Protein AF-0000000078102048 (afdb_homodimer)

pLDDT: mean 77.02, std 16.28, range [38.84, 96.19]

Radius of gyration: 24.14 Å; Cα contacts (8 Å, |Δi|>4): 696; chains: 2; bounding box: 55×73×60 Å

Solvent-accessible surface area (backbone atoms only — not comparable to full-atom values): 24433 Å² total; per-residue (Å²): 110,67,64,59,49,47,52,49,41,52,49,44,53,39,34,46,77,64,60,54,86,80,51,71,64,51,52,50,50,50,52,52,54,48,50,28,51,50,27,37,55,49,32,71,77,53,68,48,70,69,17,49,52,43,16,54,50,48,37,51,49,17,41,50,6,35,40,52,24,42,43,30,34,62,49,40,56,26,50,90,64,60,66,73,58,38,52,50,23,41,55,32,23,31,51,34,69,74,55,33,59,64,47,42,29,49,45,51,45,48,29,69,73,36,44,68,38,93,82,13,60,41,18,45,85,60,31,64,62,32,14,36,57,43,23,72,62,60,47,69,82,64,53,70,64,50,52,52,43,36,76,41,26,65,57,56,35,51,47,50,28,48,49,31,17,59,74,58,76,33,66,54,38,36,27,22,8,46,20,36,18,29,46,54,49,47,53,52,52,23,43,45,39,37,46,28,41,71,38,54,42,65,83,55,91,73,85,47,55,34,5,24,32,77,61,68,93,55,31,53,42,22,54,38,70,68,36,53,57,41,60,65,52,62,54,55,77,81,41,66,52,77,114,110,67,63,60,50,48,51,48,38,51,51,43,55,39,31,45,77,63,60,55,86,80,50,73,65,52,52,49,51,50,52,52,54,50,52,29,51,50,28,38,56,50,32,72,76,54,69,50,70,70,16,50,50,43,16,55,49,47,36,51,49,19,42,51,6,35,39,52,25,43,44,30,33,60,51,40,56,26,52,89,65,61,64,71,58,36,51,52,23,41,56,31,23,30,52,34,68,75,54,31,57,62,49,43,29,48,46,52,45,47,30,68,73,37,44,69,35,92,82,12,59,41,18,44,86,59,32,64,64,34,14,36,58,44,24,72,61,59,48,70,81,64,52,71,67,49,53,51,42,36,78,41,23,66,57,55,36,51,46,51,29,49,48,31,17,59,73,60,76,34,65,54,38,34,27,22,7,45,19,37,18,28,46,54,50,47,52,53,48,22,42,43,38,36,47,29,39,71,38,52,44,63,82,56,90,73,84,49,54,35,5,24,33,77,64,67,93,54,31,54,41,22,54,39,70,68,35,51,57,42,61,67,51,62,54,55,76,81,40,64,53,76,112

Foldseek 3Di:
DVVVLVVLLVVLVCQLVPVDDDDPVNVVLVVVVVVVVVVVVVCVVVPDVVVVVVVVVLVVLLVQLCCVQQNCCQQPVPDDDDPVVNVSSVVSVVVVVPDDSVFSSQLVNQCVVQPQDPSNLQHCSSDDVSNPPSSSRNDTPDDPVNVVCVVCVVVVLVVQLVVQCVVVVHNPDRNVVSVVVVVVLVVVVVVLVPCQQPAADQPDPPPGSGHDHPPPVARLVNVCVVCVPDPCRQPPPVNPVSD/DVVVLVVLLVVLVCQLVPNDDDDPVNVVLVVVVVVVVVVVVVCVVVPDVVVVVVVVVLVVLLVQLCCVQQNCCQQPVPDDDDPVVNVSSVVSVVVVVPDDSVFSSQLVNQCVVQPQDPSNLQHCSSDDVSNPPSSSRNDTPDDPVNVVCVVCVVVVLVVQLVVQCVVVVHNPDRNVVSVVVVVVLVVVVVVLVPCQQPAADQPDPPPGSGHDHPPPVARLVNVCVVCVPDPCRQPPPVSPVSD

Sequence (486 aa):
MAADELVRVLQWRAQCLGGRKWDGIDILSIVVLLAIHCLVLLALFHFNWSAFWVTVALYYVTGVGVTLSLHRKLAHRSVKLPKWLEYSFAYCAVLSLQGSPLEWVSTHRIHHQVSDTWSDPHSPIRGYWFSYIGWIFAYRSFSWYYRFLDYTYLFHSVTLAWSCTVCSRRITLSSLGTGCAASIYLHTTFSVNWVCHKWGKQVWDIGDQSRKLHLEKVGPANNHHAFQHSAQQGLEWWQIHILMAADELVRVLQWRAQCLGGRKWDGIDILSIVVLLAIHCLVLLALFHFNWSAFWVTVALYYVTGVGVTLSLHRKLAHRSVKLPKWLEYSFAYCAVLSLQGSPLEWVSTHRIHHQVSDTWSDPHSPIRGYWFSYIGWIFAYRSFSWYYRFLDYTYLFHSVTLAWSCTVCSRRITLSSLGTGCAASIYLHTTFSVNWVCHKWGKQVWDIGDQSRKLHLEKVGPANNHHAFQHSAQQGLEWWQIHIL

Organism: Rosa chinensis (NCBI:txid74649)

Nearest PDB structures (foldseek):
  4zyo-assembly1_A  TM=5.055E-01  e=1.178E-04  Homo sapiens
  4zyo-assembly1_A  TM=5.054E-01  e=1.098E-04  Homo sapiens

Structure (mmCIF, N/CA/C/O backbone):
data_AF-0000000078102048-model_v1
#
loop_
_entity.id
_entity.type
_entity.pdbx_description
1 polymer 'Putative acyl-CoA desaturase'
#
loop_
_atom_site.group_PDB
_atom_site.id
_atom_site.type_symbol
_atom_site.label_atom_id
_atom_site.label_alt_id
_atom_site.label_comp_id
_atom_site.label_asym_id
_atom_site.label_entity_id
_atom_site.label_seq_id
_atom_site.pdbx_PDB_ins_code
_atom_site.Cartn_x
_atom_site.Cartn_y
_atom_site.Cartn_z
_atom_site.occupancy
_atom_site.B_iso_or_equiv
_atom_site.auth_seq_id
_atom_site.auth_comp_id
_atom_site.auth_asym_id
_atom_site.auth_atom_id
_atom_site.pdbx_PDB_model_num
ATOM 1 N N . MET A 1 1 ? -5.301 19.891 -27.922 1 42.97 1 MET A N 1
ATOM 2 C CA . MET A 1 1 ? -4.598 19.5 -26.703 1 42.97 1 MET A CA 1
ATOM 3 C C . MET A 1 1 ? -5.242 20.141 -25.469 1 42.97 1 MET A C 1
ATOM 5 O O . MET A 1 1 ? -5.512 19.453 -24.484 1 42.97 1 MET A O 1
ATOM 9 N N . ALA A 1 2 ? -5.609 21.406 -25.719 1 49.84 2 ALA A N 1
ATOM 10 C CA . ALA A 1 2 ? -6.258 22.172 -24.656 1 49.84 2 ALA A CA 1
ATOM 11 C C . ALA A 1 2 ? -7.691 21.703 -24.438 1 49.84 2 ALA A C 1
ATOM 13 O O . ALA A 1 2 ? -8.141 21.562 -23.297 1 49.84 2 ALA A O 1
ATOM 14 N N . ALA A 1 3 ? -8.273 21.359 -25.469 1 55.12 3 ALA A N 1
ATOM 15 C CA . ALA A 1 3 ? -9.68 20.969 -25.375 1 55.12 3 ALA A CA 1
ATOM 16 C C . ALA A 1 3 ? -9.82 19.594 -24.719 1 55.12 3 ALA A C 1
ATOM 18 O O . ALA A 1 3 ? -10.703 19.391 -23.875 1 55.12 3 ALA A O 1
ATOM 19 N N . ASP A 1 4 ? -8.898 18.719 -25.016 1 54.97 4 ASP A N 1
ATOM 20 C CA . ASP A 1 4 ? -8.93 17.375 -24.453 1 54.97 4 ASP A CA 1
ATOM 21 C C . ASP A 1 4 ? -8.633 17.391 -22.953 1 54.97 4 ASP A C 1
ATOM 23 O O . ASP A 1 4 ? -9.242 16.656 -22.188 1 54.97 4 ASP A O 1
ATOM 27 N N . GLU A 1 5 ? -7.789 18.312 -22.672 1 57.41 5 GLU A N 1
ATOM 28 C CA . GLU A 1 5 ? -7.48 18.484 -21.25 1 57.41 5 GLU A CA 1
ATOM 29 C C . GLU A 1 5 ? -8.68 19.047 -20.5 1 57.41 5 GLU A C 1
ATOM 31 O O . GLU A 1 5 ? -8.961 18.625 -19.375 1 57.41 5 GLU A O 1
ATOM 36 N N . LEU A 1 6 ? -9.289 19.938 -21.188 1 56.03 6 LEU A N 1
ATOM 37 C CA . LEU A 1 6 ? -10.469 20.547 -20.562 1 56.03 6 LEU A CA 1
ATOM 38 C C . LEU A 1 6 ? -11.57 19.516 -20.359 1 56.03 6 LEU A C 1
ATOM 40 O O . LEU A 1 6 ? -12.234 19.5 -19.328 1 56.03 6 LEU A O 1
ATOM 44 N N . VAL A 1 7 ? -11.828 18.75 -21.328 1 54.69 7 VAL A N 1
ATOM 45 C CA . VAL A 1 7 ? -12.836 17.703 -21.234 1 54.69 7 VAL A CA 1
ATOM 46 C C . VAL A 1 7 ? -12.477 16.75 -20.094 1 54.69 7 VAL A C 1
ATOM 48 O O . VAL A 1 7 ? -13.344 16.328 -19.328 1 54.69 7 VAL A O 1
ATOM 51 N N . ARG A 1 8 ? -11.32 16.531 -20.016 1 61.38 8 ARG A N 1
ATOM 52 C CA . ARG A 1 8 ? -10.883 15.594 -19 1 61.38 8 ARG A CA 1
A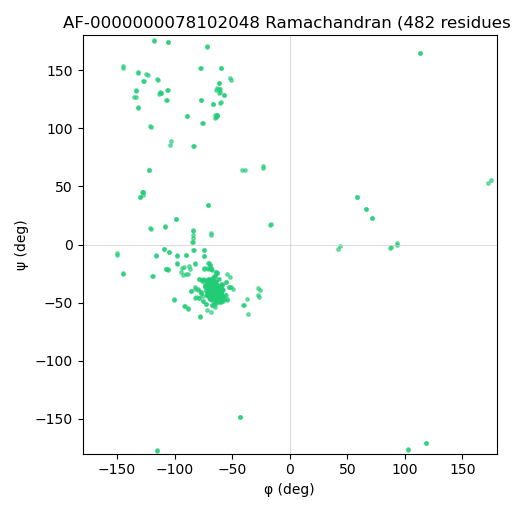TOM 53 C C . ARG A 1 8 ? -11.047 16.188 -17.594 1 61.38 8 ARG A C 1
ATOM 55 O O . ARG A 1 8 ? -11.438 15.477 -16.656 1 61.38 8 ARG A O 1
ATOM 62 N N . VAL A 1 9 ? -10.781 17.469 -17.578 1 58.12 9 VAL A N 1
ATOM 63 C CA . VAL A 1 9 ? -10.961 18.156 -16.297 1 58.12 9 VAL A CA 1
ATOM 64 C C . VAL A 1 9 ? -12.438 18.188 -15.922 1 58.12 9 VAL A C 1
ATOM 66 O O . VAL A 1 9 ? -12.797 17.984 -14.766 1 58.12 9 VAL A O 1
ATOM 69 N N . LEU A 1 10 ? -13.234 18.375 -16.859 1 56.41 10 LEU A N 1
ATOM 70 C CA . LEU A 1 10 ? -14.672 18.406 -16.609 1 56.41 10 LEU A CA 1
ATOM 71 C C . LEU A 1 10 ? -15.188 17.031 -16.219 1 56.41 10 LEU A C 1
ATOM 73 O O . LEU A 1 10 ? -16.062 16.906 -15.344 1 56.41 10 LEU A O 1
ATOM 77 N N . GLN A 1 11 ? -14.727 16.094 -16.828 1 56.31 11 GLN A N 1
ATOM 78 C CA . GLN A 1 11 ? -15.109 14.719 -16.516 1 56.31 11 GLN A CA 1
ATOM 79 C C . GLN A 1 11 ? -14.703 14.352 -15.094 1 56.31 11 GLN A C 1
ATOM 81 O O . GLN A 1 11 ? -15.461 13.703 -14.367 1 56.31 11 GLN A O 1
ATOM 86 N N . TRP A 1 12 ? -13.641 14.719 -14.828 1 56.66 12 TRP A N 1
ATOM 87 C CA . TRP A 1 12 ? -13.172 14.461 -13.469 1 56.66 12 TRP A CA 1
ATOM 88 C C . TRP A 1 12 ? -14.047 15.18 -12.445 1 56.66 12 TRP A C 1
ATOM 90 O O . TRP A 1 12 ? -14.422 14.602 -11.422 1 56.66 12 TRP A O 1
ATOM 100 N N . ARG A 1 13 ? -14.289 16.531 -12.688 1 56 13 ARG A N 1
ATOM 101 C CA . ARG A 1 13 ? -15.172 17.266 -11.797 1 56 13 ARG A CA 1
ATOM 102 C C . ARG A 1 13 ? -16.5 16.547 -11.609 1 56 13 ARG A C 1
ATOM 104 O O . ARG A 1 13 ? -17.047 16.5 -10.508 1 56 13 ARG A O 1
ATOM 111 N N . ALA A 1 14 ? -16.859 16 -12.672 1 55.81 14 ALA A N 1
ATOM 112 C CA . ALA A 1 14 ? -18.109 15.227 -12.602 1 55.81 14 ALA A CA 1
ATOM 113 C C . ALA A 1 14 ? -17.922 13.953 -11.781 1 55.81 14 ALA A C 1
ATOM 115 O O . ALA A 1 14 ? -18.812 13.562 -11.023 1 55.81 14 ALA A O 1
ATOM 116 N N . GLN A 1 15 ? -16.766 13.406 -11.867 1 56.09 15 GLN A N 1
ATOM 117 C CA . GLN A 1 15 ? -16.5 12.164 -11.156 1 56.09 15 GLN A CA 1
ATOM 118 C C . GLN A 1 15 ? -16.281 12.414 -9.664 1 56.09 15 GLN A C 1
ATOM 120 O O . GLN A 1 15 ? -16.719 11.617 -8.828 1 56.09 15 GLN A O 1
ATOM 125 N N . CYS A 1 16 ? -15.562 13.414 -9.312 1 56.03 16 CYS A N 1
ATOM 126 C CA . CYS A 1 16 ? -15.336 13.766 -7.918 1 56.03 16 CYS A CA 1
ATOM 127 C C . CYS A 1 16 ? -16.641 14.117 -7.223 1 56.03 16 CYS A C 1
ATOM 129 O O . CYS A 1 16 ? -16.875 13.695 -6.086 1 56.03 16 CYS A O 1
ATOM 131 N N . LEU A 1 17 ? -17.453 14.984 -7.895 1 57.38 17 LEU A N 1
ATOM 132 C CA . LEU A 1 17 ? -18.656 15.484 -7.242 1 57.38 17 LEU A CA 1
ATOM 133 C C . LEU A 1 17 ? -19.859 14.609 -7.59 1 57.38 17 LEU A C 1
ATOM 135 O O . LEU A 1 17 ? -20.812 14.539 -6.816 1 57.38 17 LEU A O 1
ATOM 139 N N . GLY A 1 18 ? -19.781 13.828 -8.688 1 55.94 18 GLY A N 1
ATOM 140 C CA . GLY A 1 18 ? -21.016 13.211 -9.125 1 55.94 18 GLY A CA 1
ATOM 141 C C . GLY A 1 18 ? -20.812 11.875 -9.812 1 55.94 18 GLY A C 1
ATOM 142 O O . GLY A 1 18 ? -21.781 11.141 -10.062 1 55.94 18 GLY A O 1
ATOM 143 N N . GLY A 1 19 ? -19.625 11.516 -10.086 1 55.69 19 GLY A N 1
ATOM 144 C CA . GLY A 1 19 ? -19.547 10.398 -11.016 1 55.69 19 GLY A CA 1
ATOM 145 C C . GLY A 1 19 ? -19.438 9.055 -10.328 1 55.69 19 GLY A C 1
ATOM 146 O O . GLY A 1 19 ? -19.688 8.016 -10.945 1 55.69 19 GLY A O 1
ATOM 147 N N . ARG A 1 20 ? -18.938 9.117 -9.07 1 63.5 20 ARG A N 1
ATOM 148 C CA . ARG A 1 20 ? -18.859 7.82 -8.406 1 63.5 20 ARG A CA 1
ATOM 149 C C . ARG A 1 20 ? -19.797 7.762 -7.207 1 63.5 20 ARG A C 1
ATOM 151 O O . ARG A 1 20 ? -20.109 8.789 -6.609 1 63.5 20 ARG A O 1
ATOM 158 N N . LYS A 1 21 ? -20.406 6.57 -7.055 1 70.31 21 LYS A N 1
ATOM 159 C CA . LYS A 1 21 ? -21.25 6.375 -5.883 1 70.31 21 LYS A CA 1
ATOM 160 C C . LYS A 1 21 ? -20.453 6.535 -4.594 1 70.31 21 LYS A C 1
ATOM 162 O O . LYS A 1 21 ? -19.375 5.957 -4.449 1 70.31 21 LYS A O 1
ATOM 167 N N . TRP A 1 22 ? -20.859 7.434 -3.781 1 75.88 22 TRP A N 1
ATOM 168 C CA . TRP A 1 22 ? -20.219 7.672 -2.488 1 75.88 22 TRP A CA 1
ATOM 169 C C . TRP A 1 22 ? -20.312 6.434 -1.602 1 75.88 22 TRP A C 1
ATOM 171 O O . TRP A 1 22 ? -21.344 5.746 -1.584 1 75.88 22 TRP A O 1
ATOM 181 N N . ASP A 1 23 ? -19.219 6.18 -0.941 1 77.06 23 ASP A N 1
ATOM 182 C CA . ASP A 1 23 ? -19.234 5.051 -0.016 1 77.06 23 ASP A CA 1
ATOM 183 C C . ASP A 1 23 ? -19.047 5.52 1.426 1 77.06 23 ASP A C 1
ATOM 185 O O . ASP A 1 23 ? -19.125 6.719 1.708 1 77.06 23 ASP A O 1
ATOM 189 N N . GLY A 1 24 ? -18.984 4.594 2.354 1 78.62 24 GLY A N 1
ATOM 190 C CA . GLY A 1 24 ? -18.906 4.895 3.773 1 78.62 24 GLY A CA 1
ATOM 191 C C . GLY A 1 24 ? -17.688 5.719 4.137 1 78.62 24 GLY A C 1
ATOM 192 O O . GLY A 1 24 ? -17.75 6.578 5.016 1 78.62 24 GLY A O 1
ATOM 193 N N . ILE A 1 25 ? -16.609 5.516 3.461 1 78.31 25 ILE A N 1
ATOM 194 C CA . ILE A 1 25 ? -15.383 6.23 3.76 1 78.31 25 ILE A CA 1
ATOM 195 C C . ILE A 1 25 ? -15.5 7.684 3.311 1 78.31 25 ILE A C 1
ATOM 197 O O . ILE A 1 25 ? -14.977 8.586 3.967 1 78.31 25 ILE A O 1
ATOM 201 N N . ASP A 1 26 ? -16.188 7.898 2.188 1 83.38 26 ASP A N 1
ATOM 202 C CA . ASP A 1 26 ? -16.422 9.266 1.728 1 83.38 26 ASP A CA 1
ATOM 203 C C . ASP A 1 26 ? -17.219 10.062 2.762 1 83.38 26 ASP A C 1
ATOM 205 O O . ASP A 1 26 ? -16.844 11.188 3.094 1 83.38 26 ASP A O 1
ATOM 209 N N . ILE A 1 27 ? -18.219 9.383 3.23 1 85.69 27 ILE A N 1
ATOM 210 C CA . ILE A 1 27 ? -19.078 10.031 4.215 1 85.69 27 ILE A CA 1
ATOM 211 C C . ILE A 1 27 ? -18.281 10.305 5.492 1 85.69 27 ILE A C 1
ATOM 213 O O . ILE A 1 27 ? -18.359 11.391 6.062 1 85.69 27 ILE A O 1
ATOM 217 N N . LEU A 1 28 ? -17.531 9.367 5.898 1 85 28 LEU A N 1
ATOM 218 C CA . LEU A 1 28 ? -16.703 9.508 7.086 1 85 28 LEU A CA 1
ATOM 219 C C . LEU A 1 28 ? -15.719 10.664 6.922 1 85 28 LEU A C 1
ATOM 221 O O . LEU A 1 28 ? -15.516 11.453 7.852 1 85 28 LEU A O 1
ATOM 225 N N . SER A 1 29 ? -15.164 10.766 5.766 1 87.88 29 SER A N 1
ATOM 226 C CA . SER A 1 29 ? -14.203 11.828 5.496 1 87.88 29 SER A CA 1
ATOM 227 C C . SER A 1 29 ? -14.867 13.203 5.586 1 87.88 29 SER A C 1
ATOM 229 O O . SER A 1 29 ? -14.281 14.141 6.141 1 87.88 29 SER A O 1
ATOM 231 N N . ILE A 1 30 ? -16.062 13.281 5.113 1 90.19 30 ILE A N 1
ATOM 232 C CA . ILE A 1 30 ? -16.781 14.547 5.16 1 90.19 30 ILE A CA 1
ATOM 233 C C . ILE A 1 30 ? -17.109 14.898 6.609 1 90.19 30 ILE A C 1
ATOM 235 O O . ILE A 1 30 ? -16.938 16.047 7.023 1 90.19 30 ILE A O 1
ATOM 239 N N . VAL A 1 31 ? -17.547 13.922 7.309 1 91.56 31 VAL A N 1
ATOM 240 C CA . VAL A 1 31 ? -17.922 14.141 8.703 1 91.56 31 VAL A CA 1
ATOM 241 C C . VAL A 1 31 ? -16.688 14.594 9.5 1 91.56 31 VAL A C 1
ATOM 243 O O . VAL A 1 31 ? -16.781 15.539 10.289 1 91.56 31 VAL A O 1
ATOM 246 N N . VAL A 1 32 ? -15.578 13.984 9.297 1 90.75 32 VAL A N 1
ATOM 247 C CA . VAL A 1 32 ? -14.352 14.312 10.016 1 90.75 32 VAL A CA 1
ATOM 248 C C . VAL A 1 32 ? -13.898 15.727 9.648 1 90.75 32 VAL A C 1
ATOM 250 O O . VAL A 1 32 ? -13.562 16.516 10.523 1 90.75 32 VAL A O 1
ATOM 253 N N . LEU A 1 33 ? -13.961 16.031 8.383 1 93.12 33 LEU A N 1
ATOM 254 C CA . LEU A 1 33 ? -13.555 17.344 7.918 1 93.12 33 LEU A CA 1
ATOM 255 C C . LEU A 1 33 ? -14.453 18.422 8.516 1 93.12 33 LEU A C 1
ATOM 257 O O . LEU A 1 33 ? -13.969 19.469 8.977 1 93.12 33 LEU A O 1
ATOM 261 N N . LEU A 1 34 ? -15.719 18.141 8.555 1 93.81 34 LEU A N 1
ATOM 262 C CA . LEU A 1 34 ? -16.656 19.094 9.133 1 93.81 34 LEU A CA 1
ATOM 263 C C . LEU A 1 34 ? -16.438 19.25 10.633 1 93.81 34 LEU A C 1
ATOM 265 O O . LEU A 1 34 ? -16.469 20.359 11.156 1 93.81 34 LEU A O 1
ATOM 269 N N . ALA A 1 35 ? -16.25 18.188 11.289 1 91.38 35 ALA A N 1
ATOM 270 C CA . ALA A 1 35 ? -16.047 18.203 12.734 1 91.38 35 ALA A CA 1
ATOM 271 C C . ALA A 1 35 ? -14.812 19.016 13.117 1 91.38 35 ALA A C 1
ATOM 273 O O . ALA A 1 35 ? -14.867 19.844 14.031 1 91.38 35 ALA A O 1
ATOM 274 N N . ILE A 1 36 ? -13.742 18.828 12.398 1 92.44 36 ILE A N 1
ATOM 275 C CA . ILE A 1 36 ? -12.508 19.516 12.758 1 92.44 36 ILE A CA 1
ATOM 276 C C . ILE A 1 36 ? -12.648 21.016 12.477 1 92.44 36 ILE A C 1
ATOM 278 O O . ILE A 1 36 ? -12.141 21.844 13.227 1 92.44 36 ILE A O 1
ATOM 282 N N . HIS A 1 37 ? -13.398 21.406 11.469 1 94.56 37 HIS A N 1
ATOM 283 C CA . HIS A 1 37 ? -13.57 22.812 11.156 1 94.56 37 HIS A CA 1
ATOM 284 C C . HIS A 1 37 ? -14.539 23.469 12.133 1 94.56 37 HIS A C 1
ATOM 286 O O . HIS A 1 37 ? -14.414 24.672 12.43 1 94.56 37 HIS A O 1
ATOM 292 N N . CYS A 1 38 ? -15.5 22.672 12.602 1 92.06 38 CYS A N 1
ATOM 293 C CA . CYS A 1 38 ? -16.359 23.172 13.664 1 92.06 38 CYS A CA 1
ATOM 294 C C . CYS A 1 38 ? -15.547 23.453 14.922 1 92.06 38 CYS A C 1
ATOM 296 O O . CYS A 1 38 ? -15.766 24.469 15.586 1 92.06 38 CYS A O 1
ATOM 298 N N . LEU A 1 39 ? -14.633 22.625 15.203 1 88.81 39 LEU A N 1
ATOM 299 C CA . LEU A 1 39 ? -13.773 22.828 16.359 1 88.81 39 LEU A CA 1
ATOM 300 C C . LEU A 1 39 ? -12.898 24.062 16.188 1 88.81 39 LEU A C 1
ATOM 302 O O . LEU A 1 39 ? -12.648 24.797 17.156 1 88.81 39 LEU A O 1
ATOM 306 N N . VAL A 1 40 ? -12.422 24.297 14.984 1 92.62 40 VAL A N 1
ATOM 307 C CA . VAL A 1 40 ? -11.625 25.484 14.703 1 92.62 40 VAL A CA 1
ATOM 308 C C . VAL A 1 40 ? -12.469 26.734 14.922 1 92.62 40 VAL A C 1
ATOM 310 O O . VAL A 1 40 ? -12.008 27.703 15.516 1 92.62 40 VAL A O 1
ATOM 313 N N . LEU A 1 41 ? -13.742 26.672 14.461 1 91.81 41 LEU A N 1
ATOM 314 C CA . LEU A 1 41 ? -14.641 27.797 14.648 1 91.81 41 LEU A CA 1
ATOM 315 C C . LEU A 1 41 ? -14.883 28.062 16.125 1 91.81 41 LEU A C 1
ATOM 317 O O . LEU A 1 41 ? -14.875 29.219 16.578 1 91.81 41 LEU A O 1
ATOM 321 N N . LEU A 1 42 ? -15.062 27.016 16.844 1 87.5 42 LEU A N 1
ATOM 322 C CA . LEU A 1 42 ? -15.273 27.156 18.281 1 87.5 42 LEU A CA 1
ATOM 323 C C . LEU A 1 42 ? -14.023 27.703 18.969 1 87.5 42 LEU A C 1
ATOM 325 O O . LEU A 1 42 ? -14.125 28.484 19.922 1 87.5 42 LEU A O 1
ATOM 329 N N . ALA A 1 43 ? -12.875 27.312 18.484 1 88.38 43 ALA A N 1
ATOM 330 C CA . ALA A 1 43 ? -11.609 27.766 19.062 1 88.38 43 ALA A CA 1
ATOM 331 C C . ALA A 1 43 ? -11.43 29.266 18.891 1 88.38 43 ALA A C 1
ATOM 333 O O . ALA A 1 43 ? -10.812 29.938 19.719 1 88.38 43 ALA A O 1
ATOM 334 N N . LEU A 1 44 ? -11.977 29.812 17.812 1 87.5 44 LEU A N 1
ATOM 335 C CA . LEU A 1 44 ? -11.883 31.25 17.562 1 87.5 44 LEU A CA 1
ATOM 336 C C . LEU A 1 44 ? -12.664 32.031 18.609 1 87.5 44 LEU A C 1
ATOM 338 O O . LEU A 1 44 ? -12.258 33.125 19 1 87.5 44 LEU A O 1
ATOM 342 N N . PHE A 1 45 ? -13.703 31.406 19.156 1 87.75 45 PHE A N 1
ATOM 343 C CA . PHE A 1 45 ? -14.562 32.125 20.109 1 87.75 45 PHE A CA 1
ATOM 344 C C . PHE A 1 45 ? -14.164 31.781 21.547 1 87.75 45 PHE A C 1
ATOM 346 O O . PHE A 1 45 ? -14.547 32.469 22.484 1 87.75 45 PHE A O 1
ATOM 353 N N . HIS A 1 46 ? -13.391 30.719 21.75 1 84.81 46 HIS A N 1
ATOM 354 C CA . HIS A 1 46 ? -13 30.266 23.078 1 84.81 46 HIS A CA 1
ATOM 355 C C . HIS A 1 46 ? -11.484 30.094 23.188 1 84.81 46 HIS A C 1
ATOM 357 O O . HIS A 1 46 ? -11.008 29.109 23.766 1 84.81 46 HIS A O 1
ATOM 363 N N . PHE A 1 47 ? -10.836 31.078 22.625 1 84.56 47 PHE A N 1
ATOM 364 C CA . PHE A 1 47 ? -9.383 31 22.594 1 84.56 47 PHE A CA 1
ATOM 365 C C . PHE A 1 47 ? -8.812 30.953 24.016 1 84.56 47 PHE A C 1
ATOM 367 O O . PHE A 1 47 ? -9.297 31.641 24.906 1 84.56 47 PHE A O 1
ATOM 374 N N . ASN A 1 48 ? -7.875 30.047 24.297 1 84.12 48 ASN A N 1
ATOM 375 C CA . ASN A 1 48 ? -7.047 30.031 25.5 1 84.12 48 ASN A CA 1
ATOM 376 C C . ASN A 1 48 ? -5.641 29.516 25.188 1 84.12 48 ASN A C 1
ATOM 378 O O . ASN A 1 48 ? -5.441 28.75 24.25 1 84.12 48 ASN A O 1
ATOM 382 N N . TRP A 1 49 ? -4.715 29.953 25.984 1 86.5 49 TRP A N 1
ATOM 383 C CA . TRP A 1 49 ? -3.301 29.688 25.719 1 86.5 49 TRP A CA 1
ATOM 384 C C . TRP A 1 49 ? -2.986 28.203 25.844 1 86.5 49 TRP A C 1
ATOM 386 O O . TRP A 1 49 ? -2.115 27.688 25.125 1 86.5 49 TRP A O 1
ATOM 396 N N . SER A 1 50 ? -3.717 27.516 26.719 1 84.31 50 SER A N 1
ATOM 397 C CA . SER A 1 50 ? -3.506 26.078 26.844 1 84.31 50 SER A CA 1
ATOM 398 C C . SER A 1 50 ? -3.848 25.344 25.547 1 84.31 50 SER A C 1
ATOM 400 O O . SER A 1 50 ? -3.09 24.484 25.094 1 84.31 50 SER A O 1
ATOM 402 N N . ALA A 1 51 ? -4.957 25.719 24.969 1 85.12 51 ALA A N 1
ATOM 403 C CA . ALA A 1 51 ? -5.371 25.141 23.703 1 85.12 51 ALA A CA 1
ATOM 404 C C . ALA A 1 51 ? -4.383 25.484 22.578 1 85.12 51 ALA A C 1
ATOM 406 O O . ALA A 1 51 ? -4.113 24.656 21.703 1 85.12 51 ALA A O 1
ATOM 407 N N . PHE A 1 52 ? -3.844 26.656 22.672 1 90.69 52 PHE A N 1
ATOM 408 C CA . PHE A 1 52 ? -2.877 27.109 21.672 1 90.69 52 PHE A CA 1
ATOM 409 C C . PHE A 1 52 ? -1.62 26.25 21.703 1 90.69 52 PHE A C 1
ATOM 411 O O . PHE A 1 52 ? -1.153 25.781 20.672 1 90.69 52 PHE A O 1
ATOM 418 N N . TRP A 1 53 ? -1.116 26 22.875 1 90.62 53 TRP A N 1
ATOM 41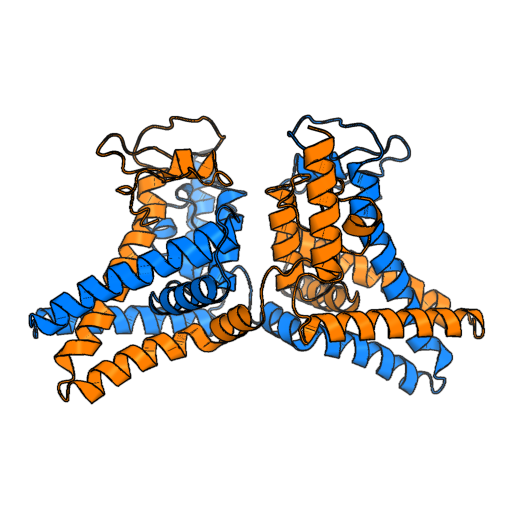9 C CA . TRP A 1 53 ? 0.125 25.234 22.984 1 90.62 53 TRP A CA 1
ATOM 420 C C . TRP A 1 53 ? -0.106 23.766 22.641 1 90.62 53 TRP A C 1
ATOM 422 O O . TRP A 1 53 ? 0.781 23.094 22.109 1 90.62 53 TRP A O 1
ATOM 432 N N . VAL A 1 54 ? -1.313 23.281 22.938 1 88.38 54 VAL A N 1
ATOM 433 C CA . VAL A 1 54 ? -1.664 21.922 22.531 1 88.38 54 VAL A CA 1
ATOM 434 C C . VAL A 1 54 ? -1.668 21.828 21 1 88.38 54 VAL A C 1
ATOM 436 O O . VAL A 1 54 ? -1.19 20.844 20.438 1 88.38 54 VAL A O 1
ATOM 439 N N . THR A 1 55 ? -2.201 22.844 20.375 1 92.75 55 THR A N 1
ATOM 440 C CA . THR A 1 55 ? -2.219 22.891 18.922 1 92.75 55 THR A CA 1
ATOM 441 C C . THR A 1 55 ? -0.801 22.828 18.359 1 92.75 55 THR A C 1
ATOM 443 O O . THR A 1 55 ? -0.512 22.031 17.469 1 92.75 55 THR A O 1
ATOM 446 N N . VAL A 1 56 ? 0.074 23.625 18.922 1 94.19 56 VAL A N 1
ATOM 447 C CA . VAL A 1 56 ? 1.451 23.703 18.438 1 94.19 56 VAL A CA 1
ATOM 448 C C . VAL A 1 56 ? 2.152 22.359 18.672 1 94.19 56 VAL A C 1
ATOM 450 O O . VAL A 1 56 ? 2.805 21.844 17.766 1 94.19 56 VAL A O 1
ATOM 453 N N . ALA A 1 57 ? 1.981 21.844 19.844 1 92.81 57 ALA A N 1
ATOM 454 C CA . ALA A 1 57 ? 2.627 20.578 20.188 1 92.81 57 ALA A CA 1
ATOM 455 C C . ALA A 1 57 ? 2.15 19.453 19.281 1 92.81 57 ALA A C 1
ATOM 457 O O . ALA A 1 57 ? 2.961 18.688 18.75 1 92.81 57 ALA A O 1
ATOM 458 N N . LEU A 1 58 ? 0.876 19.359 19.078 1 92.94 58 LEU A N 1
ATOM 459 C CA . LEU A 1 58 ? 0.317 18.281 18.281 1 92.94 58 LEU A CA 1
ATOM 460 C C . LEU A 1 58 ? 0.688 18.438 16.812 1 92.94 58 LEU A C 1
ATOM 462 O O . LEU A 1 58 ? 0.883 17.453 16.094 1 92.94 58 LEU A O 1
ATOM 466 N N . TYR A 1 59 ? 0.77 19.688 16.391 1 93.81 59 TYR A N 1
ATOM 467 C CA . TYR A 1 59 ? 1.207 19.938 15.016 1 93.81 59 TYR A CA 1
ATOM 468 C C . TYR A 1 59 ? 2.58 19.312 14.766 1 93.81 59 TYR A C 1
ATOM 470 O O . TYR A 1 59 ? 2.771 18.594 13.781 1 93.81 59 TYR A O 1
ATOM 478 N N . TYR A 1 60 ? 3.461 19.531 15.664 1 94.44 60 TYR A N 1
ATOM 479 C CA . TYR A 1 60 ? 4.832 19.062 15.469 1 94.44 60 TYR A CA 1
ATOM 480 C C . TYR A 1 60 ? 4.938 17.562 15.719 1 94.44 60 TYR A C 1
ATOM 482 O O . TYR A 1 60 ? 5.613 16.859 14.969 1 94.44 60 TYR A O 1
ATOM 490 N N . VAL A 1 61 ? 4.266 17.094 16.734 1 94.06 61 VAL A N 1
ATOM 491 C CA . VAL A 1 61 ? 4.332 15.672 17.078 1 94.06 61 VAL A CA 1
ATOM 492 C C . VAL A 1 61 ? 3.76 14.844 15.93 1 94.06 61 VAL A C 1
ATOM 494 O O . VAL A 1 61 ? 4.363 13.852 15.516 1 94.06 61 VAL A O 1
ATOM 497 N N . THR A 1 62 ? 2.641 15.211 15.391 1 94.75 62 THR A N 1
ATOM 498 C CA . THR A 1 62 ? 2.031 14.461 14.297 1 94.75 62 THR A CA 1
ATOM 499 C C . THR A 1 62 ? 2.832 14.633 13.008 1 94.75 62 THR A C 1
ATOM 501 O O . THR A 1 62 ? 2.984 13.688 12.234 1 94.75 62 THR A O 1
ATOM 504 N N . GLY A 1 63 ? 3.387 15.844 12.812 1 93.5 63 GLY A N 1
ATOM 505 C CA . GLY A 1 63 ? 4.219 16.078 11.641 1 93.5 63 GLY A CA 1
ATOM 506 C C . GLY A 1 63 ? 5.457 15.195 11.602 1 93.5 63 GLY A C 1
ATOM 507 O O . GLY A 1 63 ? 5.777 14.617 10.57 1 93.5 63 GLY A O 1
ATOM 508 N N . VAL A 1 64 ? 6.105 15.094 12.719 1 93.31 64 VAL A N 1
ATOM 509 C CA . VAL A 1 64 ? 7.285 14.234 12.82 1 93.31 64 VAL A CA 1
ATOM 510 C C . VAL A 1 64 ? 6.883 12.781 12.609 1 93.31 64 VAL A C 1
ATOM 512 O O . VAL A 1 64 ? 7.59 12.023 11.938 1 93.31 64 VAL A O 1
ATOM 515 N N . GLY A 1 65 ? 5.754 12.438 13.18 1 94.5 65 GLY A N 1
ATOM 516 C CA . GLY A 1 65 ? 5.25 11.086 12.984 1 94.5 65 GLY A CA 1
ATOM 517 C C . GLY A 1 65 ? 5.027 10.734 11.523 1 94.5 65 GLY A C 1
ATOM 518 O O . GLY A 1 65 ? 5.512 9.711 11.047 1 94.5 65 GLY A O 1
ATOM 519 N N . VAL A 1 66 ? 4.363 11.594 10.789 1 94.31 66 VAL A N 1
ATOM 520 C CA . VAL A 1 66 ? 4.074 11.367 9.383 1 94.31 66 VAL A CA 1
ATOM 521 C C . VAL A 1 66 ? 5.379 11.352 8.586 1 94.31 66 VAL A C 1
ATOM 523 O O . VAL A 1 66 ? 5.598 10.461 7.758 1 94.31 66 VAL A O 1
ATOM 526 N N . THR A 1 67 ? 6.246 12.219 8.891 1 91.25 67 THR A N 1
ATOM 527 C CA . THR A 1 67 ? 7.48 12.375 8.133 1 91.25 67 THR A CA 1
ATOM 528 C C . THR A 1 67 ? 8.398 11.172 8.328 1 91.25 67 THR A C 1
ATOM 530 O O . THR A 1 67 ? 8.875 10.578 7.359 1 91.25 67 THR A O 1
ATOM 533 N N . LEU A 1 68 ? 8.562 10.766 9.516 1 90.88 68 LEU A N 1
ATOM 534 C CA . LEU A 1 68 ? 9.578 9.758 9.789 1 90.88 68 LEU A CA 1
ATOM 535 C C . LEU A 1 68 ? 9.023 8.352 9.578 1 90.88 68 LEU A C 1
ATOM 537 O O . LEU A 1 68 ? 9.719 7.477 9.055 1 90.88 68 LEU A O 1
ATOM 541 N N . SER A 1 69 ? 7.785 8.094 9.977 1 92.56 69 SER A N 1
ATOM 542 C CA . SER A 1 69 ? 7.254 6.738 9.891 1 92.56 69 SER A CA 1
ATOM 543 C C . SER A 1 69 ? 6.605 6.484 8.531 1 92.56 69 SER A C 1
ATOM 545 O O . SER A 1 69 ? 7.043 5.609 7.785 1 92.56 69 SER A O 1
ATOM 547 N N . LEU A 1 70 ? 5.66 7.297 8.125 1 93 70 LEU A N 1
ATOM 548 C CA . LEU A 1 70 ? 4.906 7.023 6.906 1 93 70 LEU A CA 1
ATOM 549 C C . LEU A 1 70 ? 5.711 7.422 5.672 1 93 70 LEU A C 1
ATOM 551 O O . LEU A 1 70 ? 5.855 6.633 4.738 1 93 70 LEU A O 1
ATOM 555 N N . HIS A 1 71 ? 6.27 8.508 5.672 1 91.19 71 HIS A N 1
ATOM 556 C CA . HIS A 1 71 ? 6.926 9.07 4.496 1 91.19 71 HIS A CA 1
ATOM 557 C C . HIS A 1 71 ? 8.289 8.438 4.266 1 91.19 71 HIS A C 1
ATOM 559 O O . HIS A 1 71 ? 8.477 7.699 3.297 1 91.19 71 HIS A O 1
ATOM 565 N N . ARG A 1 72 ? 9.188 8.617 5.27 1 86.69 72 ARG A N 1
ATOM 566 C CA . ARG A 1 72 ? 10.578 8.227 5.051 1 86.69 72 ARG A CA 1
ATOM 567 C C . ARG A 1 72 ? 10.758 6.727 5.273 1 86.69 72 ARG A C 1
ATOM 569 O O . ARG A 1 72 ? 11.453 6.062 4.5 1 86.69 72 ARG A O 1
ATOM 576 N N . LYS A 1 73 ? 10.203 6.211 6.34 1 86.94 73 LYS A N 1
ATOM 577 C CA . LYS A 1 73 ? 10.43 4.809 6.684 1 86.94 73 LYS A CA 1
ATOM 578 C C . LYS A 1 73 ? 9.625 3.881 5.777 1 86.94 73 LYS A C 1
ATOM 580 O O . LYS A 1 73 ? 10.18 2.934 5.207 1 86.94 73 LYS A O 1
ATOM 585 N N . LEU A 1 74 ? 8.375 4.148 5.605 1 87.38 74 LEU A N 1
ATOM 586 C CA . LEU A 1 74 ? 7.512 3.199 4.906 1 87.38 74 LEU A CA 1
ATOM 587 C C . LEU A 1 74 ? 7.469 3.498 3.414 1 87.38 74 LEU A C 1
ATOM 589 O O . LEU A 1 74 ? 7.738 2.621 2.592 1 87.38 74 LEU A O 1
ATOM 593 N N . ALA A 1 75 ? 7.164 4.719 3.012 1 87.12 75 ALA A N 1
ATOM 594 C CA . ALA A 1 75 ? 6.93 5.027 1.604 1 87.12 75 ALA A CA 1
ATOM 595 C C . ALA A 1 75 ? 8.234 4.996 0.812 1 87.12 75 ALA A C 1
ATOM 597 O O . ALA A 1 75 ? 8.297 4.418 -0.275 1 87.12 75 ALA A O 1
ATOM 598 N N . HIS A 1 76 ? 9.242 5.574 1.395 1 82.44 76 HIS A N 1
ATOM 599 C CA . HIS A 1 76 ? 10.477 5.73 0.625 1 82.44 76 HIS A CA 1
ATOM 600 C C . HIS A 1 76 ? 11.555 4.777 1.115 1 82.44 76 HIS A C 1
ATOM 602 O O . HIS A 1 76 ? 12.562 4.559 0.428 1 82.44 76 HIS A O 1
ATOM 608 N N . ARG A 1 77 ? 11.461 4.297 2.289 1 80.75 77 ARG A N 1
ATOM 609 C CA . ARG A 1 77 ? 12.453 3.412 2.898 1 80.75 77 ARG A CA 1
ATOM 610 C C . ARG A 1 77 ? 13.82 4.078 2.955 1 80.75 77 ARG A C 1
ATOM 612 O O . ARG A 1 77 ? 14.836 3.438 2.686 1 80.75 77 ARG A O 1
ATOM 619 N N . SER A 1 78 ? 13.789 5.285 3.277 1 77 78 SER A N 1
ATOM 620 C CA . SER A 1 78 ? 15.016 6.07 3.223 1 77 78 SER A CA 1
ATOM 621 C C . SER A 1 78 ? 15.664 6.188 4.598 1 77 78 SER A C 1
ATOM 623 O O . SER A 1 78 ? 16.781 6.672 4.723 1 77 78 SER A O 1
ATOM 625 N N . VAL A 1 79 ? 14.953 5.758 5.617 1 80.75 79 VAL A N 1
ATOM 626 C CA . VAL A 1 79 ? 15.508 5.863 6.965 1 80.75 79 VAL A CA 1
ATOM 627 C C . VAL A 1 79 ? 15.352 4.527 7.688 1 80.75 79 VAL A C 1
ATOM 629 O O . VAL A 1 79 ? 14.414 3.77 7.418 1 80.75 79 VAL A O 1
ATOM 632 N N . LYS A 1 80 ? 16.328 4.246 8.594 1 79.75 80 LYS A N 1
ATOM 633 C CA . LYS A 1 80 ? 16.25 3.104 9.492 1 79.75 80 LYS A CA 1
ATOM 634 C C . LYS A 1 80 ? 15.961 3.549 10.922 1 79.75 80 LYS A C 1
ATOM 636 O O . LYS A 1 80 ? 16.609 4.461 11.438 1 79.75 80 LYS A O 1
ATOM 641 N N . LEU A 1 81 ? 14.914 3.014 11.469 1 84.75 81 LEU A N 1
ATOM 642 C CA . LEU A 1 81 ? 14.516 3.311 12.836 1 84.75 81 LEU A CA 1
ATOM 643 C C . LEU A 1 81 ? 14.336 2.025 13.641 1 84.75 81 LEU A C 1
ATOM 645 O O . LEU A 1 81 ? 13.859 1.019 13.109 1 84.75 81 LEU A O 1
ATOM 649 N N . PRO A 1 82 ? 14.812 2.186 14.93 1 87.31 82 PRO A N 1
ATOM 650 C CA . PRO A 1 82 ? 14.406 1.058 15.766 1 87.31 82 PRO A CA 1
ATOM 651 C C . PRO A 1 82 ? 12.891 0.9 15.852 1 87.31 82 PRO A C 1
ATOM 653 O O . PRO A 1 82 ? 12.156 1.89 15.766 1 87.31 82 PRO A O 1
ATOM 656 N N . LYS A 1 83 ? 12.422 -0.309 16.062 1 85.44 83 LYS A N 1
ATOM 657 C CA . LYS A 1 83 ? 11.008 -0.645 15.961 1 85.44 83 LYS A CA 1
ATOM 658 C C . LYS A 1 83 ? 10.18 0.176 16.953 1 85.44 83 LYS A C 1
ATOM 660 O O . LYS A 1 83 ? 9.078 0.626 16.609 1 85.44 83 LYS A O 1
ATOM 665 N N . TRP A 1 84 ? 10.719 0.319 18.125 1 90.62 84 TRP A N 1
ATOM 666 C CA . TRP A 1 84 ? 9.938 1.053 19.109 1 90.62 84 TRP A CA 1
ATOM 667 C C . TRP A 1 84 ? 9.734 2.502 18.688 1 90.62 84 TRP A C 1
ATOM 669 O O . TRP A 1 84 ? 8.664 3.072 18.891 1 90.62 84 TRP A O 1
ATOM 679 N N . LEU A 1 85 ? 10.688 3.143 18.094 1 93.19 85 LEU A N 1
ATOM 680 C CA . LEU A 1 85 ? 10.578 4.512 17.609 1 93.19 85 LEU A CA 1
ATOM 681 C C . LEU A 1 85 ? 9.68 4.578 16.375 1 93.19 85 LEU A C 1
ATOM 683 O O . LEU A 1 85 ? 8.836 5.465 16.266 1 93.19 85 LEU A O 1
ATOM 687 N N . GLU A 1 86 ? 9.914 3.613 15.523 1 92.06 86 GLU A N 1
ATOM 688 C CA . GLU A 1 86 ? 9.094 3.5 14.32 1 92.06 86 GLU A CA 1
ATOM 689 C C . GLU A 1 86 ? 7.613 3.438 14.672 1 92.06 86 GLU A C 1
ATOM 691 O O . GLU A 1 86 ? 6.801 4.176 14.109 1 92.06 86 GLU A O 1
ATOM 696 N N . TYR A 1 87 ? 7.273 2.627 15.617 1 93.38 87 TYR A N 1
ATOM 697 C CA . TYR A 1 87 ? 5.879 2.408 15.984 1 93.38 87 TYR A CA 1
ATOM 698 C C . TYR A 1 87 ? 5.324 3.604 16.75 1 93.38 87 TYR A C 1
ATOM 700 O O . TYR A 1 87 ? 4.152 3.963 16.578 1 93.38 87 TYR A O 1
ATOM 708 N N . SER A 1 88 ? 6.152 4.223 17.531 1 96.19 88 SER A N 1
ATOM 709 C CA . SER A 1 88 ? 5.723 5.43 18.219 1 96.19 88 SER A CA 1
ATOM 710 C C . SER A 1 88 ? 5.406 6.555 17.234 1 96.19 88 SER A C 1
ATOM 712 O O . SER A 1 88 ? 4.391 7.238 17.375 1 96.19 88 SER A O 1
ATOM 714 N N . PHE A 1 89 ? 6.215 6.676 16.266 1 95.75 89 PHE A N 1
ATOM 715 C CA . PHE A 1 89 ? 5.992 7.699 15.25 1 95.75 89 PHE A CA 1
ATOM 716 C C . PHE A 1 89 ? 4.762 7.371 14.414 1 95.75 89 PHE A C 1
ATOM 718 O O . PHE A 1 89 ? 4.02 8.273 14.016 1 95.75 89 PHE A O 1
ATOM 725 N N . ALA A 1 90 ? 4.582 6.094 14.172 1 95.69 90 ALA A N 1
ATOM 726 C CA . ALA A 1 90 ? 3.393 5.684 13.438 1 95.69 90 ALA A CA 1
ATOM 727 C C . ALA A 1 90 ? 2.119 6.059 14.188 1 95.69 90 ALA A C 1
ATOM 729 O O . ALA A 1 90 ? 1.147 6.52 13.586 1 95.69 90 ALA A O 1
ATOM 730 N N . TYR A 1 91 ? 2.15 5.84 15.477 1 95.88 91 TYR A N 1
ATOM 731 C CA . TYR A 1 91 ? 1 6.211 16.281 1 95.88 91 TYR A CA 1
ATOM 732 C C . TYR A 1 91 ? 0.753 7.715 16.234 1 95.88 91 TYR A C 1
ATOM 734 O O . TYR A 1 91 ? -0.387 8.156 16.078 1 95.88 91 TYR A O 1
ATOM 742 N N . CYS A 1 92 ? 1.813 8.492 16.328 1 95.81 92 CYS A N 1
ATOM 743 C CA . CYS A 1 92 ? 1.693 9.938 16.234 1 95.81 92 CYS A CA 1
ATOM 744 C C . CYS A 1 92 ? 1.145 10.352 14.867 1 95.81 92 CYS A C 1
ATOM 746 O O . CYS A 1 92 ? 0.371 11.312 14.773 1 95.81 92 CYS A O 1
ATOM 748 N N . ALA A 1 93 ? 1.522 9.633 13.852 1 95.62 93 ALA A N 1
ATOM 749 C CA . ALA A 1 93 ? 1.081 9.945 12.492 1 95.62 93 ALA A CA 1
ATOM 750 C C . ALA A 1 93 ? -0.431 9.789 12.359 1 95.62 93 ALA A C 1
ATOM 752 O O . ALA A 1 93 ? -1.09 10.609 11.711 1 95.62 93 ALA A O 1
ATOM 753 N N . VAL A 1 94 ? -0.98 8.828 13.008 1 94.56 94 VAL A N 1
ATOM 754 C CA . VAL A 1 94 ? -2.408 8.562 12.867 1 94.56 94 VAL A CA 1
ATOM 755 C C . VAL A 1 94 ? -3.211 9.664 13.562 1 94.56 94 VAL A C 1
ATOM 757 O O . VAL A 1 94 ? -4.363 9.914 13.203 1 94.56 94 VAL A O 1
ATOM 760 N N . LEU A 1 95 ? -2.607 10.375 14.461 1 93.25 95 LEU A N 1
ATOM 761 C CA . LEU A 1 95 ? -3.279 11.461 15.172 1 93.25 95 LEU A CA 1
ATOM 762 C C . LEU A 1 95 ? -3.436 12.68 14.273 1 93.25 95 LEU A C 1
ATOM 764 O O . LEU A 1 95 ? -4.191 13.602 14.594 1 93.25 95 LEU A O 1
ATOM 768 N N . SER A 1 96 ? -2.797 12.68 13.109 1 92.94 96 SER A N 1
ATOM 769 C CA . SER A 1 96 ? -2.824 13.82 12.211 1 92.94 96 SER A CA 1
ATOM 770 C C . SER A 1 96 ? -4.094 13.828 11.359 1 92.94 96 SER A C 1
ATOM 772 O O . SER A 1 96 ? -4.414 14.836 10.727 1 92.94 96 SER A O 1
ATOM 774 N N . LEU A 1 97 ? -4.793 12.734 11.281 1 92 97 LEU A N 1
ATOM 775 C CA . LEU A 1 97 ? -6.027 12.578 10.516 1 92 97 LEU A CA 1
ATOM 776 C C . LEU A 1 97 ? -5.762 12.703 9.023 1 92 97 LEU A C 1
ATOM 778 O O . LEU A 1 97 ? -6.625 13.172 8.273 1 92 97 LEU A O 1
ATOM 782 N N . GLN A 1 98 ? -4.586 12.32 8.578 1 91 98 GLN A N 1
ATOM 783 C CA . GLN A 1 98 ? -4.254 12.305 7.156 1 91 98 GLN A CA 1
ATOM 784 C C . GLN A 1 98 ? -4.742 11.016 6.496 1 91 98 GLN A C 1
ATOM 786 O O . GLN A 1 98 ? -4.383 10.727 5.352 1 91 98 GLN A O 1
ATOM 791 N N . GLY A 1 99 ? -5.574 10.234 7.176 1 87.56 99 GLY A N 1
ATOM 792 C CA . GLY A 1 99 ? -6.02 8.953 6.66 1 87.56 99 GLY A CA 1
ATOM 793 C C . GLY A 1 99 ? -5.309 7.773 7.301 1 87.56 99 GLY A C 1
ATOM 794 O O . GLY A 1 99 ? -4.551 7.945 8.258 1 87.56 99 GLY A O 1
ATOM 795 N N . SER A 1 100 ? -5.637 6.609 6.797 1 89 100 SER A N 1
ATOM 796 C CA . SER A 1 100 ? -5.008 5.406 7.34 1 89 100 SER A CA 1
ATOM 797 C C . SER A 1 100 ? -3.592 5.234 6.805 1 89 100 SER A C 1
ATOM 799 O O . SER A 1 100 ? -3.283 5.676 5.695 1 89 100 SER A O 1
ATOM 801 N N . PRO A 1 101 ? -2.715 4.586 7.586 1 90.5 101 PRO A N 1
ATOM 802 C CA . PRO A 1 101 ? -1.305 4.473 7.207 1 90.5 101 PRO A CA 1
ATOM 803 C C . PRO A 1 101 ? -1.11 3.779 5.859 1 90.5 101 PRO A C 1
ATOM 805 O O . PRO A 1 101 ? -0.327 4.246 5.027 1 90.5 101 PRO A O 1
ATOM 808 N N . LEU A 1 102 ? -1.812 2.707 5.641 1 89.5 102 LEU A N 1
ATOM 809 C CA . LEU A 1 102 ? -1.625 1.958 4.402 1 89.5 102 LEU A CA 1
ATOM 810 C C . LEU A 1 102 ? -2.102 2.768 3.199 1 89.5 102 LEU A C 1
ATOM 812 O O . LEU A 1 102 ? -1.461 2.758 2.146 1 89.5 102 LEU A O 1
ATOM 816 N N . GLU A 1 103 ? -3.211 3.457 3.373 1 89.12 103 GLU A N 1
ATOM 817 C CA . GLU A 1 103 ? -3.721 4.324 2.316 1 89.12 103 GLU A CA 1
ATOM 818 C C . GLU A 1 103 ? -2.764 5.48 2.039 1 89.12 103 GLU A C 1
ATOM 820 O O . GLU A 1 103 ? -2.488 5.805 0.882 1 89.12 103 GLU A O 1
ATOM 825 N N . TRP A 1 104 ? -2.293 6.055 3.078 1 92.75 104 TRP A N 1
ATOM 826 C CA . TRP A 1 104 ? -1.374 7.18 2.947 1 92.75 104 TRP A CA 1
ATOM 827 C C . TRP A 1 104 ? -0.116 6.77 2.189 1 92.75 104 TRP A C 1
ATOM 829 O O . TRP A 1 104 ? 0.281 7.43 1.226 1 92.75 104 TRP A O 1
ATOM 839 N N . VAL A 1 105 ? 0.458 5.707 2.586 1 91.5 105 VAL A N 1
ATOM 840 C CA . VAL A 1 105 ? 1.709 5.23 2.004 1 91.5 105 VAL A CA 1
ATOM 841 C C . VAL A 1 105 ? 1.487 4.855 0.541 1 91.5 105 VAL A C 1
ATOM 843 O O . VAL A 1 105 ? 2.281 5.227 -0.328 1 91.5 105 VAL A O 1
ATOM 846 N N . SER A 1 106 ? 0.428 4.141 0.31 1 88.19 106 SER A N 1
ATOM 847 C CA . SER A 1 106 ? 0.125 3.709 -1.05 1 88.19 106 SER A CA 1
ATOM 848 C C . SER A 1 106 ? -0.108 4.902 -1.971 1 88.19 106 SER A C 1
ATOM 850 O O . SER A 1 106 ? 0.423 4.945 -3.082 1 88.19 106 SER A O 1
ATOM 852 N N . THR A 1 107 ? -0.876 5.836 -1.555 1 88.75 107 THR A N 1
ATOM 853 C CA . THR A 1 107 ? -1.175 7.02 -2.348 1 88.75 107 THR A CA 1
ATOM 854 C C . THR A 1 107 ? 0.097 7.816 -2.633 1 88.75 107 THR A C 1
ATOM 856 O O . THR A 1 107 ? 0.3 8.297 -3.75 1 88.75 107 THR A O 1
ATOM 859 N N . HIS A 1 108 ? 0.916 7.906 -1.65 1 90 108 HIS A N 1
ATOM 860 C CA . HIS A 1 108 ? 2.166 8.641 -1.816 1 90 108 HIS A CA 1
ATOM 861 C C . HIS A 1 108 ? 3.074 7.949 -2.832 1 90 108 HIS A C 1
ATOM 863 O O . HIS A 1 108 ? 3.68 8.617 -3.678 1 90 108 HIS A O 1
ATOM 869 N N . ARG A 1 109 ? 3.121 6.711 -2.785 1 84.12 109 ARG A N 1
ATOM 870 C CA . ARG A 1 109 ? 3.945 5.961 -3.727 1 84.12 109 ARG A CA 1
ATOM 871 C C . ARG A 1 109 ? 3.432 6.125 -5.152 1 84.12 109 ARG A C 1
ATOM 873 O O . ARG A 1 109 ? 4.219 6.301 -6.086 1 84.12 109 ARG A O 1
ATOM 880 N N . ILE A 1 110 ? 2.1 6.016 -5.332 1 83.31 110 ILE A N 1
ATOM 881 C CA . ILE A 1 110 ? 1.521 6.195 -6.656 1 83.31 110 ILE A CA 1
ATOM 882 C C . ILE A 1 110 ? 1.811 7.605 -7.164 1 83.31 110 ILE A C 1
ATOM 884 O O . ILE A 1 110 ? 2.121 7.797 -8.344 1 83.31 110 ILE A O 1
ATOM 888 N N . HIS A 1 111 ? 1.703 8.555 -6.289 1 85 111 HIS A N 1
ATOM 889 C CA . HIS A 1 111 ? 2.031 9.93 -6.66 1 85 111 HIS A CA 1
ATOM 890 C C . HIS A 1 111 ? 3.451 10.023 -7.207 1 85 111 HIS A C 1
ATOM 892 O O . HIS A 1 111 ? 3.68 10.672 -8.234 1 85 111 HIS A O 1
ATOM 898 N N . HIS A 1 112 ? 4.328 9.383 -6.586 1 81 112 HIS A N 1
ATOM 899 C CA . HIS A 1 112 ? 5.719 9.438 -7.027 1 81 112 HIS A CA 1
ATOM 900 C C . HIS A 1 112 ? 5.906 8.672 -8.336 1 81 112 HIS A C 1
ATOM 902 O O . HIS A 1 112 ? 6.742 9.047 -9.164 1 81 112 HIS A O 1
ATOM 908 N N . GLN A 1 113 ? 5.145 7.668 -8.555 1 74.94 113 GLN A N 1
ATOM 909 C CA . GLN A 1 113 ? 5.258 6.836 -9.75 1 74.94 113 GLN A CA 1
ATOM 910 C C . GLN A 1 113 ? 4.742 7.57 -10.984 1 74.94 113 GLN A C 1
ATOM 912 O O . GLN A 1 113 ? 5.309 7.441 -12.07 1 74.94 113 GLN A O 1
ATOM 917 N N . VAL A 1 114 ? 3.65 8.297 -10.781 1 77 114 VAL A N 1
ATOM 918 C CA . VAL A 1 114 ? 3 8.891 -11.945 1 77 114 VAL A CA 1
ATOM 919 C C . VAL A 1 114 ? 2.742 10.375 -11.688 1 77 114 VAL A C 1
ATOM 921 O O . VAL A 1 114 ? 1.687 10.898 -12.047 1 77 114 VAL A O 1
ATOM 924 N N . SER A 1 115 ? 3.697 11.023 -11.078 1 79.31 115 SER A N 1
ATOM 925 C CA . SER A 1 115 ? 3.545 12.406 -10.641 1 79.31 115 SER A CA 1
ATOM 926 C C . SER A 1 115 ? 3.186 13.32 -11.805 1 79.31 115 SER A C 1
ATOM 928 O O . SER A 1 115 ? 3.777 13.219 -12.883 1 79.31 115 SER A O 1
ATOM 930 N N . ASP A 1 116 ? 2.125 14.109 -11.648 1 79.56 116 ASP A N 1
ATOM 931 C CA . ASP A 1 116 ? 1.707 15.188 -12.547 1 79.56 116 ASP A CA 1
ATOM 932 C C . ASP A 1 116 ? 1.157 14.625 -13.852 1 79.56 116 ASP A C 1
ATOM 934 O O . ASP A 1 116 ? 1.354 15.219 -14.922 1 79.56 116 ASP A O 1
ATOM 938 N N . THR A 1 117 ? 0.715 13.414 -13.812 1 76.62 117 THR A N 1
ATOM 939 C CA . THR A 1 117 ? -0.07 12.836 -14.898 1 76.62 117 THR A CA 1
ATOM 940 C C . THR A 1 117 ? -1.542 12.734 -14.508 1 76.62 117 THR A C 1
ATOM 942 O O . THR A 1 117 ? -1.915 13.062 -13.383 1 76.62 117 THR A O 1
ATOM 945 N N . TRP A 1 118 ? -2.326 12.359 -15.391 1 76.19 118 TRP A N 1
ATOM 946 C CA . TRP A 1 118 ? -3.754 12.242 -15.117 1 76.19 118 TRP A CA 1
ATOM 947 C C . TRP A 1 118 ? -4.031 11.094 -14.156 1 76.19 118 TRP A C 1
ATOM 949 O O . TRP A 1 118 ? -5.078 11.055 -13.508 1 76.19 118 TRP A O 1
ATOM 959 N N . SER A 1 119 ? -3.074 10.133 -13.969 1 76.31 119 SER A N 1
ATOM 960 C CA . SER A 1 119 ? -3.238 8.992 -13.07 1 76.31 119 SER A CA 1
ATOM 961 C C . SER A 1 119 ? -2.752 9.32 -11.664 1 76.31 119 SER A C 1
ATOM 963 O O . SER A 1 119 ? -2.975 8.539 -10.734 1 76.31 119 SER A O 1
ATOM 965 N N . ASP A 1 120 ? -2.111 10.477 -11.531 1 82.12 120 ASP A N 1
ATOM 966 C CA . ASP A 1 120 ? -1.682 10.977 -10.227 1 82.12 120 ASP A CA 1
ATOM 967 C C . ASP A 1 120 ? -2.881 11.32 -9.344 1 82.12 120 ASP A C 1
ATOM 969 O O . ASP A 1 120 ? -3.744 12.109 -9.742 1 82.12 120 ASP A O 1
ATOM 973 N N . PRO A 1 121 ? -2.99 10.695 -8.203 1 85.38 121 PRO A N 1
ATOM 974 C CA . PRO A 1 121 ? -4.16 10.875 -7.344 1 85.38 121 PRO A CA 1
ATOM 975 C C . PRO A 1 121 ? -4.453 12.336 -7.043 1 85.38 121 PRO A C 1
ATOM 977 O O . PRO A 1 121 ? -5.613 12.719 -6.855 1 85.38 121 PRO A O 1
ATOM 980 N N . HIS A 1 122 ? -3.467 13.133 -6.883 1 88 122 HIS A N 1
ATOM 981 C CA . HIS A 1 122 ? -3.686 14.547 -6.586 1 88 122 HIS A CA 1
ATOM 982 C C . HIS A 1 122 ? -2.918 15.438 -7.555 1 88 122 HIS A C 1
ATOM 984 O O . HIS A 1 122 ? -2.268 16.406 -7.137 1 88 122 HIS A O 1
ATOM 990 N N . SER A 1 123 ? -3.01 15.102 -8.766 1 83.56 123 SER A N 1
ATOM 991 C CA . SER A 1 123 ? -2.322 15.82 -9.836 1 83.56 123 SER A CA 1
ATOM 992 C C . SER A 1 123 ? -2.775 17.266 -9.914 1 83.56 123 SER A C 1
ATOM 994 O O . SER A 1 123 ? -3.975 17.547 -9.992 1 83.56 123 SER A O 1
ATOM 996 N N . PRO A 1 124 ? -1.823 18.172 -9.953 1 83 124 PRO A N 1
ATOM 997 C CA . PRO A 1 124 ? -2.184 19.594 -10.102 1 83 124 PRO A CA 1
ATOM 998 C C . PRO A 1 124 ? -2.73 19.922 -11.484 1 83 124 PRO A C 1
ATOM 1000 O O . PRO A 1 124 ? -3.359 20.969 -11.672 1 83 124 PRO A O 1
ATOM 1003 N N . ILE A 1 125 ? -2.529 19.062 -12.43 1 79.62 125 ILE A N 1
ATOM 1004 C CA . ILE A 1 125 ? -3.008 19.328 -13.781 1 79.62 125 ILE A CA 1
ATOM 1005 C C . ILE A 1 125 ? -4.535 19.297 -13.805 1 79.62 125 ILE A C 1
ATOM 1007 O O . ILE A 1 125 ? -5.16 19.812 -14.734 1 79.62 125 ILE A O 1
ATOM 1011 N N . ARG A 1 126 ? -5.074 18.672 -12.836 1 82.62 126 ARG A N 1
ATOM 1012 C CA . ARG A 1 126 ? -6.527 18.578 -12.758 1 82.62 126 ARG A CA 1
ATOM 1013 C C . ARG A 1 126 ? -7.129 19.812 -12.086 1 82.62 126 ARG A C 1
ATOM 1015 O O . ARG A 1 126 ? -8.336 19.859 -11.852 1 82.62 126 ARG A O 1
ATOM 1022 N N . GLY A 1 127 ? -6.309 20.703 -11.75 1 82.88 127 GLY A N 1
ATOM 1023 C CA . GLY A 1 127 ? -6.797 21.969 -11.195 1 82.88 127 GLY A CA 1
ATOM 1024 C C . GLY A 1 127 ? -6.414 22.156 -9.742 1 82.88 127 GLY A C 1
ATOM 1025 O O . GLY A 1 127 ? -6.086 21.188 -9.047 1 82.88 127 GLY A O 1
ATOM 1026 N N . TYR A 1 128 ? -6.551 23.375 -9.305 1 84 128 TYR A N 1
ATOM 1027 C CA . TYR A 1 128 ? -6.156 23.75 -7.957 1 84 128 TYR A CA 1
ATOM 1028 C C . TYR A 1 128 ? -7.027 23.062 -6.918 1 84 128 TYR A C 1
ATOM 1030 O O . TYR A 1 128 ? -6.52 22.359 -6.031 1 84 128 TYR A O 1
ATOM 1038 N N . TRP A 1 129 ? -8.32 23.188 -7.074 1 86.94 129 TRP A N 1
ATOM 1039 C CA . TRP A 1 129 ? -9.234 22.672 -6.055 1 86.94 129 TRP A CA 1
ATOM 1040 C C . TRP A 1 129 ? -9.172 21.156 -5.984 1 86.94 129 TRP A C 1
ATOM 1042 O O . TRP A 1 129 ? -9.32 20.578 -4.906 1 86.94 129 TRP A O 1
ATOM 1052 N N . PHE A 1 130 ? -8.914 20.531 -7.098 1 85.62 130 PHE A N 1
ATOM 1053 C CA . PHE A 1 130 ? -8.773 19.078 -7.113 1 85.62 130 PHE A CA 1
ATOM 1054 C C . PHE A 1 130 ? -7.531 18.641 -6.348 1 85.62 130 PHE A C 1
ATOM 1056 O O . PHE A 1 130 ? -7.613 17.812 -5.445 1 85.62 130 PHE A O 1
ATOM 1063 N N . SER A 1 131 ? -6.441 19.234 -6.711 1 87.94 131 SER A N 1
ATOM 1064 C CA . SER A 1 131 ? -5.184 18.812 -6.09 1 87.94 131 SER A CA 1
ATOM 1065 C C . SER A 1 131 ? -5.133 19.234 -4.621 1 87.94 131 SER A C 1
ATOM 1067 O O . SER A 1 131 ? -4.508 18.547 -3.803 1 87.94 131 SER A O 1
ATOM 1069 N N . TYR A 1 132 ? -5.809 20.328 -4.305 1 89.81 132 TYR A N 1
ATOM 1070 C CA . TYR A 1 132 ? -5.805 20.828 -2.934 1 89.81 132 TYR A CA 1
ATOM 1071 C C . TYR A 1 132 ? -6.641 19.938 -2.023 1 89.81 132 TYR A C 1
ATOM 1073 O O . TYR A 1 132 ? -6.148 19.438 -1.005 1 89.81 132 TYR A O 1
ATOM 1081 N N . ILE A 1 133 ? -7.863 19.641 -2.391 1 89.88 133 ILE A N 1
ATOM 1082 C CA . ILE A 1 133 ? -8.68 18.891 -1.439 1 89.88 133 ILE A CA 1
ATOM 1083 C C . ILE A 1 133 ? -9.594 17.922 -2.189 1 89.88 133 ILE A C 1
ATOM 1085 O O . ILE A 1 133 ? -9.969 16.875 -1.657 1 89.88 133 ILE A O 1
ATOM 1089 N N . GLY A 1 134 ? -9.945 18.125 -3.393 1 87.56 134 GLY A N 1
ATOM 1090 C CA . GLY A 1 134 ? -10.93 17.344 -4.121 1 87.56 134 GLY A CA 1
ATOM 1091 C C . GLY A 1 134 ? -10.508 15.898 -4.34 1 87.56 134 GLY A C 1
ATOM 1092 O O . GLY A 1 134 ? -11.352 15.008 -4.41 1 87.56 134 GLY A O 1
ATOM 1093 N N . TRP A 1 135 ? -9.211 15.633 -4.367 1 88.31 135 TRP A N 1
ATOM 1094 C CA . TRP A 1 135 ? -8.68 14.305 -4.66 1 88.31 135 TRP A CA 1
ATOM 1095 C C . TRP A 1 135 ? -9.086 13.305 -3.582 1 88.31 135 TRP A C 1
ATOM 1097 O O . TRP A 1 135 ? -9.164 12.102 -3.842 1 88.31 135 TRP A O 1
ATOM 1107 N N . ILE A 1 136 ? -9.398 13.75 -2.352 1 87.5 136 ILE A N 1
ATOM 1108 C CA . ILE A 1 136 ? -9.75 12.883 -1.235 1 87.5 136 ILE A CA 1
ATOM 1109 C C . ILE A 1 136 ? -11.031 12.117 -1.56 1 87.5 136 ILE A C 1
ATOM 1111 O O . ILE A 1 136 ? -11.234 11 -1.073 1 87.5 136 ILE A O 1
ATOM 1115 N N . PHE A 1 137 ? -11.812 12.641 -2.422 1 84.12 137 PHE A N 1
ATOM 1116 C CA . PHE A 1 137 ? -13.094 12.039 -2.746 1 84.12 137 PHE A CA 1
ATOM 1117 C C . PHE A 1 137 ? -13.039 11.336 -4.102 1 84.12 137 PHE A C 1
ATOM 1119 O O . PHE A 1 137 ? -14.016 10.711 -4.523 1 84.12 137 PHE A O 1
ATOM 1126 N N . ALA A 1 138 ? -11.953 11.5 -4.773 1 76.75 138 ALA A N 1
ATOM 1127 C CA . ALA A 1 138 ? -11.852 10.961 -6.129 1 76.75 138 ALA A CA 1
ATOM 1128 C C . ALA A 1 138 ? -10.969 9.727 -6.164 1 76.75 138 ALA A C 1
ATOM 1130 O O . ALA A 1 138 ? -11.07 8.898 -7.078 1 76.75 138 ALA A O 1
ATOM 1131 N N . TYR A 1 139 ? -10.141 9.633 -5.16 1 74.69 139 TYR A N 1
ATOM 1132 C CA . TYR A 1 139 ? -9.148 8.562 -5.246 1 74.69 139 TYR A CA 1
ATOM 1133 C C . TYR A 1 139 ? -9.062 7.793 -3.932 1 74.69 139 TYR A C 1
ATOM 1135 O O . TYR A 1 139 ? -9.086 8.391 -2.854 1 74.69 139 TYR A O 1
ATOM 1143 N N . ARG A 1 140 ? -9.086 6.488 -4.137 1 77.94 140 ARG A N 1
ATOM 1144 C CA . ARG A 1 140 ? -8.758 5.547 -3.07 1 77.94 140 ARG A CA 1
ATOM 1145 C C . ARG A 1 140 ? -7.828 4.449 -3.572 1 77.94 140 ARG A C 1
ATOM 1147 O O . ARG A 1 140 ? -8.086 3.836 -4.609 1 77.94 140 ARG A O 1
ATOM 1154 N N . SER A 1 141 ? -6.762 4.344 -2.812 1 74.19 141 SER A N 1
ATOM 1155 C CA . SER A 1 141 ? -5.848 3.275 -3.207 1 74.19 141 SER A CA 1
ATOM 1156 C C . SER A 1 141 ? -6.48 1.904 -2.996 1 74.19 141 SER A C 1
ATOM 1158 O O . SER A 1 141 ? -6.281 0.993 -3.803 1 74.19 141 SER A O 1
ATOM 1160 N N . PHE A 1 142 ? -7.199 1.787 -1.852 1 78.69 142 PHE A N 1
ATOM 1161 C CA . PHE A 1 142 ? -7.816 0.501 -1.547 1 78.69 142 PHE A CA 1
ATOM 1162 C C . PHE A 1 142 ? -9.273 0.68 -1.146 1 78.69 142 PHE A C 1
ATOM 1164 O O . PHE A 1 142 ? -9.578 1.374 -0.172 1 78.69 142 PHE A O 1
ATOM 1171 N N . SER A 1 143 ? -10.117 0.082 -1.976 1 79.12 143 SER A N 1
ATOM 1172 C CA . SER A 1 143 ? -11.531 0.068 -1.615 1 79.12 143 SER A CA 1
ATOM 1173 C C . SER A 1 143 ? -11.797 -0.878 -0.449 1 79.12 143 SER A C 1
ATOM 1175 O O . SER A 1 143 ? -10.898 -1.604 -0.015 1 79.12 143 SER A O 1
ATOM 1177 N N . TRP A 1 144 ? -12.984 -0.806 0.054 1 80.12 144 TRP A N 1
ATOM 1178 C CA . TRP A 1 144 ? -13.391 -1.674 1.155 1 80.12 144 TRP A CA 1
ATOM 1179 C C . TRP A 1 144 ? -13.266 -3.143 0.767 1 80.12 144 TRP A C 1
ATOM 1181 O O . TRP A 1 144 ? -12.922 -3.984 1.6 1 80.12 144 TRP A O 1
ATOM 1191 N N . TYR A 1 145 ? -13.531 -3.416 -0.474 1 86.94 145 TYR A N 1
ATOM 1192 C CA . TYR A 1 145 ? -13.477 -4.797 -0.946 1 86.94 145 TYR A CA 1
ATOM 1193 C C . TYR A 1 145 ? -12.055 -5.336 -0.879 1 86.94 145 TYR A C 1
ATOM 1195 O O . TYR A 1 145 ? -11.828 -6.465 -0.435 1 86.94 145 TYR A O 1
ATOM 1203 N N . TYR A 1 146 ? -11.086 -4.496 -1.24 1 87.62 146 TYR A N 1
ATOM 1204 C CA . TYR A 1 146 ? -9.688 -4.926 -1.181 1 87.62 146 TYR A CA 1
ATOM 1205 C C . TYR A 1 146 ? -9.234 -5.102 0.263 1 87.62 146 TYR A C 1
ATOM 1207 O O . TYR A 1 146 ? -8.445 -6 0.566 1 87.62 146 TYR A O 1
ATOM 1215 N N . ARG A 1 147 ? -9.734 -4.273 1.116 1 83.75 147 ARG A N 1
ATOM 1216 C CA . ARG A 1 147 ? -9.422 -4.41 2.535 1 83.75 147 ARG A CA 1
ATOM 1217 C C . ARG A 1 147 ? -10.031 -5.684 3.111 1 83.75 147 ARG A C 1
ATOM 1219 O O . ARG A 1 147 ? -9.383 -6.391 3.889 1 83.75 147 ARG A O 1
ATOM 1226 N N . PHE A 1 148 ? -11.273 -5.938 2.686 1 87.94 148 PHE A N 1
ATOM 1227 C CA . PHE A 1 148 ? -11.922 -7.18 3.09 1 87.94 148 PHE A CA 1
ATOM 1228 C C . PHE A 1 148 ? -11.117 -8.391 2.627 1 87.94 148 PHE A C 1
ATOM 1230 O O . PHE A 1 148 ? -10.836 -9.297 3.414 1 87.94 148 PHE A O 1
ATOM 1237 N N . LEU A 1 149 ? -10.711 -8.391 1.358 1 89.75 149 LEU A N 1
ATOM 1238 C CA . LEU A 1 149 ? -9.922 -9.484 0.802 1 89.75 149 LEU A CA 1
ATOM 1239 C C . LEU A 1 149 ? -8.57 -9.586 1.499 1 89.75 149 LEU A C 1
ATOM 1241 O O . LEU A 1 149 ? -8.055 -10.688 1.692 1 89.75 149 LEU A O 1
ATOM 1245 N N . ASP A 1 150 ? -8.047 -8.422 1.854 1 87.62 150 ASP A N 1
ATOM 1246 C CA . ASP A 1 150 ? -6.738 -8.398 2.496 1 87.62 150 ASP A CA 1
ATOM 1247 C C . ASP A 1 150 ? -6.773 -9.109 3.846 1 87.62 150 ASP A C 1
ATOM 1249 O O . ASP A 1 150 ? -5.859 -9.867 4.176 1 87.62 150 ASP A O 1
ATOM 1253 N N . TYR A 1 151 ? -7.848 -8.992 4.559 1 84.06 151 TYR A N 1
ATOM 1254 C CA . TYR A 1 151 ? -7.945 -9.547 5.898 1 84.06 151 TYR A CA 1
ATOM 1255 C C . TYR A 1 151 ? -8.414 -11 5.855 1 84.06 151 TYR A C 1
ATOM 1257 O O . TYR A 1 151 ? -8.18 -11.766 6.793 1 84.06 151 TYR A O 1
ATOM 1265 N N . THR A 1 152 ? -9.008 -11.391 4.742 1 89.06 152 THR A N 1
ATOM 1266 C CA . THR A 1 152 ? -9.641 -12.703 4.711 1 89.06 152 THR A CA 1
ATOM 1267 C C . THR A 1 152 ? -9.039 -13.57 3.607 1 89.06 152 THR A C 1
ATOM 1269 O O . THR A 1 152 ? -9.617 -14.586 3.217 1 89.06 152 THR A O 1
ATOM 1272 N N . TYR A 1 153 ? -7.938 -13.172 3.092 1 89.12 153 TYR A N 1
ATOM 1273 C CA . TYR A 1 153 ? -7.426 -13.789 1.873 1 89.12 153 TYR A CA 1
ATOM 1274 C C . TYR A 1 153 ? -7.207 -15.289 2.07 1 89.12 153 TYR A C 1
ATOM 1276 O O . TYR A 1 153 ? -7.547 -16.094 1.196 1 89.12 153 TYR A O 1
ATOM 1284 N N . LEU A 1 154 ? -6.734 -15.766 3.207 1 88.06 154 LEU A N 1
ATOM 1285 C CA . LEU A 1 154 ? -6.449 -17.172 3.436 1 88.06 154 LEU A CA 1
ATOM 1286 C C . LEU A 1 154 ? -7.738 -17.984 3.549 1 88.06 154 LEU A C 1
ATOM 1288 O O . LEU A 1 154 ? -7.797 -19.125 3.117 1 88.06 154 LEU A O 1
ATOM 1292 N N . PHE A 1 155 ? -8.719 -17.344 4.074 1 89.31 155 PHE A N 1
ATOM 1293 C CA . PHE A 1 155 ? -10.008 -18 4.238 1 89.31 155 PHE A CA 1
ATOM 1294 C C . PHE A 1 155 ? -10.562 -18.453 2.891 1 89.31 155 PHE A C 1
ATOM 1296 O O . PHE A 1 155 ? -11.086 -19.562 2.771 1 89.31 155 PHE A O 1
ATOM 1303 N N . HIS A 1 156 ? -10.422 -17.672 1.899 1 90.5 156 HIS A N 1
ATOM 1304 C CA . HIS A 1 156 ? -11.016 -17.953 0.598 1 90.5 156 HIS A CA 1
ATOM 1305 C C . HIS A 1 156 ? -10.312 -19.125 -0.09 1 90.5 156 HIS A C 1
ATOM 1307 O O . HIS A 1 156 ? -10.969 -19.984 -0.668 1 90.5 156 HIS A O 1
ATOM 1313 N N . SER A 1 157 ? -8.992 -19.141 -0.016 1 86.06 157 SER A N 1
ATOM 1314 C CA . SER A 1 157 ? -8.234 -20.234 -0.627 1 86.06 157 SER A CA 1
ATOM 1315 C C . SER A 1 157 ? -8.492 -21.547 0.085 1 86.06 157 SER A C 1
ATOM 1317 O O . SER A 1 157 ? -8.664 -22.594 -0.56 1 86.06 157 SER A O 1
ATOM 1319 N N . VAL A 1 158 ? -8.547 -21.531 1.39 1 85.06 158 VAL A N 1
ATOM 1320 C CA . VAL A 1 158 ? -8.766 -22.734 2.188 1 85.06 158 VAL A CA 1
ATOM 1321 C C . VAL A 1 158 ? -10.18 -23.266 1.962 1 85.06 158 VAL A C 1
ATOM 1323 O O . VAL A 1 158 ? -10.391 -24.469 1.847 1 85.06 158 VAL A O 1
ATOM 1326 N N . THR A 1 159 ? -11.078 -22.312 1.919 1 86.19 159 THR A N 1
ATOM 1327 C CA . THR A 1 159 ? -12.469 -22.703 1.697 1 86.19 159 THR A CA 1
ATOM 1328 C C . THR A 1 159 ? -12.641 -23.344 0.319 1 86.19 159 THR A C 1
ATOM 1330 O O . THR A 1 159 ? -13.398 -24.297 0.162 1 86.19 159 THR A O 1
ATOM 1333 N N . LEU A 1 160 ? -11.977 -22.766 -0.665 1 85.25 160 LEU A N 1
ATOM 1334 C CA . LEU A 1 160 ? -12.039 -23.359 -1.994 1 85.25 160 LEU A CA 1
ATOM 1335 C C . LEU A 1 160 ? -11.5 -24.797 -1.972 1 85.25 160 LEU A C 1
ATOM 1337 O O . LEU A 1 160 ? -12.125 -25.703 -2.52 1 85.25 160 LEU A O 1
ATOM 1341 N N . ALA A 1 161 ? -10.391 -25 -1.343 1 81.81 161 ALA A N 1
ATOM 1342 C CA . ALA A 1 161 ? -9.797 -26.328 -1.24 1 81.81 161 ALA A CA 1
ATOM 1343 C C . ALA A 1 161 ? -10.734 -27.281 -0.512 1 81.81 161 ALA A C 1
ATOM 1345 O O . ALA A 1 161 ? -10.922 -28.422 -0.938 1 81.81 161 ALA A O 1
ATOM 1346 N N . TRP A 1 162 ? -11.305 -26.719 0.553 1 82.62 162 TRP A N 1
ATOM 1347 C CA . TRP A 1 162 ? -12.219 -27.531 1.352 1 82.62 162 TRP A CA 1
ATOM 1348 C C . TRP A 1 162 ? -13.477 -27.859 0.558 1 82.62 162 TRP A C 1
ATOM 1350 O O . TRP A 1 162 ? -13.93 -29.016 0.563 1 82.62 162 TRP A O 1
ATOM 1360 N N . SER A 1 163 ? -14.07 -26.906 -0.056 1 81.44 163 SER A N 1
ATOM 1361 C CA . SER A 1 163 ? -15.281 -27.109 -0.834 1 81.44 163 SER A CA 1
ATOM 1362 C C . SER A 1 163 ? -15.062 -28.109 -1.961 1 81.44 163 SER A C 1
ATOM 1364 O O . SER A 1 163 ? -15.938 -28.938 -2.246 1 81.44 163 SER A O 1
ATOM 1366 N N . CYS A 1 164 ? -13.953 -28 -2.598 1 75.75 164 CYS A N 1
ATOM 1367 C CA . CYS A 1 164 ? -13.633 -28.938 -3.67 1 75.75 164 CYS A CA 1
ATOM 1368 C C . CYS A 1 164 ? -13.492 -30.359 -3.133 1 75.75 164 CYS A C 1
ATOM 1370 O O . CYS A 1 164 ? -13.883 -31.312 -3.793 1 75.75 164 CYS A O 1
ATOM 1372 N N . THR A 1 165 ? -13.008 -30.422 -1.95 1 75.31 165 THR A N 1
ATOM 1373 C CA . THR A 1 165 ? -12.844 -31.734 -1.328 1 75.31 165 THR A CA 1
ATOM 1374 C C . THR A 1 165 ? -14.203 -32.344 -0.962 1 75.31 165 THR A C 1
ATOM 1376 O O . THR A 1 165 ? -14.453 -33.5 -1.21 1 75.31 165 THR A O 1
ATOM 1379 N N . VAL A 1 166 ? -15.016 -31.516 -0.413 1 75.31 166 VAL A N 1
ATOM 1380 C CA . VAL A 1 166 ? -16.312 -31.984 0.057 1 75.31 166 VAL A CA 1
ATOM 1381 C C . VAL A 1 166 ? -17.203 -32.344 -1.136 1 75.31 166 VAL A C 1
ATOM 1383 O O . VAL A 1 166 ? -17.891 -33.344 -1.127 1 75.31 166 VAL A O 1
ATOM 1386 N N . CYS A 1 167 ? -17.25 -31.5 -2.096 1 72.44 167 CYS A N 1
ATOM 1387 C CA . CYS A 1 167 ? -18.125 -31.688 -3.252 1 72.44 167 CYS A CA 1
ATOM 1388 C C . CYS A 1 167 ? -17.703 -32.906 -4.055 1 72.44 167 CYS A C 1
ATOM 1390 O O . CYS A 1 167 ? -18.547 -33.594 -4.629 1 72.44 167 CYS A O 1
ATOM 1392 N N . SER A 1 168 ? -16.469 -33.156 -4.156 1 67.19 168 SER A N 1
ATOM 1393 C CA . SER A 1 168 ? -16.016 -34.281 -4.977 1 67.19 168 SER A CA 1
ATOM 1394 C C . SER A 1 168 ? -16.062 -35.594 -4.199 1 67.19 168 SER A C 1
ATOM 1396 O O . SER A 1 168 ? -15.906 -36.656 -4.777 1 67.19 168 SER A O 1
ATOM 1398 N N . ARG A 1 169 ? -16.672 -35.531 -2.953 1 61.69 169 ARG A N 1
ATOM 1399 C CA . ARG A 1 169 ? -16.734 -36.719 -2.078 1 61.69 169 ARG A CA 1
ATOM 1400 C C . ARG A 1 169 ? -15.422 -37.469 -2.098 1 61.69 169 ARG A C 1
ATOM 1402 O O . ARG A 1 169 ? -15.367 -38.625 -1.691 1 61.69 169 ARG A O 1
ATOM 1409 N N . ARG A 1 170 ? -14.477 -37.094 -2.861 1 58.59 170 ARG A N 1
ATOM 1410 C CA . ARG A 1 170 ? -13.141 -37.688 -2.889 1 58.59 170 ARG A CA 1
ATOM 1411 C C . ARG A 1 170 ? -12.07 -36.656 -2.568 1 58.59 170 ARG A C 1
ATOM 1413 O O . ARG A 1 170 ? -12.109 -35.531 -3.08 1 58.59 170 ARG A O 1
ATOM 1420 N N . ILE A 1 171 ? -11.586 -36.688 -1.288 1 56.59 171 ILE A N 1
ATOM 1421 C CA . ILE A 1 171 ? -10.5 -35.812 -0.862 1 56.59 171 ILE A CA 1
ATOM 1422 C C . ILE A 1 171 ? -9.656 -35.438 -2.07 1 56.59 171 ILE A C 1
ATOM 1424 O O . ILE A 1 171 ? -9.094 -34.312 -2.107 1 56.59 171 ILE A O 1
ATOM 1428 N N . THR A 1 172 ? -9.422 -36.375 -2.965 1 56.75 172 THR A N 1
ATOM 1429 C CA . THR A 1 172 ? -8.273 -36.375 -3.861 1 56.75 172 THR A CA 1
ATOM 1430 C C . THR A 1 172 ? -8.359 -35.25 -4.879 1 56.75 172 THR A C 1
ATOM 1432 O O . THR A 1 172 ? -7.344 -34.625 -5.215 1 56.75 172 THR A O 1
ATOM 1435 N N . LEU A 1 173 ? -9.547 -35.094 -5.492 1 57 173 LEU A N 1
ATOM 1436 C CA . LEU A 1 173 ? -9.508 -34.438 -6.789 1 57 173 LEU A CA 1
ATOM 1437 C C . LEU A 1 173 ? -9.203 -32.938 -6.629 1 57 173 LEU A C 1
ATOM 1439 O O . LEU A 1 173 ? -8.266 -32.438 -7.246 1 57 173 LEU A O 1
ATOM 1443 N N . SER A 1 174 ? -10.125 -32.312 -5.789 1 61.91 174 SER A N 1
ATOM 1444 C CA . SER A 1 174 ? -10.18 -30.844 -5.934 1 61.91 174 SER A CA 1
ATOM 1445 C C . SER A 1 174 ? -9.164 -30.156 -5.023 1 61.91 174 SER A C 1
ATOM 1447 O O . SER A 1 174 ? -8.508 -29.203 -5.438 1 61.91 174 SER A O 1
ATOM 1449 N N . SER A 1 175 ? -8.859 -30.922 -3.938 1 75.12 175 SER A N 1
ATOM 1450 C CA . SER A 1 175 ? -7.867 -30.312 -3.066 1 75.12 175 SER A CA 1
ATOM 1451 C C . SER A 1 175 ? -6.457 -30.484 -3.627 1 75.12 175 SER A C 1
ATOM 1453 O O . SER A 1 175 ? -5.633 -29.562 -3.527 1 75.12 175 SER A O 1
ATOM 1455 N N . LEU A 1 176 ? -6.316 -31.578 -4.352 1 81.75 176 LEU A N 1
ATOM 1456 C CA . LEU A 1 176 ? -5.016 -31.812 -4.973 1 81.75 176 LEU A CA 1
ATOM 1457 C C . LEU A 1 176 ? -4.762 -30.812 -6.102 1 81.75 176 LEU A C 1
ATOM 1459 O O . LEU A 1 176 ? -3.658 -30.281 -6.219 1 81.75 176 LEU A O 1
ATOM 1463 N N . GLY A 1 177 ? -5.867 -30.594 -6.773 1 85.62 177 GLY A N 1
ATOM 1464 C CA . GLY A 1 177 ? -5.738 -29.641 -7.867 1 85.62 177 GLY A CA 1
ATOM 1465 C C . GLY A 1 177 ? -5.453 -28.234 -7.395 1 85.62 177 GLY A C 1
ATOM 1466 O O . GLY A 1 177 ? -4.617 -27.547 -7.969 1 85.62 177 GLY A O 1
ATOM 1467 N N . THR A 1 178 ? -6.102 -27.891 -6.27 1 87.19 178 THR A N 1
ATOM 1468 C CA . THR A 1 178 ? -5.918 -26.547 -5.734 1 87.19 178 THR A CA 1
ATOM 1469 C C . THR A 1 178 ? -4.508 -26.375 -5.18 1 87.19 178 THR A C 1
ATOM 1471 O O . THR A 1 178 ? -3.867 -25.344 -5.41 1 87.19 178 THR A O 1
ATOM 1474 N N . GLY A 1 179 ? -4.066 -27.391 -4.477 1 90.31 179 GLY A N 1
ATOM 1475 C CA . GLY A 1 179 ? -2.719 -27.328 -3.93 1 90.31 179 GLY A CA 1
ATOM 1476 C C . GLY A 1 179 ? -1.642 -27.297 -4.996 1 90.31 179 GLY A C 1
ATOM 1477 O O . GLY A 1 179 ? -0.678 -26.547 -4.895 1 90.31 179 GLY A O 1
ATOM 1478 N N . CYS A 1 180 ? -1.829 -28.078 -6.023 1 93.56 180 CYS A N 1
ATOM 1479 C CA . CYS A 1 180 ? -0.868 -28.109 -7.121 1 93.56 180 CYS A CA 1
ATOM 1480 C C . CYS A 1 180 ? -0.839 -26.781 -7.867 1 93.56 180 CYS A C 1
ATOM 1482 O O . CYS A 1 180 ? 0.234 -26.266 -8.172 1 93.56 180 CYS A O 1
ATOM 1484 N N . ALA A 1 181 ? -2.025 -26.266 -8.148 1 93.62 181 ALA A N 1
ATOM 1485 C CA . ALA A 1 181 ? -2.1 -25 -8.852 1 93.62 181 ALA A CA 1
ATOM 1486 C C . ALA A 1 181 ? -1.396 -23.891 -8.062 1 93.62 181 ALA A C 1
ATOM 1488 O O . ALA A 1 181 ? -0.616 -23.125 -8.625 1 93.62 181 ALA A O 1
ATOM 1489 N N . ALA A 1 182 ? -1.655 -23.828 -6.801 1 93.44 182 ALA A N 1
ATOM 1490 C CA . ALA A 1 182 ? -1.052 -22.812 -5.941 1 93.44 182 ALA A CA 1
ATOM 1491 C C . ALA A 1 182 ? 0.466 -22.969 -5.898 1 93.44 182 ALA A C 1
ATOM 1493 O O . ALA A 1 182 ? 1.197 -21.969 -5.984 1 93.44 182 ALA A O 1
ATOM 1494 N N . SER A 1 183 ? 0.915 -24.188 -5.801 1 94.62 183 SER A N 1
ATOM 1495 C CA . SER A 1 183 ? 2.348 -24.453 -5.727 1 94.62 183 SER A CA 1
ATOM 1496 C C . SER A 1 183 ? 3.051 -24.062 -7.02 1 94.62 183 SER A C 1
ATOM 1498 O O . SER A 1 183 ? 4.07 -23.359 -6.992 1 94.62 183 SER A O 1
ATOM 1500 N N . ILE A 1 184 ? 2.527 -24.469 -8.102 1 94.44 184 ILE A N 1
ATOM 1501 C CA . ILE A 1 184 ? 3.137 -24.156 -9.391 1 94.44 184 ILE A CA 1
ATOM 1502 C C . ILE A 1 184 ? 3.143 -22.641 -9.602 1 94.44 184 ILE A C 1
ATOM 1504 O O . ILE A 1 184 ? 4.141 -22.078 -10.055 1 94.44 184 ILE A O 1
ATOM 1508 N N . TYR A 1 185 ? 2.076 -22.016 -9.258 1 93.69 185 TYR A N 1
ATOM 1509 C CA . TYR A 1 185 ? 1.988 -20.578 -9.445 1 93.69 185 TYR A CA 1
ATOM 1510 C C . TYR A 1 185 ? 2.988 -19.844 -8.555 1 93.69 185 TYR A C 1
ATOM 1512 O O . TYR A 1 185 ? 3.668 -18.922 -9 1 93.69 185 TYR A O 1
ATOM 1520 N N . LEU A 1 186 ? 3.088 -20.234 -7.312 1 93.56 186 LEU A N 1
ATOM 1521 C CA . LEU A 1 186 ? 4.035 -19.625 -6.387 1 93.56 186 LEU A CA 1
ATOM 1522 C C . LEU A 1 186 ? 5.465 -19.766 -6.898 1 93.56 186 LEU A C 1
ATOM 1524 O O . LEU A 1 186 ? 6.219 -18.797 -6.926 1 93.56 186 LEU A O 1
ATOM 1528 N N . HIS A 1 187 ? 5.848 -20.906 -7.332 1 93.19 187 HIS A N 1
ATOM 1529 C CA . HIS A 1 187 ? 7.219 -21.141 -7.777 1 93.19 187 HIS A CA 1
ATOM 1530 C C . HIS A 1 187 ? 7.5 -20.438 -9.094 1 93.19 187 HIS A C 1
ATOM 1532 O O . HIS A 1 187 ? 8.625 -19.984 -9.336 1 93.19 187 HIS A O 1
ATOM 1538 N N . THR A 1 188 ? 6.496 -20.328 -9.93 1 90.44 188 THR A N 1
ATOM 1539 C CA . THR A 1 188 ? 6.648 -19.516 -11.141 1 90.44 188 THR A CA 1
ATOM 1540 C C . THR A 1 188 ? 6.941 -18.062 -10.789 1 90.44 188 THR A C 1
ATOM 1542 O O . THR A 1 188 ? 7.855 -17.453 -11.352 1 90.44 188 THR A O 1
ATOM 1545 N N . THR A 1 189 ? 6.211 -17.547 -9.859 1 90.12 189 THR A N 1
ATOM 1546 C CA . THR A 1 189 ? 6.391 -16.156 -9.438 1 90.12 189 THR A CA 1
ATOM 1547 C C . THR A 1 189 ? 7.742 -15.961 -8.758 1 90.12 189 THR A C 1
ATOM 1549 O O . THR A 1 189 ? 8.438 -14.984 -9.016 1 90.12 189 THR A O 1
ATOM 1552 N N . PHE A 1 190 ? 8.125 -16.953 -7.887 1 91.25 190 PHE A N 1
ATOM 1553 C CA . PHE A 1 190 ? 9.414 -16.891 -7.219 1 91.25 190 PHE A CA 1
ATOM 1554 C C . PHE A 1 190 ? 10.555 -16.891 -8.234 1 91.25 190 PHE A C 1
ATOM 1556 O O . PHE A 1 190 ? 11.539 -16.172 -8.07 1 91.25 190 PHE A O 1
ATOM 1563 N N . SER A 1 191 ? 10.391 -17.594 -9.273 1 89.19 191 SER A N 1
ATOM 1564 C CA . SER A 1 191 ? 11.438 -17.719 -10.289 1 89.19 191 SER A CA 1
ATOM 1565 C C . SER A 1 191 ? 11.633 -16.406 -11.039 1 89.19 191 SER A C 1
ATOM 1567 O O . SER A 1 191 ? 12.742 -16.094 -11.477 1 89.19 191 SER A O 1
ATOM 1569 N N . VAL A 1 192 ? 10.578 -15.648 -11.156 1 84.5 192 VAL A N 1
ATOM 1570 C CA . VAL A 1 192 ? 10.648 -14.375 -11.875 1 84.5 192 VAL A CA 1
ATOM 1571 C C . VAL A 1 192 ? 11.609 -13.43 -11.172 1 84.5 192 VAL A C 1
ATOM 1573 O O . VAL A 1 192 ? 12.352 -12.688 -11.82 1 84.5 192 VAL A O 1
ATOM 1576 N N . ASN A 1 193 ? 11.625 -13.484 -9.852 1 83.69 193 ASN A N 1
ATOM 1577 C CA . ASN A 1 193 ? 12.469 -12.594 -9.062 1 83.69 193 ASN A CA 1
ATOM 1578 C C . ASN A 1 193 ? 13.953 -12.805 -9.367 1 83.69 193 ASN A C 1
ATOM 1580 O O . ASN A 1 193 ? 14.75 -11.867 -9.289 1 83.69 193 ASN A O 1
ATOM 1584 N N . TRP A 1 194 ? 14.234 -14.039 -9.727 1 80.81 194 TRP A N 1
ATOM 1585 C CA . TRP A 1 194 ? 15.633 -14.383 -9.992 1 80.81 194 TRP A CA 1
ATOM 1586 C C . TRP A 1 194 ? 15.914 -14.391 -11.484 1 80.81 194 TRP A C 1
ATOM 1588 O O . TRP A 1 194 ? 16.812 -13.703 -11.961 1 80.81 194 TRP A O 1
ATOM 1598 N N . VAL A 1 195 ? 15.094 -15.016 -12.25 1 75.06 195 VAL A N 1
ATOM 1599 C CA . VAL A 1 195 ? 15.344 -15.289 -13.656 1 75.06 195 VAL A CA 1
ATOM 1600 C C . VAL A 1 195 ? 15.266 -13.992 -14.461 1 75.06 195 VAL A C 1
ATOM 1602 O O . VAL A 1 195 ? 16.141 -13.711 -15.281 1 75.06 195 VAL A O 1
ATOM 1605 N N . CYS A 1 196 ? 14.328 -13.117 -14.156 1 72.56 196 CYS A N 1
ATOM 1606 C CA . CYS A 1 196 ? 14.07 -11.953 -14.992 1 72.56 196 CYS A CA 1
ATOM 1607 C C . CYS A 1 196 ? 15.031 -10.812 -14.648 1 72.56 196 CYS A C 1
ATOM 1609 O O . CYS A 1 196 ? 15.078 -9.805 -15.352 1 72.56 196 CYS A O 1
ATOM 1611 N N . HIS A 1 197 ? 15.812 -11.062 -13.625 1 74.12 197 HIS A N 1
ATOM 1612 C CA . HIS A 1 197 ? 16.75 -10.008 -13.25 1 74.12 197 HIS A CA 1
ATOM 1613 C C . HIS A 1 197 ? 18.203 -10.469 -13.43 1 74.12 197 HIS A C 1
ATOM 1615 O O . HIS A 1 197 ? 19.125 -9.664 -13.32 1 74.12 197 HIS A O 1
ATOM 1621 N N . LYS A 1 198 ? 18.422 -11.68 -13.688 1 71.5 198 LYS A N 1
ATOM 1622 C CA . LYS A 1 198 ? 19.797 -12.172 -13.82 1 71.5 198 LYS A CA 1
ATOM 1623 C C . LYS A 1 198 ? 20.031 -12.75 -15.211 1 71.5 198 LYS A C 1
ATOM 1625 O O . LYS A 1 198 ? 21.156 -12.695 -15.727 1 71.5 198 LYS A O 1
ATOM 1630 N N . TRP A 1 199 ? 18.922 -13.188 -15.734 1 68 199 TRP A N 1
ATOM 1631 C CA . TRP A 1 199 ? 19.125 -13.859 -17.016 1 68 199 TRP A CA 1
ATOM 1632 C C . TRP A 1 199 ? 18.5 -13.047 -18.156 1 68 199 TRP A C 1
ATOM 1634 O O . TRP A 1 199 ? 17.422 -12.477 -18 1 68 199 TRP A O 1
ATOM 1644 N N . GLY A 1 200 ? 19.266 -12.828 -19.234 1 64.12 200 GLY A N 1
ATOM 1645 C CA . GLY A 1 200 ? 18.781 -12.125 -20.406 1 64.12 200 GLY A CA 1
ATOM 1646 C C . GLY A 1 200 ? 19.547 -10.852 -20.688 1 64.12 200 GLY A C 1
ATOM 1647 O O . GLY A 1 200 ? 20.672 -10.672 -20.219 1 64.12 200 GLY A O 1
ATOM 1648 N N . LYS A 1 201 ? 19 -10.07 -21.656 1 61.62 201 LYS A N 1
ATOM 1649 C CA . LYS A 1 201 ? 19.641 -8.836 -22.094 1 61.62 201 LYS A CA 1
ATOM 1650 C C . LYS A 1 201 ? 18.906 -7.609 -21.562 1 61.62 201 LYS A C 1
ATOM 1652 O O . LYS A 1 201 ? 17.672 -7.617 -21.453 1 61.62 201 LYS A O 1
ATOM 1657 N N . GLN A 1 202 ? 19.688 -6.742 -21.047 1 58.38 202 GLN A N 1
ATOM 1658 C CA . GLN A 1 202 ? 19.109 -5.445 -20.703 1 58.38 202 GLN A CA 1
ATOM 1659 C C . GLN A 1 202 ? 18.906 -4.59 -21.953 1 58.38 202 GLN A C 1
ATOM 1661 O O . GLN A 1 202 ? 19.875 -4.172 -22.594 1 58.38 202 GLN A O 1
ATOM 1666 N N . VAL A 1 203 ? 17.672 -4.461 -22.422 1 56.22 203 VAL A N 1
ATOM 1667 C CA . VAL A 1 203 ? 17.391 -3.715 -23.641 1 56.22 203 VAL A CA 1
ATOM 1668 C C . VAL A 1 203 ? 17.312 -2.223 -23.344 1 56.22 203 VAL A C 1
ATOM 1670 O O . VAL A 1 203 ? 17.766 -1.395 -24.141 1 56.22 203 VAL A O 1
ATOM 1673 N N . TRP A 1 204 ? 16.75 -1.928 -22.172 1 60.38 204 TRP A N 1
ATOM 1674 C CA . TRP A 1 204 ? 16.609 -0.535 -21.766 1 60.38 204 TRP A CA 1
ATOM 1675 C C . TRP A 1 204 ? 17.5 -0.244 -20.547 1 60.38 204 TRP A C 1
ATOM 1677 O O . TRP A 1 204 ? 17.562 -1.041 -19.609 1 60.38 204 TRP A O 1
ATOM 1687 N N . ASP A 1 205 ? 18.25 0.733 -20.578 1 55.06 205 ASP A N 1
ATOM 1688 C CA . ASP A 1 205 ? 19.078 1.135 -19.438 1 55.06 205 ASP A CA 1
ATOM 1689 C C . ASP A 1 205 ? 18.297 1.993 -18.453 1 55.06 205 ASP A C 1
ATOM 1691 O O . ASP A 1 205 ? 18.203 3.211 -18.625 1 55.06 205 ASP A O 1
ATOM 1695 N N . ILE A 1 206 ? 17.625 1.324 -17.609 1 55.72 206 ILE A N 1
ATOM 1696 C CA . ILE A 1 206 ? 16.797 2.09 -16.688 1 55.72 206 ILE A CA 1
ATOM 1697 C C . ILE A 1 206 ? 17.406 2.051 -15.289 1 55.72 206 ILE A C 1
ATOM 1699 O O . ILE A 1 206 ? 16.719 2.305 -14.297 1 55.72 206 ILE A O 1
ATOM 1703 N N . GLY A 1 207 ? 18.719 1.629 -15.18 1 54.72 207 GLY A N 1
ATOM 1704 C CA . GLY A 1 207 ? 19.438 1.709 -13.922 1 54.72 207 GLY A CA 1
ATOM 1705 C C . GLY A 1 207 ? 19.25 0.479 -13.055 1 54.72 207 GLY A C 1
ATOM 1706 O O . GLY A 1 207 ? 19.672 0.459 -11.898 1 54.72 207 GLY A O 1
ATOM 1707 N N . ASP A 1 208 ? 18.422 -0.446 -13.586 1 59.06 208 ASP A N 1
ATOM 1708 C CA . ASP A 1 208 ? 18.328 -1.71 -12.859 1 59.06 208 ASP A CA 1
ATOM 1709 C C . ASP A 1 208 ? 18.812 -2.873 -13.727 1 59.06 208 ASP A C 1
ATOM 1711 O O . ASP A 1 208 ? 19.328 -2.664 -14.82 1 59.06 208 ASP A O 1
ATOM 1715 N N . GLN A 1 209 ? 18.859 -4.051 -13.086 1 59.88 209 GLN A N 1
ATOM 1716 C CA . GLN A 1 209 ? 19.422 -5.199 -13.797 1 59.88 209 GLN A CA 1
ATOM 1717 C C . GLN A 1 209 ? 18.312 -6.07 -14.391 1 59.88 209 GLN A C 1
ATOM 1719 O O . GLN A 1 209 ? 18.469 -7.285 -14.5 1 59.88 209 GLN A O 1
ATOM 1724 N N . SER A 1 210 ? 17.125 -5.414 -14.578 1 59.28 210 SER A N 1
ATOM 1725 C CA . SER A 1 210 ? 16.078 -6.188 -15.227 1 59.28 210 SER A CA 1
ATOM 1726 C C . SER A 1 210 ? 16.469 -6.578 -16.641 1 59.28 210 SER A C 1
ATOM 1728 O O . SER A 1 210 ? 17.125 -5.809 -17.344 1 59.28 210 SER A O 1
ATOM 1730 N N . ARG A 1 211 ? 16.234 -7.883 -17 1 59.25 211 ARG A N 1
ATOM 1731 C CA . ARG A 1 211 ? 16.719 -8.398 -18.266 1 59.25 211 ARG A CA 1
ATOM 1732 C C . ARG A 1 211 ? 15.586 -8.992 -19.094 1 59.25 211 ARG A C 1
ATOM 1734 O O . ARG A 1 211 ? 14.5 -9.25 -18.562 1 59.25 211 ARG A O 1
ATOM 1741 N N . LYS A 1 212 ? 15.82 -8.789 -20.375 1 54.5 212 LYS A N 1
ATOM 1742 C CA . LYS A 1 212 ? 14.938 -9.469 -21.328 1 54.5 212 LYS A CA 1
ATOM 1743 C C . LYS A 1 212 ? 15.492 -10.844 -21.688 1 54.5 212 LYS A C 1
ATOM 1745 O O . LYS A 1 212 ? 16.672 -10.977 -22.016 1 54.5 212 LYS A O 1
ATOM 1750 N N . LEU A 1 213 ? 14.922 -11.883 -21.312 1 52.94 213 LEU A N 1
ATOM 1751 C CA . LEU A 1 213 ? 15.383 -13.227 -21.656 1 52.94 213 LEU A CA 1
ATOM 1752 C C . LEU A 1 213 ? 15.281 -13.469 -23.156 1 52.94 213 LEU A C 1
ATOM 1754 O O . LEU A 1 213 ? 14.344 -13.008 -23.797 1 52.94 213 LEU A O 1
ATOM 1758 N N . HIS A 1 214 ? 16.531 -13.547 -23.953 1 45.84 214 HIS A N 1
ATOM 1759 C CA . HIS A 1 214 ? 16.594 -13.766 -25.391 1 45.84 214 HIS A CA 1
ATOM 1760 C C . HIS A 1 214 ? 15.562 -14.789 -25.844 1 45.84 214 HIS A C 1
ATOM 1762 O O . HIS A 1 214 ? 15.289 -14.914 -27.047 1 45.84 214 HIS A O 1
ATOM 1768 N N . LEU A 1 215 ? 15.625 -15.914 -25.156 1 42.81 215 LEU A N 1
ATOM 1769 C CA . LEU A 1 215 ? 14.727 -16.844 -25.844 1 42.81 215 LEU A CA 1
ATOM 1770 C C . LEU A 1 215 ? 13.43 -16.141 -26.234 1 42.81 215 LEU A C 1
ATOM 1772 O O . LEU A 1 215 ? 13.195 -14.992 -25.844 1 42.81 215 LEU A O 1
ATOM 1776 N N . GLU A 1 216 ? 12.281 -16.938 -26.25 1 43.44 216 GLU A N 1
ATOM 1777 C CA . GLU A 1 216 ? 10.992 -16.422 -26.672 1 43.44 216 GLU A CA 1
ATOM 1778 C C . GLU A 1 216 ? 10.648 -15.125 -25.938 1 43.44 216 GLU A C 1
ATOM 1780 O O . GLU A 1 216 ? 11.172 -14.867 -24.859 1 43.44 216 GLU A O 1
ATOM 1785 N N . LYS A 1 217 ? 10.039 -14.164 -26.594 1 42.38 217 LYS A N 1
ATOM 1786 C CA . LYS A 1 217 ? 9.336 -12.922 -26.297 1 42.38 217 LYS A CA 1
ATOM 1787 C C . LYS A 1 217 ? 8.938 -12.859 -24.828 1 42.38 217 LYS A C 1
ATOM 1789 O O . LYS A 1 217 ? 8.125 -12.016 -24.438 1 42.38 217 LYS A O 1
ATOM 1794 N N . VAL A 1 218 ? 9.672 -13.781 -24.062 1 40.34 218 VAL A N 1
ATOM 1795 C CA . VAL A 1 218 ? 9.383 -14.047 -22.656 1 40.34 218 VAL A CA 1
ATOM 1796 C C . VAL A 1 218 ? 10.43 -13.359 -21.781 1 40.34 218 VAL A C 1
ATOM 1798 O O . VAL A 1 218 ? 11.633 -13.547 -21.969 1 40.34 218 VAL A O 1
ATOM 1801 N N . GLY A 1 219 ? 10.281 -12.109 -21.438 1 48.72 219 GLY A N 1
ATOM 1802 C CA . GLY A 1 219 ? 11.039 -11.469 -20.359 1 48.72 219 GLY A CA 1
ATOM 1803 C C . GLY A 1 219 ? 10.773 -9.977 -20.25 1 48.72 219 GLY A C 1
ATOM 1804 O O . GLY A 1 219 ? 11.664 -9.164 -20.5 1 48.72 219 GLY A O 1
ATOM 1805 N N . PRO A 1 220 ? 9.664 -9.789 -20.125 1 56.78 220 PRO A N 1
ATOM 1806 C CA . PRO A 1 220 ? 9.086 -8.445 -20.219 1 56.78 220 PRO A CA 1
ATOM 1807 C C . PRO A 1 220 ? 9.492 -7.543 -19.062 1 56.78 220 PRO A C 1
ATOM 1809 O O . PRO A 1 220 ? 9.148 -6.359 -19.047 1 56.78 220 PRO A O 1
ATOM 1812 N N . ALA A 1 221 ? 10.586 -8.242 -18.266 1 59.5 221 ALA A N 1
ATOM 1813 C CA . ALA A 1 221 ? 10.766 -7.457 -17.047 1 59.5 221 ALA A CA 1
ATOM 1814 C C . ALA A 1 221 ? 11.391 -6.102 -17.344 1 59.5 221 ALA A C 1
ATOM 1816 O O . ALA A 1 221 ? 11.008 -5.086 -16.766 1 59.5 221 ALA A O 1
ATOM 1817 N N . ASN A 1 222 ? 12.398 -6.145 -18.297 1 60.19 222 ASN A N 1
ATOM 1818 C CA . ASN A 1 222 ? 13.031 -4.875 -18.625 1 60.19 222 ASN A CA 1
ATOM 1819 C C . ASN A 1 222 ? 12.031 -3.895 -19.25 1 60.19 222 ASN A C 1
ATOM 1821 O O . ASN A 1 222 ? 12.039 -2.707 -18.922 1 60.19 222 ASN A O 1
ATOM 1825 N N . ASN A 1 223 ? 11.195 -4.477 -20.062 1 56.28 223 ASN A N 1
ATOM 1826 C CA . ASN A 1 223 ? 10.133 -3.645 -20.625 1 56.28 223 ASN A CA 1
ATOM 1827 C C . ASN A 1 223 ? 9.148 -3.195 -19.547 1 56.28 223 ASN A C 1
ATOM 1829 O O . ASN A 1 223 ? 8.711 -2.041 -19.547 1 56.28 223 ASN A O 1
ATOM 1833 N N . HIS A 1 224 ? 8.867 -4.094 -18.719 1 67.06 224 HIS A N 1
ATOM 1834 C CA . HIS A 1 224 ? 7.938 -3.838 -17.625 1 67.06 224 HIS A CA 1
ATOM 1835 C C . HIS A 1 224 ? 8.477 -2.766 -16.688 1 67.06 224 HIS A C 1
ATOM 1837 O O . HIS A 1 224 ? 7.754 -1.837 -16.312 1 67.06 224 HIS A O 1
ATOM 1843 N N . HIS A 1 225 ? 9.719 -2.822 -16.438 1 66.19 225 HIS A N 1
ATOM 1844 C CA . HIS A 1 225 ? 10.344 -1.85 -15.555 1 66.19 225 HIS A CA 1
ATOM 1845 C C . HIS A 1 225 ? 10.5 -0.495 -16.234 1 66.19 225 HIS A C 1
ATOM 1847 O O . HIS A 1 225 ? 10.375 0.548 -15.586 1 66.19 225 HIS A O 1
ATOM 1853 N N . ALA A 1 226 ? 10.664 -0.587 -17.547 1 58.72 226 ALA A N 1
ATOM 1854 C CA . ALA A 1 226 ? 10.875 0.643 -18.312 1 58.72 226 ALA A CA 1
ATOM 1855 C C . ALA A 1 226 ? 9.555 1.364 -18.562 1 58.72 226 ALA A C 1
ATOM 1857 O O . ALA A 1 226 ? 9.5 2.596 -18.531 1 58.72 226 ALA A O 1
ATOM 1858 N N . PHE A 1 227 ? 8.492 0.561 -18.844 1 60.41 227 PHE A N 1
ATOM 1859 C CA . PHE A 1 227 ? 7.207 1.139 -19.203 1 60.41 227 PHE A CA 1
ATOM 1860 C C . PHE A 1 227 ? 6.113 0.675 -18.25 1 60.41 227 PHE A C 1
ATOM 1862 O O . PHE A 1 227 ? 5.113 0.094 -18.672 1 60.41 227 PHE A O 1
ATOM 1869 N N . GLN A 1 228 ? 6.293 1.077 -17.031 1 63.22 228 GLN A N 1
ATOM 1870 C CA . GLN A 1 228 ? 5.453 0.551 -15.961 1 63.22 228 GLN A CA 1
ATOM 1871 C C . GLN A 1 228 ? 4.016 1.039 -16.109 1 63.22 228 GLN A C 1
ATOM 1873 O O . GLN A 1 228 ? 3.078 0.362 -15.672 1 63.22 228 GLN A O 1
ATOM 1878 N N . HIS A 1 229 ? 3.797 2.105 -16.812 1 62.47 229 HIS A N 1
ATOM 1879 C CA . HIS A 1 229 ? 2.467 2.703 -16.844 1 62.47 229 HIS A CA 1
ATOM 1880 C C . HIS A 1 229 ? 1.807 2.5 -18.203 1 62.47 229 HIS A C 1
ATOM 1882 O O . HIS A 1 229 ? 0.678 2.945 -18.422 1 62.47 229 HIS A O 1
ATOM 1888 N N . SER A 1 230 ? 2.561 1.922 -19.078 1 55.75 230 SER A N 1
ATOM 1889 C CA . SER A 1 230 ? 2.012 1.705 -20.406 1 55.75 230 SER A CA 1
ATOM 1890 C C . SER A 1 230 ? 1.049 0.523 -20.438 1 55.75 230 SER A C 1
ATOM 1892 O O . SER A 1 230 ? 1.341 -0.531 -19.859 1 55.75 230 SER A O 1
ATOM 1894 N N . ALA A 1 231 ? -0.15 0.949 -20.938 1 56.16 231 ALA A N 1
ATOM 1895 C CA . ALA A 1 231 ? -1.126 -0.123 -21.109 1 56.16 231 ALA A CA 1
ATOM 1896 C C . ALA A 1 231 ? -0.566 -1.236 -21.984 1 56.16 231 ALA A C 1
ATOM 1898 O O . ALA A 1 231 ? -1.027 -2.379 -21.922 1 56.16 231 ALA A O 1
ATOM 1899 N N . GLN A 1 232 ? 0.27 -0.786 -22.906 1 47.41 232 GLN A N 1
ATOM 1900 C CA . GLN A 1 232 ? 0.813 -1.704 -23.891 1 47.41 232 GLN A CA 1
ATOM 1901 C C . GLN A 1 232 ? 1.882 -2.607 -23.281 1 47.41 232 GLN A C 1
ATOM 1903 O O . GLN A 1 232 ? 2.424 -3.48 -23.969 1 47.41 232 GLN A O 1
ATOM 1908 N N . GLN A 1 233 ? 2.123 -2.332 -22.172 1 46.53 233 GLN A N 1
ATOM 1909 C CA . GLN A 1 233 ? 3.104 -3.199 -21.531 1 46.53 233 GLN A CA 1
ATOM 1910 C C . GLN A 1 233 ? 2.6 -4.637 -21.438 1 46.53 233 GLN A C 1
ATOM 1912 O O . GLN A 1 233 ? 1.472 -4.879 -21 1 46.53 233 GLN A O 1
ATOM 1917 N N . GLY A 1 234 ? 3.234 -5.551 -22.219 1 46.91 234 GLY A N 1
ATOM 1918 C CA . GLY A 1 234 ? 2.9 -6.965 -22.188 1 46.91 234 GLY A CA 1
ATOM 1919 C C . GLY A 1 234 ? 1.88 -7.359 -23.234 1 46.91 234 GLY A C 1
ATOM 1920 O O . GLY A 1 234 ? 1.165 -8.352 -23.078 1 46.91 234 GLY A O 1
ATOM 1921 N N . LEU A 1 235 ? 1.43 -6.402 -24.062 1 42.84 235 LEU A N 1
ATOM 1922 C CA . LEU A 1 235 ? 0.342 -6.633 -25.016 1 42.84 235 LEU A CA 1
ATOM 1923 C C . LEU A 1 235 ? 0.62 -7.863 -25.875 1 42.84 235 LEU A C 1
ATOM 1925 O O . LEU A 1 235 ? -0.209 -8.242 -26.703 1 42.84 235 LEU A O 1
ATOM 1929 N N . GLU A 1 236 ? 1.698 -8.164 -26.078 1 38.84 236 GLU A N 1
ATOM 1930 C CA . GLU A 1 236 ? 1.449 -9.336 -26.922 1 38.84 236 GLU A CA 1
ATOM 1931 C C . GLU A 1 236 ? 0.751 -10.438 -26.141 1 38.84 236 GLU A C 1
ATOM 1933 O O . GLU A 1 236 ? 1.114 -10.711 -24.984 1 38.84 236 GLU A O 1
ATOM 1938 N N . TRP A 1 237 ? -0.456 -10.602 -26.547 1 42.16 237 TRP A N 1
ATOM 1939 C CA . TRP A 1 237 ? -1.437 -11.539 -26 1 42.16 237 TRP A CA 1
ATOM 1940 C C . TRP A 1 237 ? -0.75 -12.75 -25.375 1 42.16 237 TRP A C 1
ATOM 1942 O O . TRP A 1 237 ? -1.255 -13.336 -24.422 1 42.16 237 TRP A O 1
ATOM 1952 N N . TRP A 1 238 ? 0.174 -13.188 -26.078 1 40.41 238 TRP A N 1
ATOM 1953 C CA . TRP A 1 238 ? 0.846 -14.43 -25.719 1 40.41 238 TRP A CA 1
ATOM 1954 C C . TRP A 1 238 ? 1.773 -14.219 -24.531 1 40.41 238 TRP A C 1
ATOM 1956 O O . TRP A 1 238 ? 2.336 -15.172 -23.984 1 40.41 238 TRP A O 1
ATOM 1966 N N . GLN A 1 239 ? 2.086 -13.023 -24.375 1 40.88 239 GLN A N 1
ATOM 1967 C CA . GLN A 1 239 ? 2.893 -12.789 -23.188 1 40.88 239 GLN A CA 1
ATOM 1968 C C . GLN A 1 239 ? 2.062 -12.961 -21.922 1 40.88 239 GLN A C 1
ATOM 1970 O O . GLN A 1 239 ? 1.423 -12.016 -21.453 1 40.88 239 GLN A O 1
ATOM 1975 N N . ILE A 1 240 ? 1.143 -13.828 -21.891 1 41.53 240 ILE A N 1
ATOM 1976 C CA . ILE A 1 240 ? 0.574 -14.172 -20.578 1 41.53 240 ILE A CA 1
ATOM 1977 C C . ILE A 1 240 ? 1.578 -13.852 -19.484 1 41.53 240 ILE A C 1
ATOM 1979 O O . ILE A 1 240 ? 2.617 -14.5 -19.359 1 41.53 240 ILE A O 1
ATOM 1983 N N . HIS A 1 241 ? 1.81 -12.641 -19.328 1 41.41 241 HIS A N 1
ATOM 1984 C CA . HIS A 1 241 ? 2.633 -12.086 -18.266 1 41.41 241 HIS A CA 1
ATOM 1985 C C . HIS A 1 241 ? 2.355 -12.789 -16.938 1 41.41 241 HIS A C 1
ATOM 1987 O O . HIS A 1 241 ? 1.255 -12.688 -16.391 1 41.41 241 HIS A O 1
ATOM 1993 N N . ILE A 1 242 ? 2.688 -14.031 -17 1 40.38 242 ILE A N 1
ATOM 1994 C CA . ILE A 1 242 ? 2.676 -14.633 -15.672 1 40.38 242 ILE A CA 1
ATOM 1995 C C . ILE A 1 242 ? 3.186 -13.625 -14.648 1 40.38 242 ILE A C 1
ATOM 1997 O O . ILE A 1 242 ? 2.805 -13.672 -13.477 1 40.38 242 ILE A O 1
ATOM 2001 N N . LEU A 1 243 ? 4.367 -12.883 -14.898 1 39.69 243 LEU A N 1
ATOM 2002 C CA . LEU A 1 243 ? 4.914 -12.102 -13.797 1 39.69 243 LEU A CA 1
ATOM 2003 C C . LEU A 1 243 ? 4.363 -10.68 -13.812 1 39.69 243 LEU A C 1
ATOM 2005 O O . LEU A 1 243 ? 4.195 -10.094 -14.883 1 39.69 243 LEU A O 1
ATOM 2009 N N . MET B 1 1 ? 34.75 -3.826 -2.045 1 42.25 1 MET B N 1
ATOM 2010 C CA . MET B 1 1 ? 33.375 -3.783 -2.58 1 42.25 1 MET B CA 1
ATOM 2011 C C . MET B 1 1 ? 32.719 -5.152 -2.486 1 42.25 1 MET B C 1
ATOM 2013 O O . MET B 1 1 ? 31.594 -5.266 -2.02 1 42.25 1 MET B O 1
ATOM 2017 N N . ALA B 1 2 ? 33.531 -6.129 -2.807 1 49.72 2 ALA B N 1
ATOM 2018 C CA . ALA B 1 2 ? 33.094 -7.516 -2.752 1 49.72 2 ALA B CA 1
ATOM 2019 C C . ALA B 1 2 ? 32.906 -7.977 -1.309 1 49.72 2 ALA B C 1
ATOM 2021 O O . ALA B 1 2 ? 31.922 -8.641 -0.979 1 49.72 2 ALA B O 1
ATOM 2022 N N . ALA B 1 3 ? 33.781 -7.527 -0.53 1 55.16 3 ALA B N 1
ATOM 2023 C CA . ALA B 1 3 ? 33.719 -7.965 0.862 1 55.16 3 ALA B CA 1
ATOM 2024 C C . ALA B 1 3 ? 32.531 -7.359 1.596 1 55.16 3 ALA B C 1
ATOM 2026 O O . ALA B 1 3 ? 31.859 -8.047 2.357 1 55.16 3 ALA B O 1
ATOM 2027 N N . ASP B 1 4 ? 32.219 -6.125 1.272 1 54.75 4 ASP B N 1
ATOM 2028 C CA . ASP B 1 4 ? 31.094 -5.438 1.902 1 54.75 4 ASP B CA 1
ATOM 2029 C C . ASP B 1 4 ? 29.766 -6.035 1.463 1 54.75 4 ASP B C 1
ATOM 2031 O O . ASP B 1 4 ? 28.844 -6.168 2.268 1 54.75 4 ASP B O 1
ATOM 2035 N N . GLU B 1 5 ? 29.828 -6.434 0.272 1 56.75 5 GLU B N 1
ATOM 2036 C CA . GLU B 1 5 ? 28.641 -7.102 -0.243 1 56.75 5 GLU B CA 1
ATOM 2037 C C . GLU B 1 5 ? 28.438 -8.461 0.424 1 56.75 5 GLU B C 1
ATOM 2039 O O . GLU B 1 5 ? 27.312 -8.836 0.742 1 56.75 5 GLU B O 1
ATOM 2044 N N . LEU B 1 6 ? 29.562 -9.078 0.575 1 55.56 6 LEU B N 1
ATOM 2045 C CA . LEU B 1 6 ? 29.5 -10.383 1.219 1 55.56 6 LEU B CA 1
ATOM 2046 C C . LEU B 1 6 ? 29 -10.258 2.656 1 55.56 6 LEU B C 1
ATOM 2048 O O . LEU B 1 6 ? 28.203 -11.078 3.119 1 55.56 6 LEU B O 1
ATOM 2052 N N . VAL B 1 7 ? 29.516 -9.359 3.354 1 54.12 7 VAL B N 1
ATOM 2053 C CA . VAL B 1 7 ? 29.094 -9.125 4.73 1 54.12 7 VAL B CA 1
ATOM 2054 C C . VAL B 1 7 ? 27.609 -8.805 4.766 1 54.12 7 VAL B C 1
ATOM 2056 O O . VAL B 1 7 ? 26.875 -9.289 5.641 1 54.12 7 VAL B O 1
ATOM 2059 N N . ARG B 1 8 ? 27.234 -8.133 3.873 1 60.34 8 ARG B N 1
ATOM 2060 C CA . ARG B 1 8 ? 25.828 -7.742 3.848 1 60.34 8 ARG B CA 1
ATOM 2061 C C . ARG B 1 8 ? 24.938 -8.938 3.537 1 60.34 8 ARG B C 1
ATOM 2063 O O . ARG B 1 8 ? 23.844 -9.07 4.105 1 60.34 8 ARG B O 1
ATOM 2070 N N . VAL B 1 9 ? 25.5 -9.75 2.684 1 57.09 9 VAL B N 1
ATOM 2071 C CA . VAL B 1 9 ? 24.75 -10.961 2.354 1 57.09 9 VAL B CA 1
ATOM 2072 C C . VAL B 1 9 ? 24.672 -11.867 3.578 1 57.09 9 VAL B C 1
ATOM 2074 O O . VAL B 1 9 ? 23.625 -12.453 3.857 1 57.09 9 VAL B O 1
ATOM 2077 N N . LEU B 1 10 ? 25.719 -11.945 4.262 1 55.5 10 LEU B N 1
ATOM 2078 C CA . LEU B 1 10 ? 25.75 -12.781 5.457 1 55.5 10 LEU B CA 1
ATOM 2079 C C . LEU B 1 10 ? 24.828 -12.211 6.539 1 55.5 10 LEU B C 1
ATOM 2081 O O . LEU B 1 10 ? 24.172 -12.969 7.254 1 55.5 10 LEU B O 1
ATOM 2085 N N . GLN B 1 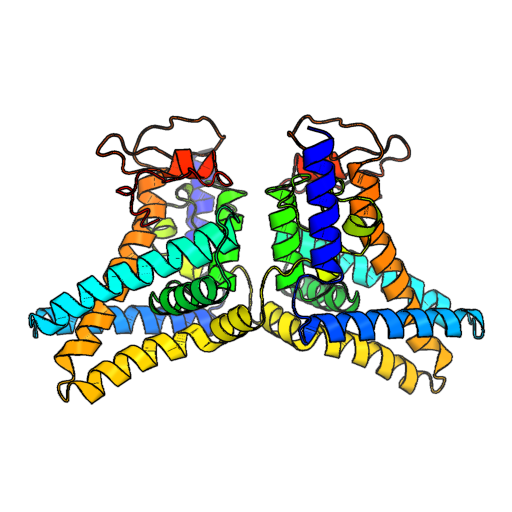11 ? 24.859 -11.008 6.707 1 55.34 11 GLN B N 1
ATOM 2086 C CA . GLN B 1 11 ? 23.984 -10.352 7.676 1 55.34 11 GLN B CA 1
ATOM 2087 C C . GLN B 1 11 ? 22.516 -10.57 7.344 1 55.34 11 GLN B C 1
ATOM 2089 O O . GLN B 1 11 ? 21.703 -10.812 8.234 1 55.34 11 GLN B O 1
ATOM 2094 N N . TRP B 1 12 ? 22.281 -10.477 6.23 1 56.06 12 TRP B N 1
ATOM 2095 C CA . TRP B 1 12 ? 20.906 -10.711 5.797 1 56.06 12 TRP B CA 1
ATOM 2096 C C . TRP B 1 12 ? 20.5 -12.148 6.066 1 56.06 12 TRP B C 1
ATOM 2098 O O . TRP B 1 12 ? 19.391 -12.406 6.555 1 56.06 12 TRP B O 1
ATOM 2108 N N . ARG B 1 13 ? 21.375 -13.141 5.617 1 55.16 13 ARG B N 1
ATOM 2109 C CA . ARG B 1 13 ? 21.094 -14.539 5.926 1 55.16 13 ARG B CA 1
ATOM 2110 C C . ARG B 1 13 ? 20.781 -14.727 7.406 1 55.16 13 ARG B C 1
ATOM 2112 O O . ARG B 1 13 ? 19.891 -15.492 7.773 1 55.16 13 ARG B O 1
ATOM 2119 N N . ALA B 1 14 ? 21.5 -13.992 8.094 1 54.97 14 ALA B N 1
ATOM 2120 C CA . ALA B 1 14 ? 21.266 -14.055 9.5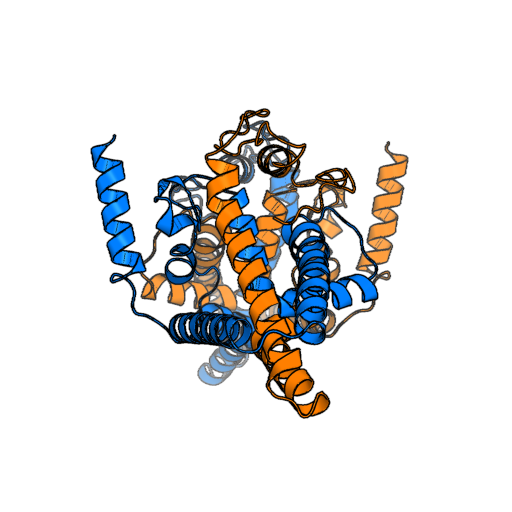31 1 54.97 14 ALA B CA 1
ATOM 2121 C C . ALA B 1 14 ? 19.922 -13.422 9.891 1 54.97 14 ALA B C 1
ATOM 2123 O O . ALA B 1 14 ? 19.219 -13.922 10.773 1 54.97 14 ALA B O 1
ATOM 2124 N N . GLN B 1 15 ? 19.562 -12.438 9.195 1 55.47 15 GLN B N 1
ATOM 2125 C CA . GLN B 1 15 ? 18.312 -11.734 9.484 1 55.47 15 GLN B CA 1
ATOM 2126 C C . GLN B 1 15 ? 17.109 -12.539 9.008 1 55.47 15 GLN B C 1
ATOM 2128 O O . GLN B 1 15 ? 16.062 -12.562 9.672 1 55.47 15 GLN B O 1
ATOM 2133 N N . CYS B 1 16 ? 17.141 -13.086 7.855 1 55.28 16 CYS B N 1
ATOM 2134 C CA . CYS B 1 16 ? 16.062 -13.914 7.328 1 55.28 16 CYS B CA 1
ATOM 2135 C C . CYS B 1 16 ? 15.82 -15.125 8.211 1 55.28 16 CYS B C 1
ATOM 2137 O O . CYS B 1 16 ? 14.672 -15.484 8.492 1 55.28 16 CYS B O 1
ATOM 2139 N N . LEU B 1 17 ? 16.953 -15.82 8.555 1 56.97 17 LEU B N 1
ATOM 2140 C CA . LEU B 1 17 ? 16.812 -17.078 9.289 1 56.97 17 LEU B CA 1
ATOM 2141 C C . LEU B 1 17 ? 16.875 -16.828 10.797 1 56.97 17 LEU B C 1
ATOM 2143 O O . LEU B 1 17 ? 16.312 -17.594 11.578 1 56.97 17 LEU B O 1
ATOM 2147 N N . GLY B 1 18 ? 17.438 -15.648 11.211 1 55.62 18 GLY B N 1
ATOM 2148 C CA . GLY B 1 18 ? 17.703 -15.547 12.633 1 55.62 18 GLY B CA 1
ATOM 2149 C C . GLY B 1 18 ? 17.625 -14.125 13.156 1 55.62 18 GLY B C 1
ATOM 2150 O O . GLY B 1 18 ? 17.672 -13.898 14.367 1 55.62 18 GLY B O 1
ATOM 2151 N N . GLY B 1 19 ? 17.484 -13.195 12.32 1 55.25 19 GLY B N 1
ATOM 2152 C CA . GLY B 1 19 ? 17.734 -11.875 12.859 1 55.25 19 GLY B CA 1
ATOM 2153 C C . GLY B 1 19 ? 16.5 -11.18 13.375 1 55.25 19 GLY B C 1
ATOM 2154 O O . GLY B 1 19 ? 16.578 -10.219 14.141 1 55.25 19 GLY B O 1
ATOM 2155 N N . ARG B 1 20 ? 15.344 -11.609 12.773 1 63.34 20 ARG B N 1
ATOM 2156 C CA . ARG B 1 20 ? 14.148 -10.961 13.305 1 63.34 20 ARG B CA 1
ATOM 2157 C C . ARG B 1 20 ? 13.242 -11.961 14.008 1 63.34 20 ARG B C 1
ATOM 2159 O O . ARG B 1 20 ? 13.273 -13.156 13.695 1 63.34 20 ARG B O 1
ATOM 2166 N N . LYS B 1 21 ? 12.648 -11.477 15.109 1 70.19 21 LYS B N 1
ATOM 2167 C CA . LYS B 1 21 ? 11.688 -12.32 15.805 1 70.19 21 LYS B CA 1
ATOM 2168 C C . LYS B 1 21 ? 10.523 -12.695 14.898 1 70.19 21 LYS B C 1
ATOM 2170 O O . LYS B 1 21 ? 9.945 -11.828 14.234 1 70.19 21 LYS B O 1
ATOM 2175 N N . TRP B 1 22 ? 10.32 -13.945 14.727 1 75.62 22 TRP B N 1
ATOM 2176 C CA . TRP B 1 22 ? 9.211 -14.461 13.922 1 75.62 22 TRP B CA 1
ATOM 2177 C C . TRP B 1 22 ? 7.871 -14.039 14.516 1 75.62 22 TRP B C 1
ATOM 2179 O O . TRP B 1 22 ? 7.699 -14.031 15.734 1 75.62 22 TRP B O 1
ATOM 2189 N N . ASP B 1 23 ? 7 -13.672 13.617 1 77.06 23 ASP B N 1
ATOM 2190 C CA . ASP B 1 23 ? 5.66 -13.312 14.078 1 77.06 23 ASP B CA 1
ATOM 2191 C C . ASP B 1 23 ? 4.617 -14.281 13.531 1 77.06 23 ASP B C 1
ATOM 2193 O O . ASP B 1 23 ? 4.961 -15.336 12.992 1 77.06 23 ASP B O 1
ATOM 2197 N N . GLY B 1 24 ? 3.369 -14.031 13.836 1 78.69 24 GLY B N 1
ATOM 2198 C CA . GLY B 1 24 ? 2.277 -14.914 13.453 1 78.69 24 GLY B CA 1
ATOM 2199 C C . GLY B 1 24 ? 2.166 -15.109 11.953 1 78.69 24 GLY B C 1
ATOM 2200 O O . GLY B 1 24 ? 1.828 -16.203 11.492 1 78.69 24 GLY B O 1
ATOM 2201 N N . ILE B 1 25 ? 2.471 -14.109 11.203 1 78.44 25 ILE B N 1
ATOM 2202 C CA . ILE B 1 25 ? 2.357 -14.188 9.75 1 78.44 25 ILE B CA 1
ATOM 2203 C C . ILE B 1 25 ? 3.461 -15.078 9.195 1 78.44 25 ILE B C 1
ATOM 2205 O O . ILE B 1 25 ? 3.246 -15.812 8.227 1 78.44 25 ILE B O 1
ATOM 2209 N N . ASP B 1 26 ? 4.641 -15.008 9.812 1 83.25 26 ASP B N 1
ATOM 2210 C CA . ASP B 1 26 ? 5.73 -15.883 9.406 1 83.25 26 ASP B CA 1
ATOM 2211 C C . ASP B 1 26 ? 5.348 -17.359 9.578 1 83.25 26 ASP B C 1
ATOM 2213 O O . ASP B 1 26 ? 5.543 -18.156 8.664 1 83.25 26 ASP B O 1
ATOM 2217 N N . ILE B 1 27 ? 4.781 -17.578 10.727 1 85.56 27 ILE B N 1
ATOM 2218 C CA . ILE B 1 27 ? 4.383 -18.953 11.023 1 85.56 27 ILE B CA 1
ATOM 2219 C C . ILE B 1 27 ? 3.283 -19.391 10.062 1 85.56 27 ILE B C 1
ATOM 2221 O O . ILE B 1 27 ? 3.326 -20.5 9.531 1 85.56 27 ILE B O 1
ATOM 2225 N N . LEU B 1 28 ? 2.367 -18.547 9.828 1 85.12 28 LEU B N 1
ATOM 2226 C CA . LEU B 1 28 ? 1.277 -18.844 8.906 1 85.12 28 LEU B CA 1
ATOM 2227 C C . LEU B 1 28 ? 1.813 -19.125 7.508 1 85.12 28 LEU B C 1
ATOM 2229 O O . LEU B 1 28 ? 1.354 -20.062 6.844 1 85.12 28 LEU B O 1
ATOM 2233 N N . SER B 1 29 ? 2.766 -18.359 7.113 1 87.75 29 SER B N 1
ATOM 2234 C CA . SER B 1 29 ? 3.357 -18.547 5.793 1 87.75 29 SER B CA 1
ATOM 2235 C C . SER B 1 29 ? 4.039 -19.906 5.676 1 87.75 29 SER B C 1
ATOM 2237 O O . SER B 1 29 ? 3.918 -20.578 4.648 1 87.75 29 SER B O 1
ATOM 2239 N N . ILE B 1 30 ? 4.68 -20.297 6.719 1 90 30 ILE B N 1
ATOM 2240 C CA . ILE B 1 30 ? 5.363 -21.594 6.727 1 90 30 ILE B CA 1
ATOM 2241 C C . ILE B 1 30 ? 4.332 -22.719 6.664 1 90 30 ILE B C 1
ATOM 2243 O O . ILE B 1 30 ? 4.5 -23.672 5.906 1 90 30 ILE B O 1
ATOM 2247 N N . VAL B 1 31 ? 3.324 -22.562 7.434 1 91.5 31 VAL B N 1
ATOM 2248 C CA . VAL B 1 31 ? 2.281 -23.578 7.492 1 91.5 31 VAL B CA 1
ATOM 2249 C C . VAL B 1 31 ? 1.613 -23.719 6.125 1 91.5 31 VAL B C 1
ATOM 2251 O O . VAL B 1 31 ? 1.395 -24.828 5.645 1 91.5 31 VAL B O 1
ATOM 2254 N N . VAL B 1 32 ? 1.325 -22.641 5.48 1 90.62 32 VAL B N 1
ATOM 2255 C CA . VAL B 1 32 ? 0.664 -22.641 4.18 1 90.62 32 VAL B CA 1
ATOM 2256 C C . VAL B 1 32 ? 1.582 -23.281 3.135 1 90.62 32 VAL B C 1
ATOM 2258 O O . VAL B 1 32 ? 1.149 -24.125 2.348 1 90.62 32 VAL B O 1
ATOM 2261 N N . LEU B 1 33 ? 2.826 -22.906 3.184 1 93 33 LEU B N 1
ATOM 2262 C CA . LEU B 1 33 ? 3.795 -23.453 2.236 1 93 33 LEU B CA 1
ATOM 2263 C C . LEU B 1 33 ? 3.938 -24.953 2.412 1 93 33 LEU B C 1
ATOM 2265 O O . LEU B 1 33 ? 3.951 -25.703 1.429 1 93 33 LEU B O 1
ATOM 2269 N N . LEU B 1 34 ? 3.977 -25.375 3.645 1 93.75 34 LEU B N 1
ATOM 2270 C CA . LEU B 1 34 ? 4.09 -26.797 3.92 1 93.75 34 LEU B CA 1
ATOM 2271 C C . LEU B 1 34 ? 2.83 -27.547 3.488 1 93.75 34 LEU B C 1
ATOM 2273 O O . LEU B 1 34 ? 2.91 -28.625 2.902 1 93.75 34 LEU B O 1
ATOM 2277 N N . ALA B 1 35 ? 1.724 -27 3.766 1 91.31 35 ALA B N 1
ATOM 2278 C CA . ALA B 1 35 ? 0.446 -27.625 3.43 1 91.31 35 ALA B CA 1
ATOM 2279 C C . ALA B 1 35 ? 0.31 -27.812 1.923 1 91.31 35 ALA B C 1
ATOM 2281 O O . ALA B 1 35 ? -0.085 -28.891 1.462 1 91.31 35 ALA B O 1
ATOM 2282 N N . ILE B 1 36 ? 0.667 -26.812 1.163 1 92.31 36 ILE B N 1
ATOM 2283 C CA . ILE B 1 36 ? 0.484 -26.906 -0.281 1 92.31 36 ILE B CA 1
ATOM 2284 C C . ILE B 1 36 ? 1.465 -27.922 -0.862 1 92.31 36 ILE B C 1
ATOM 2286 O O . ILE B 1 36 ? 1.129 -28.656 -1.798 1 92.31 36 ILE B O 1
ATOM 2290 N N . HIS B 1 37 ? 2.645 -28.062 -0.296 1 94.5 37 HIS B N 1
ATOM 2291 C CA . HIS B 1 37 ? 3.611 -29.031 -0.809 1 94.5 37 HIS B CA 1
ATOM 2292 C C . HIS B 1 37 ? 3.24 -30.453 -0.403 1 94.5 37 HIS B C 1
ATOM 2294 O O . HIS B 1 37 ? 3.527 -31.406 -1.131 1 94.5 37 HIS B O 1
ATOM 2300 N N . CYS B 1 38 ? 2.6 -30.547 0.771 1 92 38 CYS B N 1
ATOM 2301 C CA . CYS B 1 38 ? 2.053 -31.844 1.141 1 92 38 CYS B CA 1
ATOM 2302 C C . CYS B 1 38 ? 0.975 -32.281 0.156 1 92 38 CYS B C 1
ATOM 2304 O O . CYS B 1 38 ? 0.923 -33.469 -0.236 1 92 38 CYS B O 1
ATOM 2306 N N . LEU B 1 39 ? 0.187 -31.375 -0.266 1 88.69 39 LEU B N 1
ATOM 2307 C CA . LEU B 1 39 ? -0.856 -31.672 -1.239 1 88.69 39 LEU B CA 1
ATOM 2308 C C . LEU B 1 39 ? -0.25 -32.062 -2.582 1 88.69 39 LEU B C 1
ATOM 2310 O O . LEU B 1 39 ? -0.77 -32.969 -3.266 1 88.69 39 LEU B O 1
ATOM 2314 N N . VAL B 1 40 ? 0.827 -31.422 -2.969 1 92.62 40 VAL B N 1
ATOM 2315 C CA . VAL B 1 40 ? 1.509 -31.766 -4.211 1 92.62 40 VAL B CA 1
ATOM 2316 C C . VAL B 1 40 ? 2.057 -33.188 -4.125 1 92.62 40 VAL B C 1
ATOM 2318 O O . VAL B 1 40 ? 1.933 -33.969 -5.07 1 92.62 40 VAL B O 1
ATOM 2321 N N . LEU B 1 41 ? 2.625 -33.531 -2.932 1 91.75 41 LEU B N 1
ATOM 2322 C CA . LEU B 1 41 ? 3.145 -34.875 -2.73 1 91.75 41 LEU B CA 1
ATOM 2323 C C . LEU B 1 41 ? 2.025 -35.906 -2.826 1 91.75 41 LEU B C 1
ATOM 2325 O O . LEU B 1 41 ? 2.193 -36.969 -3.451 1 91.75 41 LEU B O 1
ATOM 2329 N N . LEU B 1 42 ? 0.928 -35.594 -2.246 1 87.5 42 LEU B N 1
ATOM 2330 C CA . LEU B 1 42 ? -0.215 -36.5 -2.303 1 87.5 42 LEU B CA 1
ATOM 2331 C C . LEU B 1 42 ? -0.733 -36.625 -3.73 1 87.5 42 LEU B C 1
ATOM 2333 O O . LEU B 1 42 ? -1.172 -37.719 -4.137 1 87.5 42 LEU B O 1
ATOM 2337 N N . ALA B 1 43 ? -0.685 -35.562 -4.48 1 88.44 43 ALA B N 1
ATOM 2338 C CA . ALA B 1 43 ? -1.157 -35.562 -5.859 1 88.44 43 ALA B CA 1
ATOM 2339 C C . ALA B 1 43 ? -0.303 -36.5 -6.73 1 88.44 43 ALA B C 1
ATOM 2341 O O . ALA B 1 43 ? -0.799 -37.094 -7.688 1 88.44 43 ALA B O 1
ATOM 2342 N N . LEU B 1 44 ? 0.968 -36.625 -6.414 1 87.62 44 LEU B N 1
ATOM 2343 C CA . LEU B 1 44 ? 1.862 -37.5 -7.168 1 87.62 44 LEU B CA 1
ATOM 2344 C C . LEU B 1 44 ? 1.463 -38.969 -7.004 1 87.62 44 LEU B C 1
ATOM 2346 O O . LEU B 1 44 ? 1.591 -39.75 -7.938 1 87.62 44 LEU B O 1
ATOM 2350 N N . PHE B 1 45 ? 0.848 -39.281 -5.863 1 87.81 45 PHE B N 1
ATOM 2351 C CA . PHE B 1 45 ? 0.498 -40.656 -5.578 1 87.81 45 PHE B CA 1
ATOM 2352 C C . PHE B 1 45 ? -0.96 -40.938 -5.926 1 87.81 45 PHE B C 1
ATOM 2354 O O . PHE B 1 45 ? -1.369 -42.094 -6.047 1 87.81 45 PHE B O 1
ATOM 2361 N N . HIS B 1 46 ? -1.775 -39.875 -6.094 1 84.81 46 HIS B N 1
ATOM 2362 C CA . HIS B 1 46 ? -3.201 -40.031 -6.367 1 84.81 46 HIS B CA 1
ATOM 2363 C C . HIS B 1 46 ? -3.613 -39.219 -7.594 1 84.81 46 HIS B C 1
ATOM 2365 O O . HIS B 1 46 ? -4.656 -38.562 -7.59 1 84.81 46 HIS B O 1
ATOM 2371 N N . PHE B 1 47 ? -2.764 -39.375 -8.586 1 84.5 47 PHE B N 1
ATOM 2372 C CA . PHE B 1 47 ? -3.004 -38.594 -9.805 1 84.5 47 PHE B CA 1
ATOM 2373 C C . PHE B 1 47 ? -4.344 -38.969 -10.422 1 84.5 47 PHE B C 1
ATOM 2375 O O . PHE B 1 47 ? -4.711 -40.156 -10.453 1 84.5 47 PHE B O 1
ATOM 2382 N N . ASN B 1 48 ? -5.164 -38 -10.82 1 83.94 48 ASN B N 1
ATOM 2383 C CA . ASN B 1 48 ? -6.348 -38.188 -11.656 1 83.94 48 ASN B CA 1
ATOM 2384 C C . ASN B 1 48 ? -6.547 -37 -12.586 1 83.94 48 ASN B C 1
ATOM 2386 O O . ASN B 1 48 ? -6.141 -35.875 -12.266 1 83.94 48 ASN B O 1
ATOM 2390 N N . TRP B 1 49 ? -7.152 -37.219 -13.703 1 86.62 49 TRP B N 1
ATOM 2391 C CA . TRP B 1 49 ? -7.277 -36.25 -14.766 1 86.62 49 TRP B CA 1
ATOM 2392 C C . TRP B 1 49 ? -8.141 -35.062 -14.32 1 86.62 49 TRP B C 1
ATOM 2394 O O . TRP B 1 49 ? -7.914 -33.938 -14.742 1 86.62 49 TRP B O 1
ATOM 2404 N N . SER B 1 50 ? -9.125 -35.344 -13.453 1 84.31 50 SER B N 1
ATOM 2405 C CA . SER B 1 50 ? -9.969 -34.25 -12.945 1 84.31 50 SER B CA 1
ATOM 2406 C C . SER B 1 50 ? -9.148 -33.25 -12.141 1 84.31 50 SER B C 1
ATOM 2408 O O . SER B 1 50 ? -9.289 -32.031 -12.32 1 84.31 50 SER B O 1
ATOM 2410 N N . ALA B 1 51 ? -8.281 -33.781 -11.297 1 85.06 51 ALA B N 1
ATOM 2411 C CA . ALA B 1 51 ? -7.414 -32.906 -10.5 1 85.06 51 ALA B CA 1
ATOM 2412 C C . ALA B 1 51 ? -6.438 -32.156 -11.391 1 85.06 51 ALA B C 1
ATOM 2414 O O . ALA B 1 51 ? -6.121 -30.984 -11.117 1 85.06 51 ALA B O 1
ATOM 2415 N N . PHE B 1 52 ? -6.012 -32.812 -12.445 1 90.62 52 PHE B N 1
ATOM 2416 C CA . PHE B 1 52 ? -5.086 -32.156 -13.383 1 90.62 52 PHE B CA 1
ATOM 2417 C C . PHE B 1 52 ? -5.73 -30.953 -14.055 1 90.62 52 PHE B C 1
ATOM 2419 O O . PHE B 1 52 ? -5.137 -29.875 -14.102 1 90.62 52 PHE B O 1
ATOM 2426 N N . TRP B 1 53 ? -6.93 -31.125 -14.492 1 90.56 53 TRP B N 1
ATOM 2427 C CA . TRP B 1 53 ? -7.582 -30.031 -15.211 1 90.56 53 TRP B CA 1
ATOM 2428 C C . TRP B 1 53 ? -7.973 -28.906 -14.25 1 90.56 53 TRP B C 1
ATOM 2430 O O . TRP B 1 53 ? -7.965 -27.734 -14.625 1 90.56 53 TRP B O 1
ATOM 2440 N N . VAL B 1 54 ? -8.281 -29.266 -12.992 1 88.25 54 VAL B N 1
ATOM 2441 C CA . VAL B 1 54 ? -8.523 -28.25 -11.977 1 88.25 54 VAL B CA 1
ATOM 2442 C C . VAL B 1 54 ? -7.258 -27.422 -11.75 1 88.25 54 VAL B C 1
ATOM 2444 O O . VAL B 1 54 ? -7.316 -26.203 -11.609 1 88.25 54 VAL B O 1
ATOM 2447 N N . THR B 1 55 ? -6.145 -28.109 -11.727 1 92.69 55 THR B N 1
ATOM 2448 C CA . THR B 1 55 ? -4.859 -27.438 -11.562 1 92.69 55 THR B CA 1
ATOM 2449 C C . THR B 1 55 ? -4.625 -26.438 -12.688 1 92.69 55 THR B C 1
ATOM 2451 O O . THR B 1 55 ? -4.285 -25.281 -12.438 1 92.69 55 THR B O 1
ATOM 2454 N N . VAL B 1 56 ? -4.855 -26.875 -13.898 1 94.06 56 VAL B N 1
ATOM 2455 C CA . VAL B 1 56 ? -4.621 -26.047 -15.07 1 94.06 56 VAL B CA 1
ATOM 2456 C C . VAL B 1 56 ? -5.566 -24.844 -15.047 1 94.06 56 VAL B C 1
ATOM 2458 O O . VAL B 1 56 ? -5.141 -23.703 -15.242 1 94.06 56 VAL B O 1
ATOM 2461 N N . ALA B 1 57 ? -6.812 -25.125 -14.773 1 92.75 57 ALA B N 1
ATOM 2462 C CA . ALA B 1 57 ? -7.816 -24.062 -14.75 1 92.75 57 ALA B CA 1
ATOM 2463 C C . ALA B 1 57 ? -7.496 -23.031 -13.672 1 92.75 57 ALA B C 1
ATOM 2465 O O . ALA B 1 57 ? -7.527 -21.812 -13.938 1 92.75 57 ALA B O 1
ATOM 2466 N N . LEU B 1 58 ? -7.164 -23.469 -12.508 1 92.81 58 LEU B N 1
ATOM 2467 C CA . LEU B 1 58 ? -6.902 -22.562 -11.398 1 92.81 58 LEU B CA 1
ATOM 2468 C C . LEU B 1 58 ? -5.613 -21.781 -11.633 1 92.81 58 LEU B C 1
ATOM 2470 O O . LEU B 1 58 ? -5.508 -20.625 -11.227 1 92.81 58 LEU B O 1
ATOM 2474 N N . TYR B 1 59 ? -4.664 -22.422 -12.266 1 93.69 59 TYR B N 1
ATOM 2475 C CA . TYR B 1 59 ? -3.43 -21.719 -12.602 1 93.69 59 TYR B CA 1
ATOM 2476 C C . TYR B 1 59 ? -3.721 -20.5 -13.453 1 93.69 59 TYR B C 1
ATOM 2478 O O . TYR B 1 59 ? -3.256 -19.391 -13.148 1 93.69 59 TYR B O 1
ATOM 2486 N N . TYR B 1 60 ? -4.539 -20.672 -14.422 1 94.38 60 TYR B N 1
ATOM 2487 C CA . TYR B 1 60 ? -4.812 -19.578 -15.352 1 94.38 60 TYR B CA 1
ATOM 2488 C C . TYR B 1 60 ? -5.762 -18.562 -14.734 1 94.38 60 TYR B C 1
ATOM 2490 O O . TYR B 1 60 ? -5.566 -17.359 -14.875 1 94.38 60 TYR B O 1
ATOM 2498 N N . VAL B 1 61 ? -6.758 -19.047 -14.039 1 93.88 61 VAL B N 1
ATOM 2499 C CA . VAL B 1 61 ? -7.738 -18.156 -13.438 1 93.88 61 VAL B CA 1
ATOM 2500 C C . VAL B 1 61 ? -7.059 -17.25 -12.406 1 93.88 61 VAL B C 1
ATOM 2502 O O . VAL B 1 61 ? -7.273 -16.047 -12.383 1 93.88 61 VAL B O 1
ATOM 2505 N N . THR B 1 62 ? -6.238 -17.812 -11.555 1 94.62 62 THR B N 1
ATOM 2506 C CA . THR B 1 62 ? -5.559 -17.016 -10.531 1 94.62 62 THR B CA 1
ATOM 2507 C C . THR B 1 62 ? -4.492 -16.125 -11.156 1 94.62 62 THR B C 1
ATOM 2509 O O . THR B 1 62 ? -4.301 -14.984 -10.734 1 94.62 62 THR B O 1
ATOM 2512 N N . GLY B 1 63 ? -3.828 -16.625 -12.211 1 93.38 63 GLY B N 1
ATOM 2513 C CA . GLY B 1 63 ? -2.838 -15.828 -12.914 1 93.38 63 GLY B CA 1
ATOM 2514 C C . GLY B 1 63 ? -3.424 -14.578 -13.547 1 93.38 63 GLY B C 1
ATOM 2515 O O . GLY B 1 63 ? -2.859 -13.484 -13.414 1 93.38 63 GLY B O 1
ATOM 2516 N N . VAL B 1 64 ? -4.543 -14.734 -14.172 1 93.19 64 VAL B N 1
ATOM 2517 C CA . VAL B 1 64 ? -5.23 -13.594 -14.781 1 93.19 64 VAL B CA 1
ATOM 2518 C C . VAL B 1 64 ? -5.684 -12.625 -13.695 1 93.19 64 VAL B C 1
ATOM 2520 O O . VAL B 1 64 ? -5.574 -11.406 -13.859 1 93.19 64 VAL B O 1
ATOM 2523 N N . GLY B 1 65 ? -6.148 -13.211 -12.617 1 94.31 65 GLY B N 1
ATOM 2524 C CA . GLY B 1 65 ? -6.551 -12.367 -11.492 1 94.31 65 GLY B CA 1
ATOM 2525 C C . GLY B 1 65 ? -5.422 -11.508 -10.961 1 94.31 65 GLY B C 1
ATOM 2526 O O . GLY B 1 65 ? -5.578 -10.289 -10.82 1 94.31 65 GLY B O 1
ATOM 2527 N N . VAL B 1 66 ? -4.277 -12.086 -10.734 1 94.25 66 VAL B N 1
ATOM 2528 C CA . VAL B 1 66 ? -3.121 -11.367 -10.211 1 94.25 66 VAL B CA 1
ATOM 2529 C C . VAL B 1 66 ? -2.648 -10.336 -11.234 1 94.25 66 VAL B C 1
ATOM 2531 O O . VAL B 1 66 ? -2.395 -9.18 -10.898 1 94.25 66 VAL B O 1
ATOM 2534 N N . THR B 1 67 ? -2.637 -10.703 -12.453 1 91.31 67 THR B N 1
ATOM 2535 C CA . THR B 1 67 ? -2.102 -9.852 -13.508 1 91.31 67 THR B CA 1
ATOM 2536 C C . THR B 1 67 ? -2.996 -8.633 -13.727 1 91.31 67 THR B C 1
ATOM 2538 O O . THR B 1 67 ? -2.516 -7.5 -13.742 1 91.31 67 THR B O 1
ATOM 2541 N N . LEU B 1 68 ? -4.234 -8.836 -13.805 1 90.75 68 LEU B N 1
ATOM 2542 C CA . LEU B 1 68 ? -5.117 -7.75 -14.219 1 90.75 68 LEU B CA 1
ATOM 2543 C C . LEU B 1 68 ? -5.516 -6.887 -13.023 1 90.75 68 LEU B C 1
ATOM 2545 O O . LEU B 1 68 ? -5.594 -5.66 -13.141 1 90.75 68 LEU B O 1
ATOM 2549 N N . SER B 1 69 ? -5.793 -7.488 -11.875 1 92.44 69 SER B N 1
ATOM 2550 C CA . SER B 1 69 ? -6.281 -6.711 -10.742 1 92.44 69 SER B CA 1
ATOM 2551 C C . SER B 1 69 ? -5.125 -6.172 -9.898 1 92.44 69 SER B C 1
ATOM 2553 O O . SER B 1 69 ? -4.965 -4.961 -9.766 1 92.44 69 SER B O 1
ATOM 2555 N N . LEU B 1 70 ? -4.238 -7.023 -9.438 1 92.88 70 LEU B N 1
ATOM 2556 C CA . LEU B 1 70 ? -3.193 -6.586 -8.516 1 92.88 70 LEU B CA 1
ATOM 2557 C C . LEU B 1 70 ? -2.064 -5.887 -9.266 1 92.88 70 LEU B C 1
ATOM 2559 O O . LEU B 1 70 ? -1.656 -4.785 -8.891 1 92.88 70 LEU B O 1
ATOM 2563 N N . HIS B 1 71 ? -1.635 -6.406 -10.281 1 91.06 71 HIS B N 1
ATOM 2564 C CA . HIS B 1 71 ? -0.454 -5.93 -10.992 1 91.06 71 HIS B CA 1
ATOM 2565 C C . HIS B 1 71 ? -0.776 -4.699 -11.828 1 91.06 71 HIS B C 1
ATOM 2567 O O . HIS B 1 71 ? -0.321 -3.596 -11.523 1 91.06 71 HIS B O 1
ATOM 2573 N N . ARG B 1 72 ? -1.701 -4.891 -12.812 1 86.62 72 ARG B N 1
ATOM 2574 C CA . ARG B 1 72 ? -1.922 -3.83 -13.789 1 86.62 72 ARG B CA 1
ATOM 2575 C C . ARG B 1 72 ? -2.857 -2.762 -13.234 1 86.62 72 ARG B C 1
ATOM 2577 O O . ARG B 1 72 ? -2.619 -1.565 -13.422 1 86.62 72 ARG B O 1
ATOM 2584 N N . LYS B 1 73 ? -3.936 -3.172 -12.617 1 86.81 73 LYS B N 1
ATOM 2585 C CA . LYS B 1 73 ? -4.938 -2.213 -12.164 1 86.81 73 LYS B CA 1
ATOM 2586 C C . LYS B 1 73 ? -4.469 -1.476 -10.914 1 86.81 73 LYS B C 1
ATOM 2588 O O . LYS B 1 73 ? -4.516 -0.245 -10.852 1 86.81 73 LYS B O 1
ATOM 2593 N N . LEU B 1 74 ? -3.992 -2.193 -9.938 1 87.31 74 LEU B N 1
ATOM 2594 C CA . LEU B 1 74 ? -3.709 -1.569 -8.656 1 87.31 74 LEU B CA 1
ATOM 2595 C C . LEU B 1 74 ? -2.268 -1.075 -8.594 1 87.31 74 LEU B C 1
ATOM 2597 O O . LEU B 1 74 ? -2.02 0.097 -8.297 1 87.31 74 LEU B O 1
ATOM 2601 N N . ALA B 1 75 ? -1.282 -1.915 -8.883 1 87.19 75 ALA B N 1
ATOM 2602 C CA . ALA B 1 75 ? 0.118 -1.559 -8.672 1 87.19 75 ALA B CA 1
ATOM 2603 C C . ALA B 1 75 ? 0.58 -0.524 -9.695 1 87.19 75 ALA B C 1
ATOM 2605 O O . ALA B 1 75 ? 1.234 0.459 -9.344 1 87.19 75 ALA B O 1
ATOM 2606 N N . HIS B 1 76 ? 0.189 -0.747 -10.922 1 82.44 76 HIS B N 1
ATOM 2607 C CA . HIS B 1 76 ? 0.734 0.103 -11.977 1 82.44 76 HIS B CA 1
ATOM 2608 C C . HIS B 1 76 ? -0.318 1.075 -12.5 1 82.44 76 HIS B C 1
ATOM 2610 O O . HIS B 1 76 ? 0.014 2.051 -13.18 1 82.44 76 HIS B O 1
ATOM 2616 N N . ARG B 1 77 ? -1.545 0.792 -12.305 1 80.69 77 ARG B N 1
ATOM 2617 C CA . ARG B 1 77 ? -2.652 1.606 -12.797 1 80.69 77 ARG B CA 1
ATOM 2618 C C . ARG B 1 77 ? -2.6 1.75 -14.312 1 80.69 77 ARG B C 1
ATOM 2620 O O . ARG B 1 77 ? -2.832 2.836 -14.852 1 80.69 77 ARG B O 1
ATOM 2627 N N . SER B 1 78 ? -2.291 0.695 -14.914 1 76.94 78 SER B N 1
ATOM 2628 C CA . SER B 1 78 ? -2.062 0.737 -16.359 1 76.94 78 SER B CA 1
ATOM 2629 C C . SER B 1 78 ? -3.299 0.287 -17.125 1 76.94 78 SER B C 1
ATOM 2631 O O . SER B 1 78 ? -3.352 0.406 -18.359 1 76.94 78 SER B O 1
ATOM 2633 N N . VAL B 1 79 ? -4.277 -0.229 -16.422 1 80.69 79 VAL B N 1
ATOM 2634 C CA . VAL B 1 79 ? -5.48 -0.703 -17.094 1 80.69 79 VAL B CA 1
ATOM 2635 C C . VAL B 1 79 ? -6.719 -0.157 -16.391 1 80.69 79 VAL B C 1
ATOM 2637 O O . VAL B 1 79 ? -6.695 0.074 -15.18 1 80.69 79 VAL B O 1
ATOM 2640 N N . 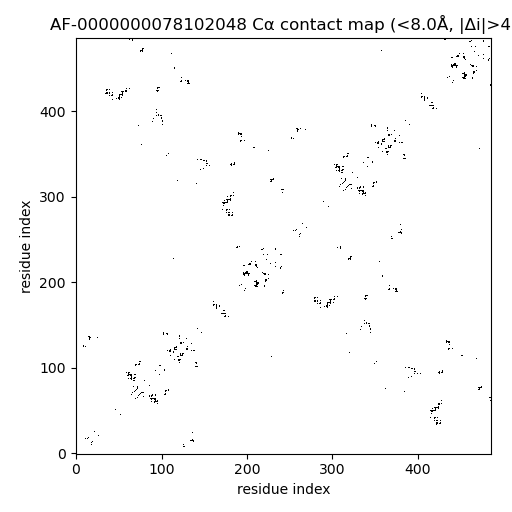LYS B 1 80 ? -7.781 0.078 -17.203 1 79.44 80 LYS B N 1
ATOM 2641 C CA . LYS B 1 80 ? -9.094 0.432 -16.672 1 79.44 80 LYS B CA 1
ATOM 2642 C C . LYS B 1 80 ? -10.07 -0.733 -16.797 1 79.44 80 LYS B C 1
ATOM 2644 O O . LYS B 1 80 ? -10.188 -1.337 -17.859 1 79.44 80 LYS B O 1
ATOM 2649 N N . LEU B 1 81 ? -10.633 -1.11 -15.703 1 84.44 81 LEU B N 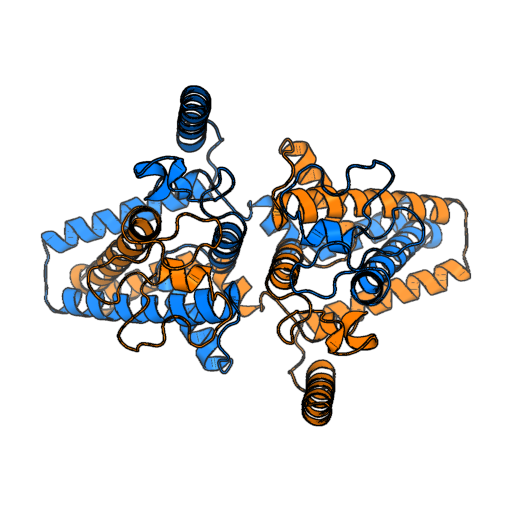1
ATOM 2650 C CA . LEU B 1 81 ? -11.609 -2.189 -15.656 1 84.44 81 LEU B CA 1
ATOM 2651 C C . LEU B 1 81 ? -12.891 -1.736 -14.953 1 84.44 81 LEU B C 1
ATOM 2653 O O . LEU B 1 81 ? -12.836 -0.971 -13.984 1 84.44 81 LEU B O 1
ATOM 2657 N N . PRO B 1 82 ? -14.008 -2.246 -15.578 1 87.06 82 PRO B N 1
ATOM 2658 C CA . PRO B 1 82 ? -15.203 -2.031 -14.766 1 87.06 82 PRO B CA 1
ATOM 2659 C C . PRO B 1 82 ? -15.109 -2.691 -13.391 1 87.06 82 PRO B C 1
ATOM 2661 O O . PRO B 1 82 ? -14.453 -3.723 -13.242 1 87.06 82 PRO B O 1
ATOM 2664 N N . LYS B 1 83 ? -15.789 -2.143 -12.422 1 85.44 83 LYS B N 1
ATOM 2665 C CA . LYS B 1 83 ? -15.641 -2.535 -11.023 1 85.44 83 LYS B CA 1
ATOM 2666 C C . LYS B 1 83 ? -15.969 -4.012 -10.828 1 85.44 83 LYS B C 1
ATOM 2668 O O . LYS B 1 83 ? -15.297 -4.707 -10.07 1 85.44 83 LYS B O 1
ATOM 2673 N N . TRP B 1 84 ? -17.016 -4.434 -11.5 1 90.56 84 TRP B N 1
ATOM 2674 C CA . TRP B 1 84 ? -17.391 -5.828 -11.305 1 90.56 84 TRP B CA 1
ATOM 2675 C C . TRP B 1 84 ? -16.297 -6.77 -11.797 1 90.56 84 TRP B C 1
ATOM 2677 O O . TRP B 1 84 ? -16.031 -7.801 -11.18 1 90.56 84 TRP B O 1
ATOM 2687 N N . LEU B 1 85 ? -15.625 -6.488 -12.867 1 92.94 85 LEU B N 1
ATOM 2688 C CA . LEU B 1 85 ? -14.531 -7.301 -13.383 1 92.94 85 LEU B CA 1
ATOM 2689 C C . LEU B 1 85 ? -13.297 -7.168 -12.508 1 92.94 85 LEU B C 1
ATOM 2691 O O . LEU B 1 85 ? -12.641 -8.164 -12.195 1 92.94 85 LEU B O 1
ATOM 2695 N N . GLU B 1 86 ? -13.055 -5.938 -12.133 1 91.88 86 GLU B N 1
ATOM 2696 C CA . GLU B 1 86 ? -11.938 -5.66 -11.234 1 91.88 86 GLU B CA 1
ATOM 2697 C C . GLU B 1 86 ? -12.039 -6.496 -9.961 1 91.88 86 GLU B C 1
ATOM 2699 O O . GLU B 1 86 ? -11.07 -7.148 -9.562 1 91.88 86 GLU B O 1
ATOM 2704 N N . TYR B 1 87 ? -13.188 -6.52 -9.375 1 93.31 87 TYR B N 1
ATOM 2705 C CA . TYR B 1 87 ? -13.383 -7.211 -8.109 1 93.31 87 TYR B CA 1
ATOM 2706 C C . TYR B 1 87 ? -13.383 -8.719 -8.297 1 93.31 87 TYR B C 1
ATOM 2708 O O . TYR B 1 87 ? -12.883 -9.461 -7.449 1 93.31 87 TYR B O 1
ATOM 2716 N N . SER B 1 88 ? -13.898 -9.156 -9.414 1 96.12 88 SER B N 1
ATOM 2717 C CA . SER B 1 88 ? -13.852 -10.586 -9.711 1 96.12 88 SER B CA 1
ATOM 2718 C C . SER B 1 88 ? -12.414 -11.07 -9.875 1 96.12 88 SER B C 1
ATOM 2720 O O . SER B 1 88 ? -12.047 -12.125 -9.352 1 96.12 88 SER B O 1
ATOM 2722 N N . PHE B 1 89 ? -11.648 -10.297 -10.531 1 95.56 89 PHE B N 1
ATOM 2723 C CA . PHE B 1 89 ? -10.242 -10.648 -10.727 1 95.56 89 PHE B CA 1
ATOM 2724 C C . PHE B 1 89 ? -9.484 -10.594 -9.414 1 95.56 89 PHE B C 1
ATOM 2726 O O . PHE B 1 89 ? -8.594 -11.406 -9.172 1 95.56 89 PHE B O 1
ATOM 2733 N N . ALA B 1 90 ? -9.859 -9.633 -8.602 1 95.62 90 ALA B N 1
ATOM 2734 C CA . ALA B 1 90 ? -9.227 -9.539 -7.285 1 95.62 90 ALA B CA 1
ATOM 2735 C C . ALA B 1 90 ? -9.492 -10.789 -6.457 1 95.62 90 ALA B C 1
ATOM 2737 O O . ALA B 1 90 ? -8.602 -11.297 -5.773 1 95.62 90 ALA B O 1
ATOM 2738 N N . TYR B 1 91 ? -10.719 -11.25 -6.516 1 95.88 91 TYR B N 1
ATOM 2739 C CA . TYR B 1 91 ? -11.055 -12.477 -5.797 1 95.88 91 TYR B CA 1
ATOM 2740 C C . TYR B 1 91 ? -10.25 -13.656 -6.32 1 95.88 91 TYR B C 1
ATOM 2742 O O . TYR B 1 91 ? -9.719 -14.453 -5.535 1 95.88 91 TYR B O 1
ATOM 2750 N N . CYS B 1 92 ? -10.125 -13.758 -7.625 1 95.69 92 CYS B N 1
ATOM 2751 C CA . CYS B 1 92 ? -9.336 -14.82 -8.227 1 95.69 92 CYS B CA 1
ATOM 2752 C C . CYS B 1 92 ? -7.875 -14.719 -7.805 1 95.69 92 CYS B C 1
ATOM 2754 O O . CYS B 1 92 ? -7.211 -15.742 -7.598 1 95.69 92 CYS B O 1
ATOM 2756 N N . ALA B 1 93 ? -7.395 -13.516 -7.668 1 95.56 93 ALA B N 1
ATOM 2757 C CA . ALA B 1 93 ? -6.004 -13.289 -7.289 1 95.56 93 ALA B CA 1
ATOM 2758 C C . ALA B 1 93 ? -5.715 -13.836 -5.895 1 95.56 93 ALA B C 1
ATOM 2760 O O . ALA B 1 93 ? -4.66 -14.43 -5.656 1 95.56 93 ALA B O 1
ATOM 2761 N N . VAL B 1 94 ? -6.648 -13.703 -5.008 1 94.5 94 VAL B N 1
ATOM 2762 C CA . VAL B 1 94 ? -6.422 -14.125 -3.629 1 94.5 94 VAL B CA 1
ATOM 2763 C C . VAL B 1 94 ? -6.367 -15.648 -3.557 1 94.5 94 VAL B C 1
ATOM 2765 O O . VAL B 1 94 ? -5.75 -16.219 -2.648 1 94.5 94 VAL B O 1
ATOM 2768 N N . LEU B 1 95 ? -6.914 -16.328 -4.527 1 93.19 95 LEU B N 1
ATOM 2769 C CA . LEU B 1 95 ? -6.902 -17.781 -4.559 1 93.19 95 LEU B CA 1
ATOM 2770 C C . LEU B 1 95 ? -5.52 -18.312 -4.93 1 93.19 95 LEU B C 1
ATOM 2772 O O . LEU B 1 95 ? -5.234 -19.5 -4.766 1 93.19 95 LEU B O 1
ATOM 2776 N N . SER B 1 96 ? -4.621 -17.438 -5.352 1 92.94 96 SER B N 1
ATOM 2777 C CA . SER B 1 96 ? -3.289 -17.844 -5.785 1 92.94 96 SER B CA 1
ATOM 2778 C C . SER B 1 96 ? -2.354 -18.031 -4.598 1 92.94 96 SER B C 1
ATOM 2780 O O . SER B 1 96 ? -1.27 -18.609 -4.738 1 92.94 96 SER B O 1
ATOM 2782 N N . LEU B 1 97 ? -2.684 -17.531 -3.451 1 91.81 97 LEU B N 1
ATOM 2783 C CA . LEU B 1 97 ? -1.912 -17.625 -2.219 1 91.81 97 LEU B CA 1
ATOM 2784 C C . LEU B 1 97 ? -0.599 -16.859 -2.334 1 91.81 97 LEU B C 1
ATOM 2786 O O . LEU B 1 97 ? 0.404 -17.234 -1.727 1 91.81 97 LEU B O 1
ATOM 2790 N N . GLN B 1 98 ? -0.587 -15.789 -3.115 1 90.94 98 GLN B N 1
ATOM 2791 C CA . GLN B 1 98 ? 0.578 -14.922 -3.229 1 90.94 98 GLN B CA 1
ATOM 2792 C C . GLN B 1 98 ? 0.609 -13.898 -2.098 1 90.94 98 GLN B C 1
ATOM 2794 O O . GLN B 1 98 ? 1.405 -12.953 -2.129 1 90.94 98 GLN B O 1
ATOM 2799 N N . GLY B 1 99 ? -0.217 -14.062 -1.072 1 87.56 99 GLY B N 1
ATOM 2800 C CA . GLY B 1 99 ? -0.318 -13.086 0.005 1 87.56 99 GLY B CA 1
ATOM 2801 C C . GLY B 1 99 ? -1.547 -12.203 -0.101 1 87.56 99 GLY B C 1
ATOM 2802 O O . GLY B 1 99 ? -2.41 -12.438 -0.952 1 87.56 99 GLY B O 1
ATOM 2803 N N . SER B 1 100 ? -1.618 -11.281 0.819 1 89.06 100 SER B N 1
ATOM 2804 C CA . SER B 1 100 ? -2.762 -10.375 0.806 1 89.06 100 SER B CA 1
ATOM 2805 C C . SER B 1 100 ? -2.607 -9.305 -0.27 1 89.06 100 SER B C 1
ATOM 2807 O O . SER B 1 100 ? -1.487 -8.922 -0.621 1 89.06 100 SER B O 1
ATOM 2809 N N . PRO B 1 101 ? -3.734 -8.789 -0.798 1 90.56 101 PRO B N 1
ATOM 2810 C CA . PRO B 1 101 ? -3.684 -7.852 -1.919 1 90.56 101 PRO B CA 1
ATOM 2811 C C . PRO B 1 101 ? -2.885 -6.59 -1.597 1 90.56 101 PRO B C 1
ATOM 2813 O O . PRO B 1 101 ? -2.068 -6.148 -2.408 1 90.56 101 PRO B O 1
ATOM 2816 N N . LEU B 1 102 ? -3.102 -6.039 -0.442 1 89.44 102 LEU B N 1
ATOM 2817 C CA . LEU B 1 102 ? -2.422 -4.797 -0.096 1 89.44 102 LEU B CA 1
ATOM 2818 C C . LEU B 1 102 ? -0.922 -5.02 0.058 1 89.44 102 LEU B C 1
ATOM 2820 O O . LEU B 1 102 ? -0.118 -4.188 -0.37 1 89.44 102 LEU B O 1
ATOM 2824 N N . GLU B 1 103 ? -0.561 -6.137 0.656 1 89.19 103 GLU B N 1
ATOM 2825 C CA . GLU B 1 103 ? 0.848 -6.492 0.792 1 89.19 103 GLU B CA 1
ATOM 2826 C C . GLU B 1 103 ? 1.489 -6.742 -0.57 1 89.19 103 GLU B C 1
ATOM 2828 O O . GLU B 1 103 ? 2.6 -6.273 -0.834 1 89.19 103 GLU B O 1
ATOM 2833 N N . TRP B 1 104 ? 0.792 -7.441 -1.378 1 92.75 104 TRP B N 1
ATOM 2834 C CA . TRP B 1 104 ? 1.301 -7.754 -2.709 1 92.75 104 TRP B CA 1
ATOM 2835 C C . TRP B 1 104 ? 1.559 -6.48 -3.508 1 92.75 104 TRP B C 1
ATOM 2837 O O . TRP B 1 104 ? 2.645 -6.301 -4.066 1 92.75 104 TRP B O 1
ATOM 2847 N N . VAL B 1 105 ? 0.615 -5.633 -3.529 1 91.44 105 VAL B N 1
ATOM 2848 C CA . VAL B 1 105 ? 0.69 -4.402 -4.309 1 91.44 105 VAL B CA 1
ATOM 2849 C C . VAL B 1 105 ? 1.81 -3.516 -3.766 1 91.44 105 VAL B C 1
ATOM 2851 O O . VAL B 1 105 ? 2.611 -2.979 -4.535 1 91.44 105 VAL B O 1
ATOM 2854 N N . SER B 1 106 ? 1.838 -3.393 -2.471 1 88.25 106 SER B N 1
ATOM 2855 C CA . SER B 1 106 ? 2.854 -2.555 -1.841 1 88.25 106 SER B CA 1
ATOM 2856 C C . SER B 1 106 ? 4.258 -3.084 -2.119 1 88.25 106 SER B C 1
ATOM 2858 O O . SER B 1 106 ? 5.156 -2.316 -2.471 1 88.25 106 SER B O 1
ATOM 2860 N N . THR B 1 107 ? 4.461 -4.328 -1.968 1 88.75 107 THR B N 1
ATOM 2861 C CA . THR B 1 107 ? 5.762 -4.945 -2.201 1 88.75 107 THR B CA 1
ATOM 2862 C C . THR B 1 107 ? 6.188 -4.781 -3.658 1 88.75 107 THR B C 1
ATOM 2864 O O . THR B 1 107 ? 7.352 -4.48 -3.941 1 88.75 107 THR B O 1
ATOM 2867 N N . HIS B 1 108 ? 5.25 -4.941 -4.523 1 89.94 108 HIS B N 1
ATOM 2868 C CA . HIS B 1 108 ? 5.547 -4.793 -5.945 1 89.94 108 HIS B CA 1
ATOM 2869 C C . HIS B 1 108 ? 5.953 -3.363 -6.277 1 89.94 108 HIS B C 1
ATOM 2871 O O . HIS B 1 108 ? 6.906 -3.143 -7.031 1 89.94 108 HIS B O 1
ATOM 2877 N N . ARG B 1 109 ? 5.312 -2.459 -5.715 1 84 109 ARG B N 1
ATOM 2878 C CA . ARG B 1 109 ? 5.637 -1.056 -5.953 1 84 109 ARG B CA 1
ATOM 2879 C C . ARG B 1 109 ? 7.027 -0.721 -5.426 1 84 109 ARG B C 1
ATOM 2881 O O . ARG B 1 109 ? 7.797 -0.017 -6.086 1 84 109 ARG B O 1
ATOM 2888 N N . ILE B 1 110 ? 7.344 -1.198 -4.199 1 83.38 110 ILE B N 1
ATOM 2889 C CA . ILE B 1 110 ? 8.664 -0.952 -3.633 1 83.38 110 ILE B CA 1
ATOM 2890 C C . ILE B 1 110 ? 9.734 -1.595 -4.516 1 83.38 110 ILE B C 1
ATOM 2892 O O . ILE B 1 110 ? 10.797 -1.01 -4.746 1 83.38 110 ILE B O 1
ATOM 2896 N N . HIS B 1 111 ? 9.453 -2.768 -4.992 1 84.94 111 HIS B N 1
ATOM 2897 C CA . HIS B 1 111 ? 10.375 -3.43 -5.906 1 84.94 111 HIS B CA 1
ATOM 2898 C C . HIS B 1 111 ? 10.68 -2.555 -7.117 1 84.94 111 HIS B C 1
ATOM 2900 O O . HIS B 1 111 ? 11.836 -2.41 -7.512 1 84.94 111 HIS B O 1
ATOM 2906 N N . HIS B 1 112 ? 9.688 -1.967 -7.637 1 80.94 112 HIS B N 1
ATOM 2907 C CA . HIS B 1 112 ? 9.883 -1.122 -8.812 1 80.94 112 HIS B CA 1
ATOM 2908 C C . HIS B 1 112 ? 10.609 0.166 -8.453 1 80.94 112 HIS B C 1
ATOM 2910 O O . HIS B 1 112 ? 11.375 0.702 -9.258 1 80.94 112 HIS B O 1
ATOM 2916 N N . GLN B 1 113 ? 10.438 0.639 -7.27 1 75 113 GLN B N 1
ATOM 2917 C CA . GLN B 1 113 ? 11.047 1.886 -6.824 1 75 113 GLN B CA 1
ATOM 2918 C C . GLN B 1 113 ? 12.547 1.712 -6.594 1 75 113 GLN B C 1
ATOM 2920 O O . GLN B 1 113 ? 13.336 2.609 -6.898 1 75 113 GLN B O 1
ATOM 2925 N N . VAL B 1 114 ? 12.898 0.561 -6.035 1 77.12 114 VAL B N 1
ATOM 2926 C CA . VAL B 1 114 ? 14.289 0.388 -5.633 1 77.12 114 VAL B CA 1
ATOM 2927 C C . VAL B 1 114 ? 14.82 -0.939 -6.168 1 77.12 114 VAL B C 1
ATOM 2929 O O . VAL B 1 114 ? 15.547 -1.652 -5.465 1 77.12 114 VAL B O 1
ATOM 2932 N N . SER B 1 115 ? 14.453 -1.25 -7.379 1 79.44 115 SER B N 1
ATOM 2933 C CA . SER B 1 115 ? 14.766 -2.545 -7.977 1 79.44 115 SER B CA 1
ATOM 2934 C C . SER B 1 115 ? 16.266 -2.807 -7.977 1 79.44 115 SER B C 1
ATOM 2936 O O . SER B 1 115 ? 17.062 -1.922 -8.312 1 79.44 115 SER B O 1
ATOM 2938 N N . ASP B 1 116 ? 16.688 -3.971 -7.465 1 79.62 116 ASP B N 1
ATOM 2939 C CA . ASP B 1 116 ? 18.031 -4.512 -7.527 1 79.62 116 ASP B CA 1
ATOM 2940 C C . ASP B 1 116 ? 18.984 -3.725 -6.621 1 79.62 116 ASP B C 1
ATOM 2942 O O . ASP B 1 116 ? 20.156 -3.539 -6.953 1 79.62 116 ASP B O 1
ATOM 2946 N N . THR B 1 117 ? 18.422 -3.072 -5.645 1 76.62 117 THR B N 1
ATOM 2947 C CA . THR B 1 117 ? 19.203 -2.494 -4.555 1 76.62 117 THR B CA 1
ATOM 2948 C C . THR B 1 117 ? 19.047 -3.316 -3.279 1 76.62 117 THR B C 1
ATOM 2950 O O . THR B 1 117 ? 18.281 -4.289 -3.252 1 76.62 117 THR B O 1
ATOM 2953 N N . TRP B 1 118 ? 19.75 -2.975 -2.312 1 76.12 118 TRP B N 1
ATOM 2954 C CA . TRP B 1 118 ? 19.672 -3.705 -1.051 1 76.12 118 TRP B CA 1
ATOM 2955 C C . TRP B 1 118 ? 18.328 -3.473 -0.364 1 76.12 118 TRP B C 1
ATOM 2957 O O . TRP B 1 118 ? 17.922 -4.262 0.486 1 76.12 118 TRP B O 1
ATOM 2967 N N . SER B 1 119 ? 17.562 -2.418 -0.751 1 76.31 119 SER B N 1
ATOM 2968 C CA . SER B 1 119 ? 16.266 -2.104 -0.156 1 76.31 119 SER B CA 1
ATOM 2969 C C . SER B 1 119 ? 15.133 -2.803 -0.899 1 76.31 119 SER B C 1
ATOM 2971 O O . SER B 1 119 ? 13.992 -2.812 -0.434 1 76.31 119 SER B O 1
ATOM 2973 N N . ASP B 1 120 ? 15.469 -3.408 -2.039 1 82 120 ASP B N 1
ATOM 2974 C CA . ASP B 1 120 ? 14.523 -4.207 -2.807 1 82 120 ASP B CA 1
ATOM 2975 C C . ASP B 1 120 ? 14.117 -5.465 -2.037 1 82 120 ASP B C 1
ATOM 2977 O O . ASP B 1 120 ? 14.969 -6.254 -1.634 1 82 120 ASP B O 1
ATOM 2981 N N . PRO B 1 121 ? 12.852 -5.621 -1.771 1 85.25 121 PRO B N 1
ATOM 2982 C CA . PRO B 1 121 ? 12.375 -6.734 -0.943 1 85.25 121 PRO B CA 1
ATOM 2983 C C . PRO B 1 121 ? 12.867 -8.094 -1.443 1 85.25 121 PRO B C 1
ATOM 2985 O O . PRO B 1 121 ? 13.07 -9.008 -0.645 1 85.25 121 PRO B O 1
ATOM 2988 N N . HIS B 1 122 ? 12.953 -8.273 -2.697 1 87.94 122 HIS B N 1
ATOM 2989 C CA . HIS B 1 122 ? 13.406 -9.555 -3.234 1 87.94 122 HIS B CA 1
ATOM 2990 C C . HIS B 1 122 ? 14.555 -9.359 -4.223 1 87.94 122 HIS B C 1
ATOM 2992 O O . HIS B 1 122 ? 14.555 -9.945 -5.305 1 87.94 122 HIS B O 1
ATOM 2998 N N . SER B 1 123 ? 15.453 -8.562 -3.84 1 83.44 123 SER B N 1
ATOM 2999 C CA . SER B 1 123 ? 16.609 -8.227 -4.66 1 83.44 123 SER B CA 1
ATOM 3000 C C . SER B 1 123 ? 17.438 -9.469 -4.973 1 83.44 123 SER B C 1
ATOM 3002 O O . SER B 1 123 ? 17.828 -10.203 -4.066 1 83.44 123 SER B O 1
ATOM 3004 N N . PRO B 1 124 ? 17.781 -9.656 -6.242 1 82.94 124 PRO B N 1
ATOM 3005 C CA . PRO B 1 124 ? 18.641 -10.781 -6.605 1 82.94 124 PRO B CA 1
ATOM 3006 C C . PRO B 1 124 ? 20.078 -10.594 -6.133 1 82.94 124 PRO B C 1
ATOM 3008 O O . PRO B 1 124 ? 20.844 -11.562 -6.078 1 82.94 124 PRO B O 1
ATOM 3011 N N . ILE B 1 125 ? 20.453 -9.414 -5.773 1 79.5 125 ILE B N 1
ATOM 3012 C CA . ILE B 1 125 ? 21.812 -9.172 -5.332 1 79.5 125 ILE B CA 1
ATOM 3013 C C . ILE B 1 125 ? 22.062 -9.867 -3.994 1 79.5 125 ILE B C 1
ATOM 3015 O O . ILE B 1 125 ? 23.203 -10.094 -3.604 1 79.5 125 ILE B O 1
ATOM 3019 N N . ARG B 1 126 ? 21.016 -10.148 -3.328 1 82.5 126 ARG B N 1
ATOM 3020 C CA . ARG B 1 126 ? 21.125 -10.812 -2.031 1 82.5 126 ARG B CA 1
ATOM 3021 C C . ARG B 1 126 ? 21.234 -12.328 -2.195 1 82.5 126 ARG B C 1
ATOM 3023 O O . ARG B 1 126 ? 21.266 -13.062 -1.208 1 82.5 126 ARG B O 1
ATOM 3030 N N . GLY B 1 127 ? 21.25 -12.75 -3.395 1 82.94 127 GLY B N 1
ATOM 3031 C CA . GLY B 1 127 ? 21.453 -14.164 -3.652 1 82.94 127 GLY B CA 1
ATOM 3032 C C . GLY B 1 127 ? 20.219 -14.844 -4.246 1 82.94 127 GLY B C 1
ATOM 3033 O O . GLY B 1 127 ? 19.109 -14.328 -4.137 1 82.94 127 GLY B O 1
ATOM 3034 N N . TYR B 1 128 ? 20.438 -16 -4.777 1 84.06 128 TYR B N 1
ATOM 3035 C CA . TYR B 1 128 ? 19.406 -16.766 -5.461 1 84.06 128 TYR B CA 1
ATOM 3036 C C . TYR B 1 128 ? 18.297 -17.188 -4.492 1 84.06 128 TYR B C 1
ATOM 3038 O O . TYR B 1 128 ? 17.125 -16.875 -4.695 1 84.06 128 TYR B O 1
ATOM 3046 N N . TRP B 1 129 ? 18.703 -17.828 -3.42 1 86.88 129 TRP B N 1
ATOM 3047 C CA . TRP B 1 129 ? 17.719 -18.391 -2.502 1 86.88 129 TRP B CA 1
ATOM 3048 C C . TRP B 1 129 ? 16.922 -17.281 -1.811 1 86.88 129 TRP B C 1
ATOM 3050 O O . TRP B 1 129 ? 15.742 -17.453 -1.525 1 86.88 129 TRP B O 1
ATOM 3060 N N . PHE B 1 130 ? 17.547 -16.156 -1.608 1 85.62 130 PHE B N 1
ATOM 3061 C CA . PHE B 1 130 ? 16.844 -15.023 -1.011 1 85.62 130 PHE B CA 1
ATOM 3062 C C . PHE B 1 130 ? 15.773 -14.484 -1.958 1 85.62 130 PHE B C 1
ATOM 3064 O O . PHE B 1 130 ? 14.609 -14.367 -1.583 1 85.62 130 PHE B O 1
ATOM 3071 N N . SER B 1 131 ? 16.188 -14.219 -3.152 1 87.94 131 SER B N 1
ATOM 3072 C CA . SER B 1 131 ? 15.266 -13.625 -4.105 1 87.94 131 SER B CA 1
ATOM 3073 C C . SER B 1 131 ? 14.188 -14.617 -4.523 1 87.94 131 SER B C 1
ATOM 3075 O O . SER B 1 131 ? 13.062 -14.227 -4.832 1 87.94 131 SER B O 1
ATOM 3077 N N . TYR B 1 132 ? 14.547 -15.891 -4.508 1 89.69 132 TYR B N 1
ATOM 3078 C CA . TYR B 1 132 ? 13.609 -16.922 -4.918 1 89.69 132 TYR B CA 1
ATOM 3079 C C . TYR B 1 132 ? 12.523 -17.125 -3.863 1 89.69 132 TYR B C 1
ATOM 3081 O O . TYR B 1 132 ? 11.328 -17.031 -4.168 1 89.69 132 TYR B O 1
ATOM 3089 N N . ILE B 1 133 ? 12.891 -17.312 -2.623 1 89.75 133 ILE B N 1
ATOM 3090 C CA . ILE B 1 133 ? 11.836 -17.641 -1.662 1 89.75 133 ILE B CA 1
ATOM 3091 C C . ILE B 1 133 ? 12.164 -17 -0.312 1 89.75 133 ILE B C 1
ATOM 3093 O O . ILE B 1 133 ? 11.266 -16.688 0.465 1 89.75 133 ILE B O 1
ATOM 3097 N N . GLY B 1 134 ? 13.352 -16.719 0.042 1 87.5 134 GLY B N 1
ATOM 3098 C CA . GLY B 1 134 ? 13.758 -16.266 1.361 1 87.5 134 GLY B CA 1
ATOM 3099 C C . GLY B 1 134 ? 13.188 -14.914 1.728 1 87.5 134 GLY B C 1
ATOM 3100 O O . GLY B 1 134 ? 12.953 -14.633 2.904 1 87.5 134 GLY B O 1
ATOM 3101 N N . TRP B 1 135 ? 12.891 -14.07 0.743 1 88.25 135 TRP B N 1
ATOM 3102 C CA . TRP B 1 135 ? 12.422 -12.711 0.968 1 88.25 135 TRP B CA 1
ATOM 3103 C C . TRP B 1 135 ? 11.07 -12.703 1.68 1 88.25 135 TRP B C 1
ATOM 3105 O O . TRP B 1 135 ? 10.734 -11.742 2.369 1 88.25 135 TRP B O 1
ATOM 3115 N N . ILE B 1 136 ? 10.273 -13.789 1.583 1 87.44 136 ILE B N 1
ATOM 3116 C CA . ILE B 1 136 ? 8.945 -13.867 2.182 1 87.44 136 ILE B CA 1
ATOM 3117 C C . ILE B 1 136 ? 9.062 -13.766 3.701 1 87.44 136 ILE B C 1
ATOM 3119 O O . ILE B 1 136 ? 8.141 -13.289 4.367 1 87.44 136 ILE B O 1
ATOM 3123 N N . PHE B 1 137 ? 10.172 -14.109 4.227 1 84.12 137 PHE B N 1
ATOM 3124 C CA . PHE B 1 137 ? 10.359 -14.125 5.672 1 84.12 137 PHE B CA 1
ATOM 3125 C C . PHE B 1 137 ? 11.188 -12.93 6.121 1 84.12 137 PHE B C 1
ATOM 3127 O O . PHE B 1 137 ? 11.406 -12.734 7.32 1 84.12 137 PHE B O 1
ATOM 3134 N N . ALA B 1 138 ? 11.68 -12.195 5.188 1 76.94 138 ALA B N 1
ATOM 3135 C CA . ALA B 1 138 ? 12.578 -11.094 5.52 1 76.94 138 ALA B CA 1
ATOM 3136 C C . ALA B 1 138 ? 11.883 -9.75 5.363 1 76.94 138 ALA B C 1
ATOM 3138 O O . ALA B 1 138 ? 12.289 -8.758 5.969 1 76.94 138 ALA B O 1
ATOM 3139 N N . TYR B 1 139 ? 10.844 -9.773 4.582 1 74.75 139 TYR B N 1
ATOM 3140 C CA . TYR B 1 139 ? 10.25 -8.484 4.262 1 74.75 139 TYR B CA 1
ATOM 3141 C C . TYR B 1 139 ? 8.734 -8.523 4.406 1 74.75 139 TYR B C 1
ATOM 3143 O O . TYR B 1 139 ? 8.094 -9.5 4.008 1 74.75 139 TYR B O 1
ATOM 3151 N N . ARG B 1 140 ? 8.297 -7.473 5.109 1 77.62 140 ARG B N 1
ATOM 3152 C CA . ARG B 1 140 ? 6.875 -7.152 5.168 1 77.62 140 ARG B CA 1
ATOM 3153 C C . ARG B 1 140 ? 6.637 -5.664 4.945 1 77.62 140 ARG B C 1
ATOM 3155 O O . ARG B 1 140 ? 7.281 -4.828 5.582 1 77.62 140 ARG B O 1
ATOM 3162 N N . SER B 1 141 ? 5.77 -5.465 3.984 1 74.12 141 SER B N 1
ATOM 3163 C CA . SER B 1 141 ? 5.457 -4.055 3.76 1 74.12 141 SER B CA 1
ATOM 3164 C C . SER B 1 141 ? 4.73 -3.451 4.957 1 74.12 141 SER B C 1
ATOM 3166 O O . SER B 1 141 ? 4.969 -2.299 5.316 1 74.12 141 SER B O 1
ATOM 3168 N N . PHE B 1 142 ? 3.797 -4.266 5.512 1 78.69 142 PHE B N 1
ATOM 3169 C CA . PHE B 1 142 ? 3.025 -3.766 6.641 1 78.69 142 PHE B CA 1
ATOM 3170 C C . PHE B 1 142 ? 2.998 -4.785 7.773 1 78.69 142 PHE B C 1
ATOM 3172 O O . PHE B 1 142 ? 2.541 -5.918 7.586 1 78.69 142 PHE B O 1
ATOM 3179 N N . SER B 1 143 ? 3.553 -4.34 8.883 1 79 143 SER B N 1
ATOM 3180 C CA . SER B 1 143 ? 3.459 -5.18 10.078 1 79 143 SER B CA 1
ATOM 3181 C C . SER B 1 143 ? 2.041 -5.188 10.633 1 79 143 SER B C 1
ATOM 3183 O O . SER B 1 143 ? 1.178 -4.441 10.164 1 79 143 SER B O 1
ATOM 3185 N N . TRP B 1 144 ? 1.833 -6.062 11.57 1 80.19 144 TRP B N 1
ATOM 3186 C CA . TRP B 1 144 ? 0.532 -6.164 12.227 1 80.19 144 TRP B CA 1
ATOM 3187 C C . TRP B 1 144 ? 0.146 -4.844 12.883 1 80.19 144 TRP B C 1
ATOM 3189 O O . TRP B 1 144 ? -1.03 -4.473 12.906 1 80.19 144 TRP B O 1
ATOM 3199 N N . TYR B 1 145 ? 1.126 -4.168 13.375 1 86.94 145 TYR B N 1
ATOM 3200 C CA . TYR B 1 145 ? 0.866 -2.902 14.055 1 86.94 145 TYR B CA 1
ATOM 3201 C C . TYR B 1 145 ? 0.321 -1.862 13.086 1 86.94 145 TYR B C 1
ATOM 3203 O O . TYR B 1 145 ? -0.639 -1.154 13.398 1 86.94 145 TYR B O 1
ATOM 3211 N N . TYR B 1 146 ? 0.883 -1.837 11.867 1 87.75 146 TYR B N 1
ATOM 3212 C CA . TYR B 1 146 ? 0.402 -0.888 10.875 1 87.75 146 TYR B CA 1
ATOM 3213 C C . TYR B 1 146 ? -1.003 -1.251 10.406 1 87.75 146 TYR B C 1
ATOM 3215 O O . TYR B 1 146 ? -1.819 -0.369 10.133 1 87.75 146 TYR B O 1
ATOM 3223 N N . ARG B 1 147 ? -1.264 -2.514 10.328 1 83.81 147 ARG B N 1
ATOM 3224 C CA . ARG B 1 147 ? -2.604 -2.963 9.969 1 83.81 147 ARG B CA 1
ATOM 3225 C C . ARG B 1 147 ? -3.611 -2.607 11.055 1 83.81 147 ARG B C 1
ATOM 3227 O O . ARG B 1 147 ? -4.727 -2.17 10.758 1 83.81 147 ARG B O 1
ATOM 3234 N N . PHE B 1 148 ? -3.174 -2.811 12.312 1 88.06 148 PHE B N 1
ATOM 3235 C CA . PHE B 1 148 ? -4.012 -2.414 13.438 1 88.06 148 PHE B CA 1
ATOM 3236 C C . PHE B 1 148 ? -4.316 -0.921 13.383 1 88.06 148 PHE B C 1
ATOM 3238 O O . PHE B 1 148 ? -5.473 -0.515 13.5 1 88.06 148 PHE B O 1
ATOM 3245 N N . LEU B 1 149 ? -3.287 -0.107 13.172 1 89.81 149 LEU B N 1
ATOM 3246 C CA . LEU B 1 149 ? -3.453 1.34 13.094 1 89.81 149 LEU B CA 1
ATOM 3247 C C . LEU B 1 149 ? -4.32 1.724 11.898 1 89.81 149 LEU B C 1
ATOM 3249 O O . LEU B 1 149 ? -5.094 2.682 11.969 1 89.81 149 LEU B O 1
ATOM 3253 N N . ASP B 1 150 ? -4.16 0.955 10.844 1 87.75 150 ASP B N 1
ATOM 3254 C CA . ASP B 1 150 ? -4.91 1.243 9.625 1 87.75 150 ASP B CA 1
ATOM 3255 C C . ASP B 1 150 ? -6.41 1.087 9.852 1 87.75 150 ASP B C 1
ATOM 3257 O O . ASP B 1 150 ? -7.203 1.918 9.406 1 87.75 150 ASP B O 1
ATOM 3261 N N . TYR B 1 151 ? -6.805 0.141 10.641 1 84.25 151 TYR B N 1
ATOM 3262 C CA . TYR B 1 151 ? -8.219 -0.154 10.859 1 84.25 151 TYR B CA 1
ATOM 3263 C C . TYR B 1 151 ? -8.789 0.722 11.969 1 84.25 151 TYR B C 1
ATOM 3265 O O . TYR B 1 151 ? -10 0.959 12.023 1 84.25 151 TYR B O 1
ATOM 3273 N N . THR B 1 152 ? -7.906 1.252 12.812 1 89.38 152 THR B N 1
ATOM 3274 C CA . THR B 1 152 ? -8.406 1.926 14.008 1 89.38 152 THR B CA 1
ATOM 3275 C C . THR B 1 152 ? -7.965 3.387 14.031 1 89.38 152 THR B C 1
ATOM 3277 O O . THR B 1 152 ? -8.031 4.047 15.0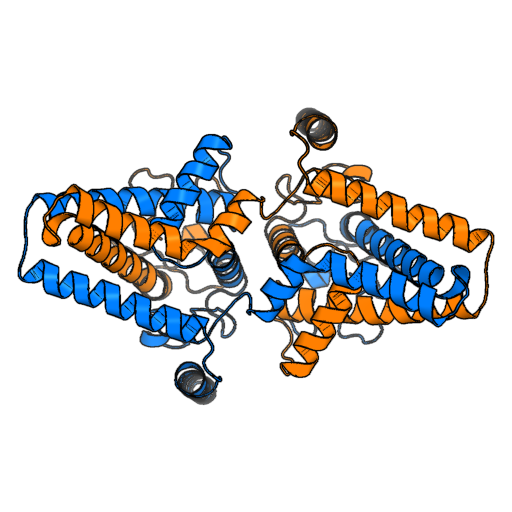7 1 89.38 152 THR B O 1
ATOM 3280 N N . TYR B 1 153 ? -7.496 3.863 12.945 1 89.19 153 TYR B N 1
ATOM 3281 C CA . TYR B 1 153 ? -6.828 5.16 12.945 1 89.19 153 TYR B CA 1
ATOM 3282 C C . TYR B 1 153 ? -7.75 6.254 13.469 1 89.19 153 TYR B C 1
ATOM 3284 O O . TYR B 1 153 ? -7.332 7.105 14.258 1 89.19 153 TYR B O 1
ATOM 3292 N N . LEU B 1 154 ? -9.039 6.258 13.148 1 88.31 154 LEU B N 1
ATOM 3293 C CA . LEU B 1 154 ? -9.961 7.309 13.57 1 88.31 154 LEU B CA 1
ATOM 3294 C C . LEU B 1 154 ? -10.242 7.219 15.062 1 88.31 154 LEU B C 1
ATOM 3296 O O . LEU B 1 154 ? -10.414 8.242 15.734 1 88.31 154 LEU B O 1
ATOM 3300 N N . PHE B 1 155 ? -10.234 6.043 15.539 1 89.5 155 PHE B N 1
ATOM 3301 C CA . PHE B 1 155 ? -10.484 5.82 16.953 1 89.5 155 PHE B CA 1
ATOM 3302 C C . PHE B 1 155 ? -9.445 6.543 17.812 1 89.5 155 PHE B C 1
ATOM 3304 O O . PHE B 1 155 ? -9.789 7.156 18.828 1 89.5 155 PHE B O 1
ATOM 3311 N N . HIS B 1 156 ? -8.242 6.531 17.422 1 90.62 156 HIS B N 1
ATOM 3312 C CA . HIS B 1 156 ? -7.156 7.094 18.219 1 90.62 156 HIS B CA 1
ATOM 3313 C C . HIS B 1 156 ? -7.23 8.617 18.266 1 90.62 156 HIS B C 1
ATOM 3315 O O . HIS B 1 156 ? -7.035 9.219 19.312 1 90.62 156 HIS B O 1
ATOM 3321 N N . SER B 1 157 ? -7.527 9.219 17.109 1 86.44 157 SER B N 1
ATOM 3322 C CA . SER B 1 157 ? -7.641 10.672 17.062 1 86.44 157 SER B CA 1
ATOM 3323 C C . SER B 1 157 ? -8.844 11.156 17.859 1 86.44 157 SER B C 1
ATOM 3325 O O . SER B 1 157 ? -8.75 12.148 18.594 1 86.44 157 SER B O 1
ATOM 3327 N N . VAL B 1 158 ? -9.953 10.477 17.75 1 85.38 158 VAL B N 1
ATOM 3328 C CA . VAL B 1 158 ? -11.18 10.859 18.453 1 85.38 158 VAL B CA 1
ATOM 3329 C C . VAL B 1 158 ? -11 10.672 19.953 1 85.38 158 VAL B C 1
ATOM 3331 O O . VAL B 1 158 ? -11.445 11.508 20.75 1 85.38 158 VAL B O 1
ATOM 3334 N N . THR B 1 159 ? -10.375 9.57 20.266 1 86.56 159 THR B N 1
ATOM 3335 C CA . THR B 1 159 ? -10.141 9.297 21.688 1 86.56 159 THR B CA 1
ATOM 3336 C C . THR B 1 159 ? -9.227 10.352 22.297 1 86.56 159 THR B C 1
ATOM 3338 O O . THR B 1 159 ? -9.43 10.766 23.438 1 86.56 159 THR B O 1
ATOM 3341 N N . LEU B 1 160 ? -8.219 10.742 21.547 1 85.5 160 LEU B N 1
ATOM 3342 C CA . LEU B 1 160 ? -7.348 11.805 22.047 1 85.5 160 LEU B CA 1
ATOM 3343 C C . LEU B 1 160 ? -8.133 13.086 22.281 1 85.5 160 LEU B C 1
ATOM 3345 O O . LEU B 1 160 ? -7.996 13.719 23.344 1 85.5 160 LEU B O 1
ATOM 3349 N N . ALA B 1 161 ? -8.945 13.453 21.344 1 82.06 161 ALA B N 1
ATOM 3350 C CA . ALA B 1 161 ? -9.766 14.656 21.484 1 82.06 161 ALA B CA 1
ATOM 3351 C C . ALA B 1 161 ? -10.695 14.547 22.688 1 82.06 161 ALA B C 1
ATOM 3353 O O . ALA B 1 161 ? -10.852 15.5 23.453 1 82.06 161 ALA B O 1
ATOM 3354 N N . TRP B 1 162 ? -11.258 13.344 22.781 1 82.88 162 TRP B N 1
ATOM 3355 C CA . TRP B 1 162 ? -12.188 13.094 23.891 1 82.88 162 TRP B CA 1
ATOM 3356 C C . TRP B 1 162 ? -11.461 13.133 25.219 1 82.88 162 TRP B C 1
ATOM 3358 O O . TRP B 1 162 ? -11.945 13.75 26.172 1 82.88 162 TRP B O 1
ATOM 3368 N N . SER B 1 163 ? -10.383 12.453 25.328 1 81.44 163 SER B N 1
ATOM 3369 C CA . SER B 1 163 ? -9.609 12.398 26.562 1 81.44 163 SER B CA 1
ATOM 3370 C C . SER B 1 163 ? -9.148 13.789 26.984 1 81.44 163 SER B C 1
ATOM 3372 O O . SER B 1 163 ? -9.156 14.109 28.188 1 81.44 163 SER B O 1
ATOM 3374 N N . CYS B 1 164 ? -8.727 14.547 26.047 1 75.81 164 CYS B N 1
ATOM 3375 C CA . CYS B 1 164 ? -8.289 15.906 26.359 1 75.81 164 CYS B CA 1
ATOM 3376 C C . CYS B 1 164 ? -9.453 16.75 26.875 1 75.81 164 CYS B C 1
ATOM 3378 O O . CYS B 1 164 ? -9.273 17.578 27.75 1 75.81 164 CYS B O 1
ATOM 3380 N N . THR B 1 165 ? -10.586 16.453 26.344 1 75.38 165 THR B N 1
ATOM 3381 C CA . THR B 1 165 ? -11.766 17.188 26.781 1 75.38 165 THR B CA 1
ATOM 3382 C C . THR B 1 165 ? -12.156 16.797 28.203 1 75.38 165 THR B C 1
ATOM 3384 O O . THR B 1 165 ? -12.461 17.656 29.031 1 75.38 165 THR B O 1
ATOM 3387 N N . VAL B 1 166 ? -12.117 15.531 28.438 1 75.25 166 VAL B N 1
ATOM 3388 C CA . VAL B 1 166 ? -12.539 15.023 29.734 1 75.25 166 VAL B CA 1
ATOM 3389 C C . VAL B 1 166 ? -11.531 15.438 30.812 1 75.25 166 VAL B C 1
ATOM 3391 O O . VAL B 1 166 ? -11.922 15.852 31.906 1 75.25 166 VAL B O 1
ATOM 3394 N N . CYS B 1 167 ? -10.297 15.273 30.547 1 72.56 167 CYS B N 1
ATOM 3395 C CA . CYS B 1 167 ? -9.25 15.562 31.516 1 72.56 167 CYS B CA 1
ATOM 3396 C C . CYS B 1 167 ? -9.203 17.047 31.844 1 72.56 167 CYS B C 1
ATOM 3398 O O . CYS B 1 167 ? -8.906 17.422 32.969 1 72.56 167 CYS B O 1
ATOM 3400 N N . SER B 1 168 ? -9.438 17.859 30.922 1 67.19 168 SER B N 1
ATOM 3401 C CA . SER B 1 168 ? -9.336 19.281 31.172 1 67.19 168 SER B CA 1
ATOM 3402 C C . SER B 1 168 ? -10.625 19.828 31.781 1 67.19 168 SER B C 1
ATOM 3404 O O . SER B 1 168 ? -10.672 20.984 32.219 1 67.19 168 SER B O 1
ATOM 3406 N N . ARG B 1 169 ? -11.578 18.922 32.094 1 62.09 169 ARG B N 1
ATOM 3407 C CA . ARG B 1 169 ? -12.883 19.297 32.625 1 62.09 169 ARG B CA 1
ATOM 3408 C C . ARG B 1 169 ? -13.445 20.5 31.859 1 62.09 169 ARG B C 1
ATOM 3410 O O . ARG B 1 169 ? -14.344 21.188 32.344 1 62.09 169 ARG B O 1
ATOM 3417 N N . ARG B 1 170 ? -12.766 21.031 30.938 1 59 170 ARG B N 1
ATOM 3418 C CA . ARG B 1 170 ? -13.234 22.125 30.078 1 59 170 ARG B CA 1
ATOM 3419 C C . ARG B 1 170 ? -13.188 21.719 28.609 1 59 170 ARG B C 1
ATOM 3421 O O . ARG B 1 170 ? -12.203 21.141 28.141 1 59 170 ARG B O 1
ATOM 3428 N N . ILE B 1 171 ? -14.398 21.375 28.062 1 57.03 171 ILE B N 1
ATOM 3429 C CA . ILE B 1 171 ? -14.523 21.047 26.656 1 57.03 171 ILE B CA 1
ATOM 3430 C C . ILE B 1 171 ? -13.438 21.766 25.859 1 57.03 171 ILE B C 1
ATOM 3432 O O . ILE B 1 171 ? -12.953 21.234 24.844 1 57.03 171 ILE B O 1
ATOM 3436 N N . THR B 1 172 ? -13.141 22.969 26.25 1 57.19 172 THR B N 1
ATOM 3437 C CA . THR B 1 172 ? -12.562 23.984 25.375 1 57.19 172 THR B CA 1
ATOM 3438 C C . THR B 1 172 ? -11.125 23.625 25.016 1 57.19 172 THR B C 1
ATOM 3440 O O . THR B 1 172 ? -10.695 23.828 23.875 1 57.19 172 THR B O 1
ATOM 3443 N N . LEU B 1 173 ? -10.352 23.234 26.062 1 56.66 173 LEU B N 1
ATOM 3444 C CA . LEU B 1 173 ? -8.914 23.375 25.859 1 56.66 173 LEU B CA 1
ATOM 3445 C C . LEU B 1 173 ? -8.414 22.391 24.812 1 56.66 173 LEU B C 1
ATOM 3447 O O . LEU B 1 173 ? -7.789 22.797 23.828 1 56.66 173 LEU B O 1
ATOM 3451 N N . SER B 1 174 ? -8.703 21.062 25.156 1 61.94 174 SER B N 1
ATOM 3452 C CA . SER B 1 174 ? -7.875 20.047 24.5 1 61.94 174 SER B CA 1
ATOM 3453 C C . SER B 1 174 ? -8.5 19.594 23.188 1 61.94 174 SER B C 1
ATOM 3455 O O . SER B 1 174 ? -7.801 19.422 22.188 1 61.94 174 SER B O 1
ATOM 3457 N N . SER B 1 175 ? -9.836 19.766 23.188 1 75.31 175 SER B N 1
ATOM 3458 C CA . SER B 1 175 ? -10.453 19.359 21.938 1 75.31 175 SER B CA 1
ATOM 3459 C C . SER B 1 175 ? -10.273 20.438 20.859 1 75.31 175 SER B C 1
ATOM 3461 O O . SER B 1 175 ? -10.039 20.125 19.688 1 75.31 175 SER B O 1
ATOM 3463 N N . LEU B 1 176 ? -10.203 21.672 21.375 1 81.81 176 LEU B N 1
ATOM 3464 C CA . LEU B 1 176 ? -9.984 22.766 20.453 1 81.81 176 LEU B CA 1
ATOM 3465 C C . LEU B 1 176 ? -8.57 22.719 19.875 1 81.81 176 LEU B C 1
ATOM 3467 O O . LEU B 1 176 ? -8.383 22.906 18.672 1 81.81 176 LEU B O 1
ATOM 3471 N N . GLY B 1 177 ? -7.711 22.359 20.797 1 85.81 177 GLY B N 1
ATOM 3472 C CA . GLY B 1 177 ? -6.332 22.266 20.344 1 85.81 177 GLY B CA 1
ATOM 3473 C C . GLY B 1 177 ? -6.102 21.141 19.359 1 85.81 177 GLY B C 1
ATOM 3474 O O . GLY B 1 177 ? -5.398 21.328 18.359 1 85.81 177 GLY B O 1
ATOM 3475 N N . THR B 1 178 ? -6.793 20.031 19.609 1 87.38 178 THR B N 1
ATOM 3476 C CA . THR B 1 178 ? -6.633 18.875 18.734 1 87.38 178 THR B CA 1
ATOM 3477 C C . THR B 1 178 ? -7.25 19.156 17.375 1 87.38 178 THR B C 1
ATOM 3479 O O . THR B 1 178 ? -6.66 18.812 16.344 1 87.38 178 THR B O 1
ATOM 3482 N N . GLY B 1 179 ? -8.422 19.75 17.406 1 90.56 179 GLY B N 1
ATOM 3483 C CA . GLY B 1 179 ? -9.078 20.094 16.156 1 90.56 179 GLY B CA 1
ATOM 3484 C C . GLY B 1 179 ? -8.312 21.109 15.336 1 90.56 179 GLY B C 1
ATOM 3485 O O . GLY B 1 179 ? -8.188 20.953 14.117 1 90.56 179 GLY B O 1
ATOM 3486 N N . CYS B 1 180 ? -7.762 22.078 15.992 1 93.56 180 CYS B N 1
ATOM 3487 C CA . CYS B 1 180 ? -6.984 23.109 15.305 1 93.56 180 CYS B CA 1
ATOM 3488 C C . CYS B 1 180 ? -5.707 22.516 14.711 1 93.56 180 CYS B C 1
ATOM 3490 O O . CYS B 1 180 ? -5.363 22.812 13.562 1 93.56 180 CYS B O 1
ATOM 3492 N N . ALA B 1 181 ? -5.031 21.719 15.523 1 93.75 181 ALA B N 1
ATOM 3493 C CA . ALA B 1 181 ? -3.801 21.109 15.039 1 93.75 181 ALA B CA 1
ATOM 3494 C C . ALA B 1 181 ? -4.066 20.25 13.805 1 93.75 181 ALA B C 1
ATOM 3496 O O . ALA B 1 181 ? -3.338 20.328 12.812 1 93.75 181 ALA B O 1
ATOM 3497 N N . ALA B 1 182 ? -5.086 19.453 13.852 1 93.5 182 ALA B N 1
ATOM 3498 C CA . ALA B 1 182 ? -5.438 18.578 12.734 1 93.5 182 ALA B CA 1
ATOM 3499 C C . ALA B 1 182 ? -5.785 19.391 11.492 1 93.5 182 ALA B C 1
ATOM 3501 O O . ALA B 1 182 ? -5.352 19.062 10.383 1 93.5 182 ALA B O 1
ATOM 3502 N N . SER B 1 183 ? -6.539 20.453 11.695 1 94.81 183 SER B N 1
ATOM 3503 C CA . SER B 1 183 ? -6.953 21.297 10.578 1 94.81 183 SER B CA 1
ATOM 3504 C C . SER B 1 183 ? -5.754 21.969 9.922 1 94.81 183 SER B C 1
ATOM 3506 O O . SER B 1 183 ? -5.609 21.938 8.695 1 94.81 183 SER B O 1
ATOM 3508 N N . ILE B 1 184 ? -4.934 22.562 10.703 1 94.56 184 ILE B N 1
ATOM 3509 C CA . ILE B 1 184 ? -3.768 23.25 10.172 1 94.56 184 ILE B CA 1
ATOM 3510 C C . ILE B 1 184 ? -2.857 22.266 9.445 1 94.56 184 ILE B C 1
ATOM 3512 O O . ILE B 1 184 ? -2.354 22.562 8.359 1 94.56 184 ILE B O 1
ATOM 3516 N N . TYR B 1 185 ? -2.686 21.125 10.023 1 93.75 185 TYR B N 1
ATOM 3517 C CA . TYR B 1 185 ? -1.814 20.141 9.406 1 93.75 185 TYR B CA 1
ATOM 3518 C C . TYR B 1 185 ? -2.393 19.641 8.086 1 93.75 185 TYR B C 1
ATOM 3520 O O . TYR B 1 185 ? -1.668 19.516 7.098 1 93.75 185 TYR B O 1
ATOM 3528 N N . LEU B 1 186 ? -3.666 19.375 8.055 1 93.69 186 LEU B N 1
ATOM 3529 C CA . LEU B 1 186 ? -4.32 18.922 6.828 1 93.69 186 LEU B CA 1
ATOM 3530 C C . LEU B 1 186 ? -4.172 19.953 5.719 1 93.69 186 LEU B C 1
ATOM 3532 O O . LEU B 1 186 ? -3.803 19.625 4.594 1 93.69 186 LEU B O 1
ATOM 3536 N N . HIS B 1 187 ? -4.406 21.188 6.008 1 93.38 187 HIS B N 1
ATOM 3537 C CA . HIS B 1 187 ? -4.352 22.234 4.988 1 93.38 187 HIS B CA 1
ATOM 3538 C C . HIS B 1 187 ? -2.916 22.5 4.547 1 93.38 187 HIS B C 1
ATOM 3540 O O . HIS B 1 187 ? -2.672 22.828 3.383 1 93.38 187 HIS B O 1
ATOM 3546 N N . THR B 1 188 ? -1.979 22.344 5.457 1 90.56 188 THR B N 1
ATOM 3547 C CA . THR B 1 188 ? -0.574 22.422 5.074 1 90.56 188 THR B CA 1
ATOM 3548 C C . THR B 1 188 ? -0.225 21.328 4.066 1 90.56 188 THR B C 1
ATOM 3550 O O . THR B 1 188 ? 0.408 21.609 3.043 1 90.56 188 THR B O 1
ATOM 3553 N N . THR B 1 189 ? -0.669 20.141 4.324 1 90.19 189 THR B N 1
ATOM 3554 C CA . THR B 1 189 ? -0.396 19.016 3.441 1 90.19 189 THR B CA 1
ATOM 3555 C C . THR B 1 189 ? -1.103 19.188 2.1 1 90.19 189 THR B C 1
ATOM 3557 O O . THR B 1 189 ? -0.515 18.953 1.045 1 90.19 189 THR B O 1
ATOM 3560 N N . PHE B 1 190 ? -2.395 19.672 2.154 1 91.44 190 PHE B N 1
ATOM 3561 C CA . PHE B 1 190 ? -3.141 19.922 0.927 1 91.44 190 PHE B CA 1
ATOM 3562 C C . PHE B 1 190 ? -2.438 20.953 0.066 1 91.44 190 PHE B C 1
ATOM 3564 O O . PHE B 1 190 ? -2.391 20.828 -1.159 1 91.44 190 PHE B O 1
ATOM 3571 N N . SER B 1 191 ? -1.857 21.906 0.67 1 89.44 191 SER B N 1
ATOM 3572 C CA . SER B 1 191 ? -1.206 23 -0.053 1 89.44 191 SER B CA 1
ATOM 3573 C C . SER B 1 191 ? 0.042 22.5 -0.78 1 89.44 191 SER B C 1
ATOM 3575 O O . SER B 1 191 ? 0.392 23.031 -1.842 1 89.44 191 SER B O 1
ATOM 3577 N N . VAL B 1 192 ? 0.68 21.5 -0.23 1 84.69 192 VAL B N 1
ATOM 3578 C CA . VAL B 1 192 ? 1.898 20.969 -0.825 1 84.69 192 VAL B CA 1
ATOM 3579 C C . VAL B 1 192 ? 1.589 20.391 -2.205 1 84.69 192 VAL B C 1
ATOM 3581 O O . VAL B 1 192 ? 2.389 20.516 -3.133 1 84.69 192 VAL B O 1
ATOM 3584 N N . ASN B 1 193 ? 0.417 19.797 -2.346 1 83.94 193 ASN B N 1
ATOM 3585 C CA . ASN B 1 193 ? 0.032 19.156 -3.604 1 83.94 193 ASN B CA 1
ATOM 3586 C C . ASN B 1 193 ? -0.038 20.172 -4.742 1 83.94 193 ASN B C 1
ATOM 3588 O O . ASN B 1 193 ? 0.212 19.828 -5.898 1 83.94 193 ASN B O 1
ATOM 3592 N N . TRP B 1 194 ? -0.365 21.375 -4.332 1 80.88 194 TRP B N 1
ATOM 3593 C CA . TRP B 1 194 ? -0.516 22.422 -5.34 1 80.88 194 TRP B CA 1
ATOM 3594 C C . TRP B 1 194 ? 0.728 23.312 -5.402 1 80.88 194 TRP B C 1
ATOM 3596 O O . TRP B 1 194 ? 1.326 23.469 -6.469 1 80.88 194 TRP B O 1
ATOM 3606 N N . VAL B 1 195 ? 1.219 23.734 -4.305 1 75.44 195 VAL B N 1
ATOM 3607 C CA . VAL B 1 195 ? 2.268 24.75 -4.219 1 75.44 195 VAL B CA 1
ATOM 3608 C C . VAL B 1 195 ? 3.594 24.156 -4.695 1 75.44 195 VAL B C 1
ATOM 3610 O O . VAL B 1 195 ? 4.305 24.781 -5.492 1 75.44 195 VAL B O 1
ATOM 3613 N N . CYS B 1 196 ? 3.9 22.938 -4.355 1 72.81 196 CYS B N 1
ATOM 3614 C CA . CYS B 1 196 ? 5.219 22.359 -4.613 1 72.81 196 CYS B CA 1
ATOM 3615 C C . CYS B 1 196 ? 5.316 21.828 -6.039 1 72.81 196 CYS B C 1
ATOM 3617 O O . CYS B 1 196 ? 6.398 21.484 -6.504 1 72.81 196 CYS B O 1
ATOM 3619 N N . HIS B 1 197 ? 4.191 21.891 -6.719 1 74.19 197 HIS B N 1
ATOM 3620 C CA . HIS B 1 197 ? 4.23 21.391 -8.086 1 74.19 197 HIS B CA 1
ATOM 3621 C C . HIS B 1 197 ? 3.943 22.516 -9.086 1 74.19 197 HIS B C 1
ATOM 3623 O O . HIS B 1 197 ? 4.098 22.312 -10.297 1 74.19 197 HIS B O 1
ATOM 3629 N N . LYS B 1 198 ? 3.539 23.625 -8.664 1 71.38 198 LYS B N 1
ATOM 3630 C CA . LYS B 1 198 ? 3.213 24.703 -9.586 1 71.38 198 LYS B CA 1
ATOM 3631 C C . LYS B 1 198 ? 4.105 25.922 -9.352 1 71.38 198 LYS B C 1
ATOM 3633 O O . LYS B 1 198 ? 4.414 26.672 -10.281 1 71.38 198 LYS B O 1
ATOM 3638 N N . TRP B 1 199 ? 4.512 25.953 -8.117 1 67.81 199 TRP B N 1
ATOM 3639 C CA . TRP B 1 199 ? 5.273 27.156 -7.805 1 67.81 199 TRP B CA 1
ATOM 3640 C C . TRP B 1 199 ? 6.738 26.828 -7.547 1 67.81 199 TRP B C 1
ATOM 3642 O O . TRP B 1 199 ? 7.051 25.812 -6.922 1 67.81 199 TRP B O 1
ATOM 3652 N N . GLY B 1 200 ? 7.66 27.562 -8.195 1 64.12 200 GLY B N 1
ATOM 3653 C CA . GLY B 1 200 ? 9.094 27.391 -8 1 64.12 200 GLY B CA 1
ATOM 3654 C C . GLY B 1 200 ? 9.82 26.969 -9.258 1 64.12 200 GLY B C 1
ATOM 3655 O O . GLY B 1 200 ? 9.312 27.125 -10.367 1 64.12 200 GLY B O 1
ATOM 3656 N N . LYS B 1 201 ? 11.125 26.609 -9.055 1 61.25 201 LYS B N 1
ATOM 3657 C CA . LYS B 1 201 ? 11.977 26.234 -10.18 1 61.25 201 LYS B CA 1
ATOM 3658 C C . LYS B 1 201 ? 12.227 24.734 -10.195 1 61.25 201 LYS B C 1
ATOM 3660 O O . LYS B 1 201 ? 12.32 24.094 -9.141 1 61.25 201 LYS B O 1
ATOM 3665 N N . GLN B 1 202 ? 12.055 24.219 -11.352 1 57.53 202 GLN B N 1
ATOM 3666 C CA . GLN B 1 202 ? 12.477 22.844 -11.531 1 57.53 202 GLN B CA 1
ATOM 3667 C C . GLN B 1 202 ? 13.992 22.734 -11.633 1 57.53 202 GLN B C 1
ATOM 3669 O O . GLN B 1 202 ? 14.594 23.203 -12.602 1 57.53 202 GLN B O 1
ATOM 3674 N N . VAL B 1 203 ? 14.648 22.266 -10.57 1 55.81 203 VAL B N 1
ATOM 3675 C CA . VAL B 1 203 ? 16.109 22.188 -10.539 1 55.81 203 VAL B CA 1
ATOM 3676 C C . VAL B 1 203 ? 16.562 20.922 -11.242 1 55.81 203 VAL B C 1
ATOM 3678 O O . VAL B 1 203 ? 17.578 20.922 -11.945 1 55.81 203 VAL B O 1
ATOM 3681 N N . TRP B 1 204 ? 15.805 19.859 -11.031 1 59.12 204 TRP B N 1
ATOM 3682 C CA . TRP B 1 204 ? 16.141 18.578 -11.648 1 59.12 204 TRP B CA 1
ATOM 3683 C C . TRP B 1 204 ? 15.094 18.203 -12.695 1 59.12 204 TRP B C 1
ATOM 3685 O O . TRP B 1 204 ? 13.891 18.344 -12.469 1 59.12 204 TRP B O 1
ATOM 3695 N N . ASP B 1 205 ? 15.469 17.859 -13.82 1 54.22 205 ASP B N 1
ATOM 3696 C CA . ASP B 1 205 ? 14.562 17.406 -14.867 1 54.22 205 ASP B CA 1
ATOM 3697 C C . ASP B 1 205 ? 14.234 15.922 -14.711 1 54.22 205 ASP B C 1
ATOM 3699 O O . ASP B 1 205 ? 14.977 15.07 -15.203 1 54.22 205 ASP B O 1
ATOM 3703 N N . ILE B 1 206 ? 13.289 15.68 -13.906 1 55.31 206 ILE B N 1
ATOM 3704 C CA . ILE B 1 206 ? 12.977 14.273 -13.672 1 55.31 206 ILE B CA 1
ATOM 3705 C C . ILE B 1 206 ? 11.656 13.914 -14.344 1 55.31 206 ILE B C 1
ATOM 3707 O O . ILE B 1 206 ? 11.023 12.922 -13.984 1 55.31 206 ILE B O 1
ATOM 3711 N N . GLY B 1 207 ? 11.172 14.789 -15.297 1 53.97 207 GLY B N 1
ATOM 3712 C CA . GLY B 1 207 ? 10.008 14.453 -16.094 1 53.97 207 GLY B CA 1
ATOM 3713 C C . GLY B 1 207 ? 8.695 14.836 -15.445 1 53.97 207 GLY B C 1
ATOM 3714 O O . GLY B 1 207 ? 7.617 14.508 -15.945 1 53.97 207 GLY B O 1
ATOM 3715 N N . ASP B 1 208 ? 8.836 15.367 -14.195 1 58.34 208 ASP B N 1
ATOM 3716 C CA . ASP B 1 208 ? 7.617 15.891 -13.594 1 58.34 208 ASP B CA 1
ATOM 3717 C C . ASP B 1 208 ? 7.73 17.391 -13.336 1 58.34 208 ASP B C 1
ATOM 3719 O O . ASP B 1 208 ? 8.688 18.031 -13.781 1 58.34 208 ASP B O 1
ATOM 3723 N N . GLN B 1 209 ? 6.617 17.953 -12.867 1 58.88 209 GLN B N 1
ATOM 3724 C CA . GLN B 1 209 ? 6.586 19.406 -12.703 1 58.88 209 GLN B CA 1
ATOM 3725 C C . GLN B 1 209 ? 6.855 19.797 -11.258 1 58.88 209 GLN B C 1
ATOM 3727 O O . GLN B 1 209 ? 6.348 20.812 -10.781 1 58.88 209 GLN B O 1
ATOM 3732 N N . SER B 1 210 ? 7.523 18.844 -10.531 1 58.44 210 SER B N 1
ATOM 3733 C CA . SER B 1 210 ? 7.879 19.234 -9.164 1 58.44 210 SER B CA 1
ATOM 3734 C C . SER B 1 210 ? 8.859 20.391 -9.156 1 58.44 210 SER B C 1
ATOM 3736 O O . SER B 1 210 ? 9.734 20.484 -10.023 1 58.44 210 SER B O 1
ATOM 3738 N N . ARG B 1 211 ? 8.562 21.406 -8.297 1 58.47 211 ARG B N 1
ATOM 3739 C CA . ARG B 1 211 ? 9.344 22.641 -8.32 1 58.47 211 ARG B CA 1
ATOM 3740 C C . ARG B 1 211 ? 9.945 22.938 -6.953 1 58.47 211 ARG B C 1
ATOM 3742 O O . ARG B 1 211 ? 9.523 22.359 -5.945 1 58.47 211 ARG B O 1
ATOM 3749 N N . LYS B 1 212 ? 11.109 23.516 -7.102 1 54.03 212 LYS B N 1
ATOM 3750 C CA . LYS B 1 212 ? 11.734 24.062 -5.902 1 54.03 212 LYS B CA 1
ATOM 3751 C C . LYS B 1 212 ? 11.305 25.516 -5.668 1 54.03 212 LYS B C 1
ATOM 3753 O O . LYS B 1 212 ? 11.344 26.328 -6.59 1 54.03 212 LYS B O 1
ATOM 3758 N N . LEU B 1 213 ? 10.57 25.812 -4.711 1 52.28 213 LEU B N 1
ATOM 3759 C CA . LEU B 1 213 ? 10.156 27.172 -4.422 1 52.28 213 LEU B CA 1
ATOM 3760 C C . LEU B 1 213 ? 11.359 28.047 -4.051 1 52.28 213 LEU B C 1
ATOM 3762 O O . LEU B 1 213 ? 12.281 27.578 -3.383 1 52.28 213 LEU B O 1
ATOM 3766 N N . HIS B 1 214 ? 11.805 29.094 -5 1 45.75 214 HIS B N 1
ATOM 3767 C CA . HIS B 1 214 ? 12.93 29.984 -4.793 1 45.75 214 HIS B CA 1
ATOM 3768 C C . HIS B 1 214 ? 12.992 30.469 -3.346 1 45.75 214 HIS B C 1
ATOM 3770 O O . HIS B 1 214 ? 14.008 31.016 -2.91 1 45.75 214 HIS B O 1
ATOM 3776 N N . LEU B 1 215 ? 11.844 30.984 -2.924 1 42.62 215 LEU B N 1
ATOM 3777 C CA . LEU B 1 215 ? 12.133 31.562 -1.616 1 42.62 215 LEU B CA 1
ATOM 3778 C C . LEU B 1 215 ? 13 30.625 -0.785 1 42.62 215 LEU B C 1
ATOM 3780 O O . LEU B 1 215 ? 13.234 29.469 -1.175 1 42.62 215 LEU B O 1
ATOM 3784 N N . GLU B 1 216 ? 12.797 30.672 0.604 1 43.16 216 GLU B N 1
ATOM 3785 C CA . GLU B 1 216 ? 13.609 29.891 1.527 1 43.16 216 GLU B CA 1
ATOM 3786 C C . GLU B 1 216 ? 13.648 28.422 1.116 1 43.16 216 GLU B C 1
ATOM 3788 O O . GLU B 1 216 ? 12.758 27.953 0.398 1 43.16 216 GLU B O 1
ATOM 3793 N N . LYS B 1 217 ? 14.766 27.75 1.291 1 42.16 217 LYS B N 1
ATOM 3794 C CA . LYS B 1 217 ? 15.219 26.359 1.271 1 42.16 217 LYS B CA 1
ATOM 3795 C C . LYS B 1 217 ? 14.039 25.406 1.39 1 42.16 217 LYS B C 1
ATOM 3797 O O . LYS B 1 217 ? 14.227 24.203 1.626 1 42.16 217 LYS B O 1
ATOM 3802 N N . VAL B 1 218 ? 12.82 26.047 1.11 1 40.5 218 VAL B N 1
ATOM 3803 C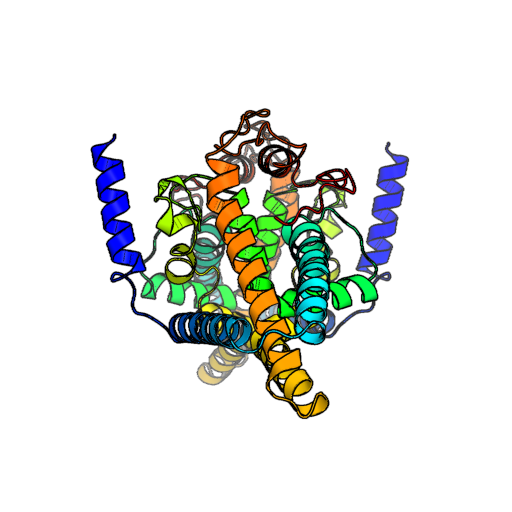 CA . VAL B 1 218 ? 11.531 25.391 1.288 1 40.5 218 VAL B CA 1
ATOM 3804 C C . VAL B 1 218 ? 10.977 24.969 -0.07 1 40.5 218 VAL B C 1
ATOM 3806 O O . VAL B 1 218 ? 10.891 25.781 -0.995 1 40.5 218 VAL B O 1
ATOM 3809 N N . GLY B 1 219 ? 11.266 23.812 -0.571 1 48.66 219 GLY B N 1
ATOM 3810 C CA . GLY B 1 219 ? 10.57 23.203 -1.694 1 48.66 219 GLY B CA 1
ATOM 3811 C C . GLY B 1 219 ? 11.219 21.938 -2.189 1 48.66 219 GLY B C 1
ATOM 3812 O O . GLY B 1 219 ? 11.719 21.875 -3.316 1 48.66 219 GLY B O 1
ATOM 3813 N N . PRO B 1 220 ? 11.375 21.188 -1.327 1 56.16 220 PRO B N 1
ATOM 3814 C CA . PRO B 1 220 ? 12.172 19.969 -1.45 1 56.16 220 PRO B CA 1
ATOM 3815 C C . PRO B 1 220 ? 11.539 18.938 -2.381 1 56.16 220 PRO B C 1
ATOM 3817 O O . PRO B 1 220 ? 12.141 17.906 -2.662 1 56.16 220 PRO B O 1
ATOM 3820 N N . ALA B 1 221 ? 10.359 19.578 -3.074 1 58.75 221 ALA B N 1
ATOM 3821 C CA . ALA B 1 221 ? 9.648 18.5 -3.758 1 58.75 221 ALA B CA 1
ATOM 3822 C C . ALA B 1 221 ? 10.469 17.953 -4.926 1 58.75 221 ALA B C 1
ATOM 3824 O O . ALA B 1 221 ? 10.508 16.75 -5.156 1 58.75 221 ALA B O 1
ATOM 3825 N N . ASN B 1 222 ? 11.102 18.938 -5.652 1 59.59 222 ASN B N 1
ATOM 3826 C CA . ASN B 1 222 ? 11.898 18.469 -6.785 1 59.59 222 ASN B CA 1
ATOM 3827 C C . ASN B 1 222 ? 13.062 17.594 -6.328 1 59.59 222 ASN B C 1
ATOM 3829 O O . ASN B 1 222 ? 13.344 16.562 -6.957 1 59.59 222 ASN B O 1
ATOM 3833 N N . ASN B 1 223 ? 13.625 18.016 -5.234 1 55.94 223 ASN B N 1
ATOM 3834 C CA . ASN B 1 223 ? 14.672 17.172 -4.66 1 55.94 223 ASN B CA 1
ATOM 3835 C C . ASN B 1 223 ? 14.117 15.852 -4.148 1 55.94 223 ASN B C 1
ATOM 3837 O O . ASN B 1 223 ? 14.727 14.797 -4.344 1 55.94 223 ASN B O 1
ATOM 3841 N N . HIS B 1 224 ? 13.023 15.969 -3.562 1 66.81 224 HIS B N 1
ATOM 3842 C CA . HIS B 1 224 ? 12.344 14.797 -3.01 1 66.81 224 HIS B CA 1
ATOM 3843 C C . HIS B 1 224 ? 11.961 13.812 -4.109 1 66.81 224 HIS B C 1
ATOM 3845 O O . HIS B 1 224 ? 12.195 12.609 -3.98 1 66.81 224 HIS B O 1
ATOM 3851 N N . HIS B 1 225 ? 11.531 14.336 -5.188 1 65.75 225 HIS B N 1
ATOM 3852 C CA . HIS B 1 225 ? 11.125 13.484 -6.301 1 65.75 225 HIS B CA 1
ATOM 3853 C C . HIS B 1 225 ? 12.344 12.906 -7.02 1 65.75 225 HIS B C 1
ATOM 3855 O O . HIS B 1 225 ? 12.305 11.773 -7.5 1 65.75 225 HIS B O 1
ATOM 3861 N N . ALA B 1 226 ? 13.414 13.688 -6.969 1 58.31 226 ALA B N 1
ATOM 3862 C CA . ALA B 1 226 ? 14.625 13.266 -7.668 1 58.31 226 ALA B CA 1
ATOM 3863 C C . ALA B 1 226 ? 15.398 12.234 -6.848 1 58.31 226 ALA B C 1
ATOM 3865 O O . ALA B 1 226 ? 15.977 11.305 -7.402 1 58.31 226 ALA B O 1
ATOM 3866 N N . PHE B 1 227 ? 15.414 12.461 -5.512 1 60 227 PHE B N 1
ATOM 3867 C CA . PHE B 1 227 ? 16.219 11.609 -4.641 1 60 227 PHE B CA 1
ATOM 3868 C C . PHE B 1 227 ? 15.336 10.945 -3.578 1 60 227 PHE B C 1
ATOM 3870 O O . PHE B 1 227 ? 15.586 11.109 -2.381 1 60 227 PHE B O 1
ATOM 3877 N N . GLN B 1 228 ? 14.453 10.141 -4.074 1 62.59 228 GLN B N 1
ATOM 3878 C CA . GLN B 1 228 ? 13.406 9.586 -3.215 1 62.59 228 GLN B CA 1
ATOM 3879 C C . GLN B 1 228 ? 13.992 8.617 -2.193 1 62.59 228 GLN B C 1
ATOM 3881 O O . GLN B 1 228 ? 13.445 8.445 -1.104 1 62.59 228 GLN B O 1
ATOM 3886 N N . HIS B 1 229 ? 15.148 8.078 -2.447 1 61.78 229 HIS B N 1
ATOM 3887 C CA . HIS B 1 229 ? 15.68 7.023 -1.588 1 61.78 229 HIS B CA 1
ATOM 3888 C C . HIS B 1 229 ? 16.859 7.527 -0.765 1 61.78 229 HIS B C 1
ATOM 3890 O O . HIS B 1 229 ? 17.453 6.773 0.014 1 61.78 229 HIS B O 1
ATOM 3896 N N . SER B 1 230 ? 17.219 8.742 -1.028 1 55.81 230 SER B N 1
ATOM 3897 C CA . SER B 1 230 ? 18.344 9.297 -0.295 1 55.81 230 SER B CA 1
ATOM 3898 C C . SER B 1 230 ? 17.953 9.711 1.117 1 55.81 230 SER B C 1
ATOM 3900 O O . SER B 1 230 ? 16.906 10.336 1.312 1 55.81 230 SER B O 1
ATOM 3902 N N . ALA B 1 231 ? 18.766 9.086 2.01 1 55.62 231 ALA B N 1
ATOM 3903 C CA . ALA B 1 231 ? 18.562 9.492 3.396 1 55.62 231 ALA B CA 1
ATOM 3904 C C . ALA B 1 231 ? 18.703 11 3.555 1 55.62 231 ALA B C 1
ATOM 3906 O O . ALA B 1 231 ? 18.156 11.586 4.5 1 55.62 231 ALA B O 1
ATOM 3907 N N . GLN B 1 232 ? 19.578 11.523 2.711 1 47.41 232 GLN B N 1
ATOM 3908 C CA . GLN B 1 232 ? 19.906 12.945 2.807 1 47.41 232 GLN B CA 1
ATOM 3909 C C . GLN B 1 232 ? 18.781 13.812 2.258 1 47.41 232 GLN B C 1
ATOM 3911 O O . GLN B 1 232 ? 18.859 15.039 2.295 1 47.41 232 GLN B O 1
ATOM 3916 N N . GLN B 1 233 ? 17.906 13.18 1.78 1 46.28 233 GLN B N 1
ATOM 3917 C CA . GLN B 1 233 ? 16.781 13.961 1.284 1 46.28 233 GLN B CA 1
ATOM 3918 C C . GLN B 1 233 ? 16.094 14.719 2.418 1 46.28 233 GLN B C 1
ATOM 3920 O O . GLN B 1 233 ? 15.781 14.141 3.457 1 46.28 233 GLN B O 1
ATOM 3925 N N . GLY B 1 234 ? 16.219 16.062 2.41 1 47 234 GLY B N 1
ATOM 3926 C CA . GLY B 1 234 ? 15.555 16.922 3.371 1 47 234 GLY B CA 1
ATOM 3927 C C . GLY B 1 234 ? 16.406 17.234 4.586 1 47 234 GLY B C 1
ATOM 3928 O O . GLY B 1 234 ? 15.875 17.562 5.652 1 47 234 GLY B O 1
ATOM 3929 N N . LEU B 1 235 ? 17.641 16.703 4.656 1 42.94 235 LEU B N 1
ATOM 3930 C CA . LEU B 1 235 ? 18.469 16.812 5.848 1 42.94 235 LEU B CA 1
ATOM 3931 C C . LEU B 1 235 ? 18.625 18.281 6.25 1 42.94 235 LEU B C 1
ATOM 3933 O O . LEU B 1 235 ? 19.297 18.578 7.246 1 42.94 235 LEU B O 1
ATOM 3937 N N . GLU B 1 236 ? 18.516 19.094 5.457 1 39.03 236 GLU B N 1
ATOM 3938 C CA . GLU B 1 236 ? 18.75 20.25 6.324 1 39.03 236 GLU B CA 1
ATOM 3939 C C . GLU B 1 236 ? 17.656 20.359 7.387 1 39.03 236 GLU B C 1
ATOM 3941 O O . GLU B 1 236 ? 16.484 20.188 7.09 1 39.03 236 GLU B O 1
ATOM 3946 N N . TRP B 1 237 ? 18.141 20.109 8.555 1 42.03 237 TRP B N 1
ATOM 3947 C CA . TRP B 1 237 ? 17.391 20.094 9.805 1 42.03 237 TRP B CA 1
ATOM 3948 C C . TRP B 1 237 ? 16.172 21 9.727 1 42.03 237 TRP B C 1
ATOM 3950 O O . TRP B 1 237 ? 15.141 20.719 10.344 1 42.03 237 TRP B O 1
ATOM 3960 N N . TRP B 1 238 ? 16.438 22.094 9.211 1 40.16 238 TRP B N 1
ATOM 3961 C CA . TRP B 1 238 ? 15.43 23.141 9.18 1 40.16 238 TRP B CA 1
ATOM 3962 C C . TRP B 1 238 ? 14.359 22.844 8.141 1 40.16 238 TRP B C 1
ATOM 3964 O O . TRP B 1 238 ? 13.352 23.547 8.055 1 40.16 238 TRP B O 1
ATOM 3974 N N . GLN B 1 239 ? 14.758 22.016 7.285 1 40.66 239 GLN B N 1
ATOM 3975 C CA . GLN B 1 239 ? 13.711 21.641 6.34 1 40.66 239 GLN B CA 1
ATOM 3976 C C . GLN B 1 239 ? 12.656 20.766 7.004 1 40.66 239 GLN B C 1
ATOM 3978 O O . GLN B 1 239 ? 12.836 19.547 7.105 1 40.66 239 GLN B O 1
ATOM 3983 N N . ILE B 1 240 ? 12.367 20.969 8.219 1 41.31 240 ILE B N 1
ATOM 3984 C CA . ILE B 1 240 ? 11.164 20.312 8.734 1 41.31 240 ILE B CA 1
ATOM 3985 C C . ILE B 1 240 ? 10.211 20 7.578 1 41.31 240 ILE B C 1
ATOM 3987 O O . ILE B 1 240 ? 9.633 20.922 6.988 1 41.31 240 ILE B O 1
ATOM 3991 N N . HIS B 1 241 ? 10.648 19.172 6.773 1 41.06 241 HIS B N 1
ATOM 3992 C CA . HIS B 1 241 ? 9.844 18.641 5.676 1 41.06 241 HIS B CA 1
ATOM 3993 C C . HIS B 1 241 ? 8.406 18.391 6.113 1 41.06 241 HIS B C 1
ATOM 3995 O O . HIS B 1 241 ? 8.156 17.531 6.961 1 41.06 241 HIS B O 1
ATOM 4001 N N . ILE B 1 242 ? 7.844 19.5 6.434 1 40.44 242 ILE B N 1
ATOM 4002 C CA . ILE B 1 242 ? 6.406 19.281 6.586 1 40.44 242 ILE B CA 1
ATOM 4003 C C . ILE B 1 242 ? 5.922 18.266 5.551 1 40.44 242 ILE B C 1
ATOM 4005 O O . ILE B 1 242 ? 5.027 17.469 5.832 1 40.44 242 ILE B O 1
ATOM 4009 N N . LEU B 1 243 ? 6.043 18.469 4.188 1 39.19 243 LEU B N 1
ATOM 4010 C CA . LEU B 1 243 ? 5.332 17.625 3.236 1 39.19 243 LEU B CA 1
ATOM 4011 C C . LEU B 1 243 ? 6.172 16.406 2.861 1 39.19 243 LEU B C 1
ATOM 4013 O O . LEU B 1 243 ? 7.391 16.516 2.711 1 39.19 243 LEU B O 1
#

InterPro domains:
  IPR015876 Acyl-CoA desaturase [PR00075] (22-42)
  IPR015876 Acyl-CoA desaturase [PR00075] (71-91)
  IPR015876 Acyl-CoA desaturase [PR00075] (108-137)
  IPR015876 Acyl-CoA desaturase [PTHR11351] (23-240)
  IPR015876 Acyl-CoA desaturase [cd03505] (48-240)

Secondary structure (DSSP, 8-state):
-HHHHHHHHHHHHHIIIIIS---HHHHHHHHHHHHHHHHHHHHHHS--HHHHHHHHHHHHHHHHHIIIIIIIIIIS------HHHHHHHHHHHHTTTS--HHHHHHHHHHHHHSTTSTTSTT-GGG-HHHHHTGGGGT--SS-HHHHHHHHHHHHHHHHHHHHHHHHTTSHHHHHHHHHHHHHHHHHHHHHHHHHHHHSSB--S-SSS---B-SSSS--THHHHHH-TT-TTTT-STT-----/-HHHHHHHHHHHHHIIIIIS---HHHHHHHHHHHHHHHHHHHHHHS--HHHHHHHHHHHHHHHHHIIIIIIIIIIS------HHHHHHHHHHHHTTTS--HHHHHHHHHHHHHSTTSTTSTT-GGG-HHHHHTGGGGT--SS-HHHHHHHHHHHHHHHHHHHHHHHHTTSHHHHHHHHHHHHHHHHHHHHHHHHHHHHSSB--S-SSS---B-SSSS--THHHHHH-TT-TTTT-STT-----